Protein AF-A0A255SW33-F1 (afdb_monomer)

Solvent-accessible surface area (backbone atoms only — not comparable to full-atom values): 22191 Å² total; per-residue (Å²): 117,81,43,81,46,77,41,50,36,31,69,59,67,66,81,83,82,68,93,64,57,68,65,60,52,52,58,72,42,45,72,39,73,32,34,40,30,70,33,87,86,47,94,50,84,70,38,35,32,32,26,47,71,39,38,73,42,23,26,56,40,65,68,52,32,67,78,64,45,45,46,49,46,33,65,56,32,66,93,25,31,46,70,31,32,29,72,39,78,38,94,72,64,93,29,35,30,32,38,32,80,40,62,90,61,78,58,62,78,78,75,77,71,80,81,83,61,88,54,71,58,91,68,58,83,82,74,81,53,70,64,58,54,37,43,51,40,28,50,52,47,53,47,41,27,55,73,70,72,68,61,44,60,85,68,43,50,58,27,51,60,53,44,72,72,39,54,63,70,58,42,27,30,61,52,53,53,52,49,54,50,44,43,52,51,24,63,70,38,87,53,62,78,46,18,56,50,23,58,60,62,57,56,45,49,59,61,55,67,33,65,68,57,38,48,54,44,50,55,48,52,48,52,52,52,45,51,56,53,50,54,38,47,75,69,64,75,35,84,85,53,71,67,58,54,52,52,36,56,71,51,45,60,66,77,62,57,66,43,69,78,40,80,91,54,38,56,60,52,51,45,75,63,40,35,50,55,72,59,46,47,49,50,52,52,52,53,38,53,51,52,52,54,52,49,54,45,50,64,71,45,24,49,70,74,28,42,56,72,88,64,46,67,63,50,51,54,52,52,52,64,72,40,58,95,50,55,37,38,54,36,19,22,52,47,39,28,38,31,75,73,54,45,20,79,54,78,58,65,68,25,47,35,66,60,76,40,93,66,79,57,70,68,49,24,49,44,15,42,74,51,32,79,44,73,74,46,30,58,52,31,54,53,47,39,53,52,52,54,51,51,50,50,57,65,64,68,78,113

Foldseek 3Di:
DWDKDKFKFDCQPPPPDDPDDLVVVLVVQAFDKWKWAQDCPDPDNQWTFIDALLDGRTTTDPVSCVVVVLSLQLQQDDNSMAMKGFHAQDPPPSITMIMDTDDDDDRDDDPPPPPPDLQFDPQDDFDAFPLVSSLSSLLSQLLNCLVVVVDDCVRNVSSLVSNLVRVLLDQALVSVVSLVSSLVSLCVRPHVVSVVSSVVSVVSVVVSPDLVSLLVSLVVRLVSLLVVVVVCVVVVSGDDDPVNLVVSLVSDDPVLNVLLVPSRCSSVVSSVVNHHPSVSRRSSNSSSVVVVVVVVVLVVLAQLVQFDDDPSVVVLVVLLVCLPPDQLLLNLLLQLLCCVLRRGVHDQPRNVCSHNNPRDDRVSSVCSNPVCVPPVSVVSSVVSNVVVVVVVVVVVVVD

Mean predicted aligned error: 14.34 Å

Sequence (399 aa):
MTKTMRFSTVGLKFYKEQDIDIDDYISSLIGKTVILQHDTDNIDSHAIAVTLDGKVIGYVRRNDIDENNIYGYIMGCYHHCHVAKFVAASSMHKSIITEVNFIDITPMTEKEEPIESYWRIDALKPEPIAEWRELKRVMNSMLTLLRLKACNVSNMRPLIDKFKNLAVLGYSKEFYDDRQELCRMLGDCADKDVAEMQIEVANLSTKIYDNDERIKYYHYICREIEKIIKLNLESGSVNISRKDVEIMINKMPKDFRVNMNYEKTFQSFLY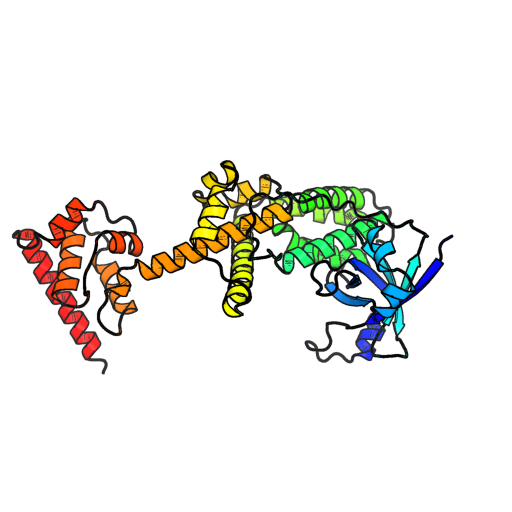YKRLPRNILLIYLYTIVMNGMINKEHSYHDSIRNYIVGPYKDDWMEFISKSIEGNNITMIGCTMRAYVNCGVLSSAPYRQMVNTFGNIGNDDSYHKGFNKYEDKNLKLYYDYMCDIIESHKKNQGSEK

Radius of gyration: 29.98 Å; Cα contacts (8 Å, |Δi|>4): 513; chains: 1; bounding box: 79×43×76 Å

pLDDT: mean 81.75, std 13.7, range [30.7, 96.25]

Nearest PDB structures (foldseek):
  2ifu-assembly4_D  TM=2.127E-01  e=3.835E+00  Danio rerio
  6iur-assembly1_B  TM=2.356E-01  e=5.082E+00  Homo sapiens
  7tbj-assembly1_A2  TM=2.026E-01  e=3.331E+00  Homo sapiens

Structure (mmCIF, N/CA/C/O backbone):
data_AF-A0A255SW33-F1
#
_entry.id   AF-A0A255SW33-F1
#
loop_
_atom_site.group_PDB
_atom_site.id
_atom_site.type_symbol
_atom_site.label_atom_id
_atom_site.label_alt_id
_atom_site.label_comp_id
_atom_site.label_asym_id
_atom_site.label_entity_id
_atom_site.label_seq_id
_atom_site.pdbx_PDB_ins_code
_atom_site.Cartn_x
_atom_site.Cartn_y
_atom_site.Cartn_z
_atom_site.occupancy
_atom_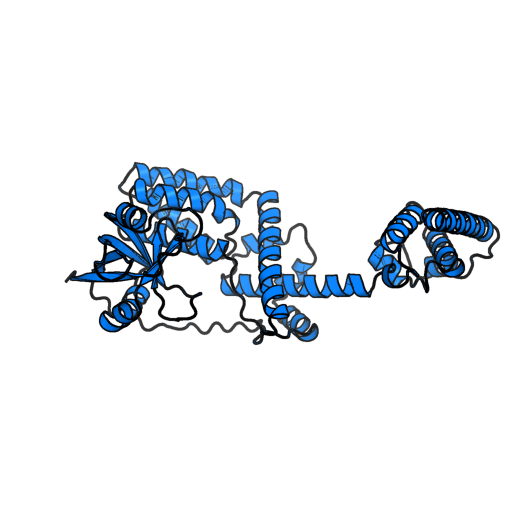site.B_iso_or_equiv
_atom_site.auth_seq_id
_atom_site.auth_comp_id
_atom_site.auth_asym_id
_atom_site.auth_atom_id
_atom_site.pdbx_PDB_model_num
ATOM 1 N N . MET A 1 1 ? -32.647 -4.217 23.223 1.00 49.38 1 MET A N 1
ATOM 2 C CA . MET A 1 1 ? -32.097 -4.489 24.571 1.00 49.38 1 MET A CA 1
ATOM 3 C C . MET A 1 1 ? -30.623 -4.813 24.376 1.00 49.38 1 MET A C 1
ATOM 5 O O . MET A 1 1 ? -30.336 -5.582 23.471 1.00 49.38 1 MET A O 1
ATOM 9 N N . THR A 1 2 ? -29.695 -4.184 25.100 1.00 63.69 2 THR A N 1
ATOM 10 C CA . THR A 1 2 ? -28.258 -4.463 24.916 1.00 63.69 2 THR A CA 1
ATOM 11 C C . THR A 1 2 ? -27.928 -5.804 25.569 1.00 63.69 2 THR A C 1
ATOM 13 O O . THR A 1 2 ? -28.189 -5.978 26.758 1.00 63.69 2 THR A O 1
ATOM 16 N N . LYS A 1 3 ? -27.396 -6.758 24.803 1.00 74.88 3 LYS A N 1
ATOM 17 C CA . LYS A 1 3 ? -26.972 -8.078 25.285 1.00 74.88 3 LYS A CA 1
ATOM 18 C C . LYS A 1 3 ? -25.448 -8.134 25.267 1.00 74.88 3 LYS A C 1
ATOM 20 O O . LYS A 1 3 ? -24.829 -7.719 24.295 1.00 74.88 3 LYS A O 1
ATOM 25 N N . THR A 1 4 ? -24.827 -8.647 26.321 1.00 82.94 4 THR A N 1
ATOM 26 C CA . THR A 1 4 ? -23.380 -8.897 26.309 1.00 82.94 4 THR A CA 1
ATOM 27 C C . THR A 1 4 ? -23.123 -10.281 25.727 1.00 82.94 4 THR A C 1
ATOM 29 O O . THR A 1 4 ? -23.704 -11.267 26.180 1.00 82.94 4 THR A O 1
ATOM 32 N N . MET A 1 5 ? -22.270 -10.347 24.710 1.00 86.12 5 MET A N 1
ATOM 33 C CA . MET A 1 5 ? -21.855 -11.587 24.060 1.00 86.12 5 MET A CA 1
ATOM 34 C C . MET A 1 5 ? -20.392 -11.870 24.398 1.00 86.12 5 MET A C 1
ATOM 36 O O . MET A 1 5 ? -19.576 -10.947 24.440 1.00 86.12 5 MET A O 1
ATOM 40 N N . ARG A 1 6 ? -20.079 -13.144 24.653 1.00 88.06 6 ARG A N 1
ATOM 41 C CA . ARG A 1 6 ? -18.734 -13.629 24.975 1.00 88.06 6 ARG A CA 1
ATOM 42 C C . ARG A 1 6 ? -18.290 -14.631 23.922 1.00 88.06 6 ARG A C 1
ATOM 44 O O . ARG A 1 6 ? -19.054 -15.537 23.612 1.00 88.06 6 ARG A O 1
ATOM 51 N N . PHE A 1 7 ? -17.069 -14.491 23.429 1.00 88.50 7 PHE A N 1
ATOM 52 C CA . PHE A 1 7 ? -16.460 -15.433 22.488 1.00 88.50 7 PHE A CA 1
ATOM 53 C C . PHE A 1 7 ? -14.946 -15.516 22.699 1.00 88.50 7 PHE A C 1
ATOM 55 O O . PHE A 1 7 ? -14.353 -14.701 23.417 1.00 88.50 7 PHE A O 1
ATOM 62 N N . SER A 1 8 ? -14.307 -16.502 22.073 1.00 86.88 8 SER A N 1
ATOM 63 C CA . SER A 1 8 ? -12.864 -16.706 22.154 1.00 86.88 8 SER A CA 1
ATOM 64 C C . SER A 1 8 ? -12.131 -16.011 21.005 1.00 86.88 8 SER A C 1
ATOM 66 O O . SER A 1 8 ? -12.382 -16.271 19.827 1.00 86.88 8 SER A O 1
ATOM 68 N N . THR A 1 9 ? -11.148 -15.181 21.354 1.00 87.56 9 THR A N 1
ATOM 69 C CA . THR A 1 9 ? -10.137 -14.687 20.411 1.00 87.56 9 THR A CA 1
ATOM 70 C C . THR A 1 9 ? -8.974 -15.668 20.362 1.00 87.56 9 THR A C 1
ATOM 72 O O . THR A 1 9 ? -8.299 -15.902 21.368 1.00 87.56 9 THR A O 1
ATOM 75 N N . VAL A 1 10 ? -8.741 -16.240 19.184 1.00 85.25 10 VAL A N 1
ATOM 76 C CA . VAL A 1 10 ? -7.750 -17.286 18.910 1.00 85.25 10 VAL A CA 1
ATOM 77 C C . VAL A 1 10 ? -6.672 -16.802 17.938 1.00 85.25 10 VAL A C 1
ATOM 79 O O . VAL A 1 10 ? -6.780 -15.732 17.340 1.00 85.25 10 VAL A O 1
ATOM 82 N N . GLY A 1 11 ? -5.619 -17.606 17.765 1.00 76.00 11 GLY A N 1
ATOM 83 C CA . GLY A 1 11 ? -4.562 -17.324 16.791 1.00 76.00 11 GLY A CA 1
ATOM 84 C C . GLY A 1 11 ? -3.776 -16.061 17.126 1.00 76.00 11 GLY A C 1
ATOM 85 O O . GLY A 1 11 ? -3.503 -15.271 16.222 1.00 76.00 11 GLY A O 1
ATOM 86 N N . LEU A 1 12 ? -3.463 -15.855 18.416 1.00 75.00 12 LEU A N 1
ATOM 87 C CA . LEU A 1 12 ? -2.786 -14.646 18.866 1.00 75.00 12 LEU A CA 1
ATOM 88 C C . LEU A 1 12 ? -1.411 -14.537 18.172 1.00 75.00 12 LEU A C 1
ATOM 90 O O . LEU A 1 12 ? -0.511 -15.341 18.406 1.00 75.00 12 LEU A O 1
ATOM 94 N N . LYS A 1 13 ? -1.294 -13.614 17.211 1.00 57.12 13 LYS A N 1
ATOM 95 C CA . LYS A 1 13 ? -0.381 -13.710 16.051 1.00 57.12 13 LYS A CA 1
ATOM 96 C C . LYS A 1 13 ? 1.107 -13.469 16.362 1.00 57.12 13 LYS A C 1
ATOM 98 O O . LYS A 1 13 ? 1.929 -13.598 15.464 1.00 57.12 13 LYS A O 1
ATOM 103 N N . PHE A 1 14 ? 1.470 -13.144 17.604 1.00 52.50 14 PHE A N 1
ATOM 104 C CA . PHE A 1 14 ? 2.804 -12.630 17.956 1.00 52.50 14 PHE A CA 1
ATOM 105 C C . PHE A 1 14 ? 3.733 -13.606 18.699 1.00 52.50 14 PHE A C 1
ATOM 107 O O . PHE A 1 14 ? 4.833 -13.220 19.080 1.00 52.50 14 PHE A O 1
ATOM 114 N N . TYR A 1 15 ? 3.377 -14.884 18.850 1.00 49.06 15 TYR A N 1
ATOM 115 C CA . TYR A 1 15 ? 4.171 -15.824 19.664 1.00 49.06 15 TYR A CA 1
ATOM 116 C C . TYR A 1 15 ? 5.531 -16.267 19.109 1.00 49.06 15 TYR A C 1
ATOM 118 O O . TYR A 1 15 ? 6.169 -17.113 19.727 1.00 49.06 15 TYR A O 1
ATOM 126 N N . LYS A 1 16 ? 5.997 -15.754 17.964 1.00 45.72 16 LYS A N 1
ATOM 127 C CA . LYS A 1 16 ? 7.253 -16.231 17.356 1.00 45.72 16 LYS A CA 1
ATOM 128 C C . LYS A 1 16 ? 8.400 -15.228 17.277 1.00 45.72 16 LYS A C 1
ATOM 130 O O . LYS A 1 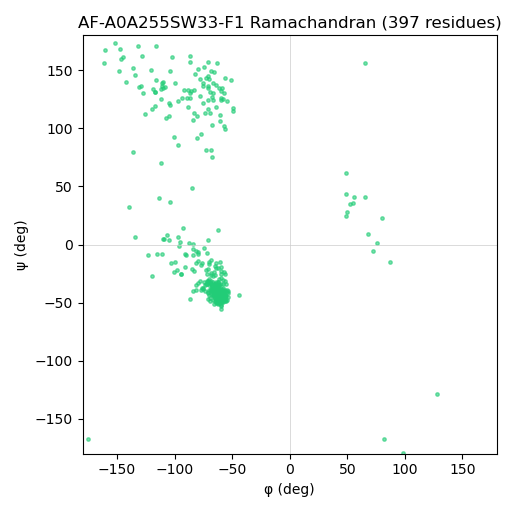16 ? 9.494 -15.657 16.938 1.00 45.72 16 LYS A O 1
ATOM 135 N N . GLU A 1 17 ? 8.200 -13.948 17.592 1.00 49.19 17 GLU A N 1
ATOM 136 C CA . GLU A 1 17 ? 9.245 -12.932 17.352 1.00 49.19 17 GLU A CA 1
ATOM 137 C C . GLU A 1 17 ? 9.892 -12.336 18.614 1.00 49.19 17 GLU A C 1
ATOM 139 O O . GLU A 1 17 ? 10.857 -11.593 18.470 1.00 49.19 17 GLU A O 1
ATOM 144 N N . GLN A 1 18 ? 9.407 -12.617 19.836 1.00 53.56 18 GLN A N 1
ATOM 145 C CA . GLN A 1 18 ? 9.840 -11.852 21.026 1.00 53.56 18 GLN A CA 1
ATOM 146 C C . GLN A 1 18 ? 10.202 -12.651 22.294 1.00 53.56 18 GLN A C 1
ATOM 148 O O . GLN A 1 18 ? 10.447 -12.016 23.313 1.00 53.56 18 GLN A O 1
ATOM 153 N N . ASP A 1 19 ? 10.251 -13.992 22.280 1.00 59.75 19 ASP A N 1
ATOM 154 C CA . ASP A 1 19 ? 10.521 -14.812 23.491 1.00 59.75 19 ASP A CA 1
ATOM 155 C C . ASP A 1 19 ? 9.643 -14.441 24.714 1.00 59.75 19 ASP A C 1
ATOM 157 O O . ASP A 1 19 ? 10.027 -14.617 25.868 1.00 59.75 19 ASP A O 1
ATOM 161 N N . ILE A 1 20 ? 8.438 -13.912 24.473 1.00 66.31 20 ILE A N 1
ATOM 162 C CA . ILE A 1 20 ? 7.491 -13.542 25.531 1.00 66.31 20 ILE A CA 1
ATOM 163 C C . ILE A 1 20 ? 6.654 -14.767 25.891 1.00 66.31 20 ILE A C 1
ATOM 165 O O . ILE A 1 20 ? 6.077 -15.411 25.006 1.00 66.31 20 ILE A O 1
ATOM 169 N N . ASP A 1 21 ? 6.553 -15.054 27.191 1.00 77.69 21 ASP A N 1
ATOM 170 C CA . ASP A 1 21 ? 5.655 -16.085 27.693 1.00 77.69 21 ASP A CA 1
ATOM 171 C C . ASP A 1 21 ? 4.203 -15.777 27.303 1.00 77.69 21 ASP A C 1
ATOM 173 O O . ASP A 1 21 ? 3.695 -14.654 27.378 1.00 77.69 21 ASP A O 1
ATOM 177 N N . ILE A 1 22 ? 3.534 -16.813 26.824 1.00 75.81 22 ILE A N 1
ATOM 178 C CA . ILE A 1 22 ? 2.206 -16.724 26.245 1.00 75.81 22 ILE A CA 1
ATOM 179 C C . ILE A 1 22 ? 1.136 -16.264 27.236 1.00 75.81 22 ILE A C 1
ATOM 181 O O . ILE A 1 22 ? 0.227 -15.519 26.856 1.00 75.81 22 ILE A O 1
ATOM 185 N N . ASP A 1 23 ? 1.256 -16.709 28.481 1.00 79.25 23 ASP A N 1
ATOM 186 C CA . ASP A 1 23 ? 0.294 -16.476 29.542 1.00 79.25 23 ASP A CA 1
ATOM 187 C C . ASP A 1 23 ? 0.524 -15.086 30.141 1.00 79.25 23 ASP A C 1
ATOM 189 O O . ASP A 1 23 ? -0.445 -14.368 30.410 1.00 79.25 23 ASP A O 1
ATOM 193 N N . ASP A 1 24 ? 1.782 -14.640 30.219 1.00 80.38 24 ASP A N 1
ATOM 194 C CA . ASP A 1 24 ? 2.134 -13.253 30.545 1.00 80.38 24 ASP A CA 1
ATOM 195 C C . ASP A 1 24 ? 1.600 -12.279 29.488 1.00 80.38 24 ASP A C 1
ATOM 197 O O . ASP A 1 24 ? 0.985 -11.256 29.815 1.00 80.38 24 ASP A O 1
ATOM 201 N N . TYR A 1 25 ? 1.754 -12.614 28.203 1.00 83.38 25 TYR A N 1
ATOM 202 C CA . TYR A 1 25 ? 1.203 -11.807 27.117 1.00 83.38 25 TYR A CA 1
ATOM 203 C C . TYR A 1 25 ? -0.324 -11.732 27.195 1.00 83.38 25 TYR A C 1
ATOM 205 O O . TYR A 1 25 ? -0.881 -10.634 27.153 1.00 83.38 25 TYR A O 1
ATOM 213 N N . ILE A 1 26 ? -1.007 -12.869 27.368 1.00 84.62 26 ILE A N 1
ATOM 214 C CA . ILE A 1 26 ? -2.465 -12.919 27.541 1.00 84.62 26 ILE A CA 1
ATOM 215 C C . ILE A 1 26 ? -2.900 -12.064 28.733 1.00 84.62 26 ILE A C 1
ATOM 217 O O . ILE A 1 26 ? -3.814 -11.247 28.603 1.00 84.62 26 ILE A O 1
ATOM 221 N N . SER A 1 27 ? -2.218 -12.197 29.868 1.00 85.31 27 SER A N 1
ATOM 222 C CA . SER A 1 27 ? -2.517 -11.438 31.083 1.00 85.31 27 SER A CA 1
ATOM 223 C C . SER A 1 27 ? -2.360 -9.934 30.860 1.00 85.31 27 SER A C 1
ATOM 225 O O . SER A 1 27 ? -3.220 -9.158 31.276 1.00 85.31 27 SER A O 1
ATOM 227 N N . SER A 1 28 ? -1.336 -9.514 30.109 1.00 86.44 28 SER A N 1
ATOM 228 C CA . SER A 1 28 ? -1.105 -8.105 29.753 1.00 86.44 28 SER A CA 1
ATOM 229 C C . SER A 1 28 ? -2.197 -7.490 28.863 1.00 86.44 28 SER A C 1
ATOM 231 O O . SER A 1 28 ? -2.298 -6.264 28.745 1.00 86.44 28 SER A O 1
ATOM 233 N N . LEU A 1 29 ? -2.998 -8.327 28.198 1.00 88.88 29 LEU A N 1
ATOM 234 C CA . LEU A 1 29 ? -4.075 -7.908 27.304 1.00 88.88 29 LEU A CA 1
ATOM 235 C C . LEU A 1 29 ? -5.421 -7.770 28.028 1.00 88.88 29 LEU A C 1
ATOM 237 O O . LEU A 1 29 ? -6.306 -7.075 27.524 1.00 88.88 29 LEU A O 1
ATOM 241 N N . ILE A 1 30 ? -5.589 -8.384 29.203 1.00 90.56 30 ILE A N 1
ATOM 242 C CA . ILE A 1 30 ? -6.837 -8.319 29.969 1.00 90.56 30 ILE A CA 1
ATOM 243 C C . ILE A 1 30 ? -7.147 -6.865 30.348 1.00 90.56 30 ILE A C 1
ATOM 245 O O . ILE A 1 30 ? -6.291 -6.099 30.781 1.00 90.56 30 ILE A O 1
ATOM 249 N N . GLY A 1 31 ? -8.403 -6.470 30.159 1.00 88.25 31 GLY A N 1
ATOM 250 C CA . GLY A 1 31 ? -8.888 -5.116 30.398 1.00 88.25 31 GLY A CA 1
ATOM 251 C C . GLY A 1 31 ? -8.717 -4.171 29.209 1.00 88.25 31 GLY A C 1
ATOM 252 O O . GLY A 1 31 ? -9.384 -3.132 29.189 1.00 88.25 31 GLY A O 1
ATOM 253 N N . LYS A 1 32 ? -7.900 -4.521 28.203 1.00 90.81 32 LYS A N 1
ATOM 254 C CA . LYS A 1 32 ? -7.707 -3.678 27.018 1.00 90.81 32 LYS A CA 1
ATOM 255 C C . LYS A 1 32 ? -8.946 -3.659 26.128 1.00 90.81 32 LYS A C 1
ATOM 257 O O . LYS A 1 32 ? -9.669 -4.646 25.981 1.00 90.81 32 LYS A O 1
ATOM 262 N N . THR A 1 33 ? -9.164 -2.492 25.531 1.00 91.75 33 THR A N 1
ATOM 263 C CA . THR A 1 33 ? -10.171 -2.284 24.488 1.00 91.75 33 THR A CA 1
ATOM 264 C C . THR A 1 33 ? -9.583 -2.709 23.149 1.00 91.75 33 THR A C 1
ATOM 266 O O . THR A 1 33 ? -8.460 -2.329 22.825 1.00 91.75 33 THR A O 1
ATOM 269 N N . VAL A 1 34 ? -10.338 -3.487 22.383 1.00 93.06 34 VAL A N 1
ATOM 270 C CA . VAL A 1 34 ? -9.951 -4.000 21.065 1.00 93.06 34 VAL A CA 1
ATOM 271 C C . VAL A 1 34 ? -11.034 -3.706 20.040 1.00 93.06 34 VAL A C 1
ATOM 273 O O . VAL A 1 34 ? -12.180 -3.428 20.396 1.00 93.06 34 VAL A O 1
ATOM 276 N N . ILE A 1 35 ? -10.675 -3.777 18.761 1.00 93.56 35 ILE A N 1
ATOM 277 C CA . ILE A 1 35 ? -11.605 -3.574 17.650 1.00 93.56 35 ILE A CA 1
ATOM 278 C C . ILE A 1 35 ? -11.811 -4.891 16.912 1.00 93.56 35 ILE A C 1
ATOM 280 O O . ILE A 1 35 ? -10.852 -5.523 16.459 1.00 93.56 35 ILE A O 1
ATOM 284 N N . LEU A 1 36 ? -13.074 -5.283 16.791 1.00 92.75 36 LEU A N 1
ATOM 285 C CA . LEU A 1 36 ? -13.530 -6.350 15.911 1.00 92.75 36 LEU A CA 1
ATOM 286 C C . LEU A 1 36 ? -13.769 -5.756 14.531 1.00 92.75 36 LEU A C 1
ATOM 288 O O . LEU A 1 36 ? -14.428 -4.724 14.424 1.00 92.75 36 LEU A O 1
ATOM 292 N N . GLN A 1 37 ? -13.264 -6.401 13.488 1.00 91.75 37 GLN A N 1
ATOM 293 C CA . GLN A 1 37 ? -13.437 -5.927 12.118 1.00 91.75 37 GLN A CA 1
ATOM 294 C C . GLN A 1 37 ? -13.506 -7.087 11.128 1.00 91.75 37 GLN A C 1
ATOM 296 O O . GLN A 1 37 ? -12.848 -8.112 11.317 1.00 91.75 37 GLN A O 1
ATOM 301 N N . HIS A 1 38 ? -14.247 -6.903 10.040 1.00 88.94 38 HIS A N 1
ATOM 302 C CA . HIS A 1 38 ? -14.230 -7.840 8.918 1.00 88.94 38 HIS A CA 1
ATOM 303 C C . HIS A 1 38 ? -12.860 -7.838 8.216 1.00 88.94 38 HIS A C 1
ATOM 305 O O . HIS A 1 38 ? -12.370 -6.786 7.795 1.00 88.94 38 HIS A O 1
ATOM 311 N N . ASP A 1 39 ? -12.223 -9.010 8.109 1.00 83.62 39 ASP A N 1
ATOM 312 C CA . ASP A 1 39 ? -10.924 -9.178 7.444 1.00 83.62 39 ASP A CA 1
ATOM 313 C C . ASP A 1 39 ? -11.114 -9.670 6.005 1.00 83.62 39 ASP A C 1
ATOM 315 O O . ASP A 1 39 ? -11.038 -10.861 5.719 1.00 83.62 39 ASP A O 1
ATOM 319 N N . THR A 1 40 ? -11.334 -8.731 5.082 1.00 74.62 40 THR A N 1
ATOM 320 C CA . THR A 1 40 ? -11.564 -9.005 3.649 1.00 74.62 40 THR A CA 1
ATOM 321 C C . THR A 1 40 ? -10.408 -9.720 2.941 1.00 74.62 40 THR A C 1
ATOM 323 O O . THR A 1 40 ? -10.575 -10.184 1.817 1.00 74.62 40 THR A O 1
ATOM 326 N N . ASP A 1 41 ? -9.227 -9.754 3.561 1.00 68.56 41 ASP A N 1
ATOM 327 C CA . ASP A 1 41 ? -8.012 -10.376 3.024 1.00 68.56 41 ASP A CA 1
ATOM 328 C C . ASP A 1 41 ? -7.794 -11.811 3.538 1.00 68.56 41 ASP A C 1
ATOM 330 O O . ASP A 1 41 ? -6.801 -12.451 3.192 1.00 68.56 41 ASP A O 1
ATOM 334 N N . ASN A 1 42 ? -8.677 -12.321 4.400 1.00 77.56 42 ASN A N 1
ATOM 335 C CA . ASN A 1 42 ? -8.588 -13.691 4.885 1.00 77.56 42 ASN A CA 1
ATOM 336 C C . ASN A 1 42 ? -9.143 -14.680 3.845 1.00 77.56 42 ASN A C 1
ATOM 338 O O . ASN A 1 42 ? -10.045 -14.353 3.077 1.00 77.56 42 ASN A O 1
ATOM 342 N N . ILE A 1 43 ? -8.622 -15.912 3.848 1.00 72.88 43 ILE A N 1
ATOM 343 C CA . ILE A 1 43 ? -9.151 -17.013 3.028 1.00 72.88 43 ILE A CA 1
ATOM 344 C C . ILE A 1 43 ? -10.608 -17.313 3.416 1.00 72.88 43 ILE A C 1
ATOM 346 O O . ILE A 1 43 ? -11.418 -17.657 2.558 1.00 72.88 43 ILE A O 1
ATOM 350 N N . ASP A 1 44 ? -10.944 -17.176 4.700 1.00 77.00 44 ASP A N 1
ATOM 351 C CA . ASP A 1 44 ? -12.320 -17.263 5.177 1.00 77.00 44 ASP A CA 1
ATOM 352 C C . ASP A 1 44 ? -13.027 -15.909 5.002 1.00 77.00 44 ASP A C 1
ATOM 354 O O . ASP A 1 44 ? -12.694 -14.928 5.671 1.00 77.00 44 ASP A O 1
ATOM 358 N N . SER A 1 45 ? -14.028 -15.861 4.120 1.00 77.69 45 SER A N 1
ATOM 359 C CA . SER A 1 45 ? -14.797 -14.650 3.809 1.00 77.69 45 SER A CA 1
ATOM 360 C C . SER A 1 45 ? -15.570 -14.086 5.004 1.00 77.69 45 SER A C 1
ATOM 362 O O . SER A 1 45 ? -15.909 -12.902 4.996 1.00 77.69 45 SER A O 1
ATOM 364 N N . HIS A 1 46 ? -15.830 -14.898 6.034 1.00 83.06 46 HIS A N 1
ATOM 365 C CA . HIS A 1 46 ? -16.509 -14.475 7.261 1.00 83.06 46 HIS A CA 1
ATOM 366 C C . HIS A 1 46 ? -15.541 -14.141 8.402 1.00 83.06 46 HIS A C 1
ATOM 368 O O . HIS A 1 46 ? -15.981 -13.881 9.523 1.00 83.06 46 HIS A O 1
ATOM 374 N N . ALA A 1 47 ? -14.227 -14.136 8.153 1.00 86.69 47 ALA A N 1
ATOM 375 C CA . ALA A 1 47 ? -13.239 -13.893 9.193 1.00 86.69 47 ALA A CA 1
ATOM 376 C C . ALA A 1 47 ? -13.423 -12.521 9.859 1.00 86.69 47 ALA A C 1
ATOM 378 O O . ALA A 1 47 ? -13.383 -11.470 9.211 1.00 86.69 47 ALA A O 1
ATOM 379 N N . ILE A 1 48 ? -13.535 -12.540 11.188 1.00 90.88 48 ILE A N 1
ATOM 380 C CA . ILE A 1 48 ? -13.517 -11.340 12.022 1.00 90.88 48 ILE A CA 1
ATOM 381 C C . ILE A 1 48 ? -12.161 -11.260 12.719 1.00 90.88 48 ILE A C 1
ATOM 383 O O . ILE A 1 48 ? -11.834 -12.075 13.588 1.00 90.88 48 ILE A O 1
ATOM 387 N N . ALA A 1 49 ? -11.353 -10.283 12.316 1.00 91.88 49 ALA A N 1
ATOM 388 C CA . ALA A 1 49 ? -10.083 -9.988 12.956 1.00 91.88 49 ALA A CA 1
ATOM 389 C C . ALA A 1 49 ? -10.305 -9.205 14.250 1.00 91.88 49 ALA A C 1
ATOM 391 O O . ALA A 1 49 ? -11.140 -8.303 14.326 1.00 91.88 49 ALA A O 1
ATOM 392 N N . VAL A 1 50 ? -9.481 -9.517 15.244 1.00 92.44 50 VAL A N 1
ATOM 393 C CA . VAL A 1 50 ? -9.375 -8.766 16.491 1.00 92.44 50 VAL A CA 1
ATOM 394 C C . VAL A 1 50 ? -8.104 -7.947 16.426 1.00 92.44 50 VAL A C 1
ATOM 396 O O . VAL A 1 50 ? -7.003 -8.481 16.257 1.00 92.44 50 VAL A O 1
ATOM 399 N N . THR A 1 51 ? -8.262 -6.633 16.524 1.00 90.56 51 THR A N 1
ATOM 400 C CA . THR A 1 51 ? -7.158 -5.687 16.426 1.00 90.56 51 THR A CA 1
ATOM 401 C C . THR A 1 51 ? -6.949 -4.911 17.710 1.00 90.56 51 THR A C 1
ATOM 403 O O . THR A 1 51 ? -7.898 -4.508 18.382 1.00 90.56 51 THR A O 1
ATOM 406 N N . LEU A 1 52 ? -5.679 -4.686 18.024 1.00 89.19 52 LEU A N 1
ATOM 407 C CA . LEU A 1 52 ? -5.230 -3.794 19.081 1.00 89.19 52 LEU A CA 1
ATOM 408 C C . LEU A 1 52 ? -4.215 -2.835 18.470 1.00 89.19 52 LEU A C 1
ATOM 410 O O . LEU A 1 52 ? -3.312 -3.249 17.737 1.00 89.19 52 LEU A O 1
ATOM 414 N N . ASP A 1 53 ? -4.410 -1.543 18.715 1.00 84.94 53 ASP A N 1
ATOM 415 C CA . ASP A 1 53 ? -3.596 -0.472 18.144 1.00 84.94 53 ASP A CA 1
ATOM 416 C C . ASP A 1 53 ? -3.484 -0.576 16.609 1.00 84.94 53 ASP A C 1
ATOM 418 O O . ASP A 1 53 ? -2.426 -0.336 16.040 1.00 84.94 53 ASP A O 1
ATOM 422 N N . GLY A 1 54 ? -4.534 -1.018 15.908 1.00 78.75 54 GLY A N 1
ATOM 423 C CA . GLY A 1 54 ? -4.538 -1.162 14.444 1.00 78.75 54 GLY A CA 1
ATOM 424 C C . GLY A 1 54 ? -3.767 -2.371 13.893 1.00 78.75 54 GLY A C 1
ATOM 425 O O . GLY A 1 54 ? -3.749 -2.581 12.680 1.00 78.75 54 GLY A O 1
ATOM 426 N N . LYS A 1 55 ? -3.176 -3.209 14.756 1.00 85.06 55 LYS A N 1
ATOM 427 C CA . LYS A 1 55 ? -2.559 -4.485 14.365 1.00 85.06 55 LYS A CA 1
ATOM 428 C C . LYS A 1 55 ? -3.496 -5.643 14.660 1.00 85.06 55 LYS A C 1
ATOM 430 O O . LYS A 1 55 ? -4.125 -5.677 15.712 1.00 85.06 55 LYS A O 1
ATOM 435 N N . VAL A 1 56 ? -3.560 -6.610 13.744 1.00 87.56 56 VAL A N 1
ATOM 436 C CA . VAL A 1 56 ? -4.280 -7.868 13.982 1.00 87.56 56 VAL A CA 1
ATOM 437 C C . VAL A 1 56 ? -3.511 -8.654 15.020 1.00 87.56 56 VAL A C 1
ATOM 439 O O . VAL A 1 56 ? -2.392 -9.096 14.768 1.00 87.56 56 VAL A O 1
ATOM 442 N N . ILE A 1 57 ? -4.128 -8.810 16.181 1.00 87.06 57 ILE A N 1
ATOM 443 C CA . ILE A 1 57 ? -3.571 -9.603 17.264 1.00 87.06 57 ILE A CA 1
ATOM 444 C C . ILE A 1 57 ? -4.162 -10.996 17.285 1.00 87.06 57 ILE A C 1
ATOM 446 O O . ILE A 1 57 ? -3.484 -11.862 17.793 1.00 87.06 57 ILE A O 1
ATOM 450 N N . GLY A 1 58 ? -5.340 -11.239 16.705 1.00 89.00 58 GLY A N 1
ATOM 451 C CA . GLY A 1 58 ? -5.965 -12.559 16.626 1.00 89.00 58 GLY A CA 1
ATOM 452 C C . GLY A 1 58 ? -7.245 -12.538 15.795 1.00 89.00 58 GLY A C 1
ATOM 453 O O . GLY A 1 58 ? -7.525 -11.562 15.098 1.00 89.00 58 GLY A O 1
ATOM 454 N N . TYR A 1 59 ? -8.024 -13.612 15.880 1.00 91.31 59 TYR A N 1
ATOM 455 C CA . TYR A 1 59 ? -9.276 -13.798 15.148 1.00 91.31 59 TYR A CA 1
ATOM 456 C C . TYR A 1 59 ? -10.362 -14.367 16.053 1.00 91.31 59 TYR A C 1
ATOM 458 O O . TYR A 1 59 ? -10.070 -15.100 16.998 1.00 91.31 59 TYR A O 1
ATOM 466 N N . VAL A 1 60 ? -11.618 -14.062 15.746 1.00 89.75 60 VAL A N 1
ATOM 467 C CA . VAL A 1 60 ? -12.762 -14.722 16.382 1.00 89.75 60 VAL A CA 1
ATOM 468 C C . VAL A 1 60 ? -12.840 -16.164 15.884 1.00 89.75 60 VAL A C 1
ATOM 470 O O . VAL A 1 60 ? -12.658 -16.430 14.693 1.00 89.75 60 VAL A O 1
ATOM 473 N N . ARG A 1 61 ? -13.082 -17.117 16.788 1.00 85.25 61 ARG A N 1
ATOM 474 C CA . ARG A 1 61 ? -13.221 -18.527 16.414 1.00 85.25 61 ARG A CA 1
ATOM 475 C C . ARG A 1 61 ? -14.448 -18.721 15.521 1.00 85.25 61 ARG A C 1
ATOM 477 O O . ARG A 1 61 ? -15.521 -18.221 15.831 1.00 85.25 61 ARG A O 1
ATOM 484 N N . ARG A 1 62 ? -14.317 -19.524 14.462 1.00 82.44 62 ARG A N 1
ATOM 485 C CA . ARG A 1 62 ? -15.405 -19.788 13.506 1.00 82.44 62 ARG A CA 1
ATOM 486 C C . ARG A 1 62 ? -16.702 -20.280 14.156 1.00 82.44 62 ARG A C 1
ATOM 488 O O . ARG A 1 62 ? -17.751 -19.729 13.865 1.00 82.44 62 ARG A O 1
ATOM 495 N N . ASN A 1 63 ? -16.621 -21.232 15.086 1.00 83.62 63 ASN A N 1
ATOM 496 C CA . ASN A 1 63 ? -17.810 -21.705 15.805 1.00 83.62 63 ASN A CA 1
ATOM 497 C C . ASN A 1 63 ? -18.531 -20.560 16.531 1.00 83.62 63 ASN A C 1
ATOM 499 O O . ASN A 1 63 ? -19.751 -20.482 16.472 1.00 83.62 63 ASN A O 1
ATOM 503 N N . ASP A 1 64 ? -17.785 -19.636 17.145 1.00 83.31 64 ASP A N 1
ATOM 504 C CA . ASP A 1 64 ? -18.381 -18.487 17.829 1.00 83.31 64 ASP A CA 1
ATOM 505 C C . ASP A 1 64 ? -19.026 -17.512 16.830 1.00 83.31 64 ASP A C 1
ATOM 507 O O . ASP A 1 64 ? -20.048 -16.903 17.152 1.00 83.31 64 ASP A O 1
ATOM 511 N N . ILE A 1 65 ? -18.448 -17.370 15.626 1.00 81.69 65 ILE A N 1
ATOM 512 C CA . ILE A 1 65 ? -19.017 -16.572 14.529 1.00 81.69 65 ILE A CA 1
ATOM 513 C C . ILE A 1 65 ? -20.363 -17.153 14.094 1.00 81.69 65 ILE A C 1
ATOM 515 O O . ILE A 1 65 ? -21.331 -16.396 14.001 1.00 81.69 65 ILE A O 1
ATOM 519 N N . ASP A 1 66 ? -20.419 -18.465 13.863 1.00 79.31 66 ASP A N 1
ATOM 520 C CA . ASP A 1 66 ? -21.599 -19.163 13.352 1.00 79.31 66 ASP A CA 1
ATOM 521 C C . ASP A 1 66 ? -22.718 -19.233 14.409 1.00 79.31 66 ASP A C 1
ATOM 523 O O . ASP A 1 66 ? -23.864 -18.890 14.124 1.00 79.31 66 ASP A O 1
ATOM 527 N N . GLU A 1 67 ? -22.392 -19.607 15.653 1.00 82.00 67 GLU A N 1
ATOM 528 C CA . GLU A 1 67 ? -23.367 -19.749 16.747 1.00 82.00 67 GLU A CA 1
ATOM 529 C C . GLU A 1 67 ? -24.002 -18.415 17.154 1.00 82.00 67 GLU A C 1
ATOM 531 O O . GLU A 1 67 ? -25.177 -18.367 17.524 1.00 82.00 67 GLU A O 1
ATOM 536 N N . ASN A 1 68 ? -23.233 -17.326 17.084 1.00 78.69 68 ASN A N 1
ATOM 537 C CA . ASN A 1 68 ? -23.672 -16.020 17.567 1.00 78.69 68 ASN A CA 1
ATOM 538 C C . ASN A 1 68 ? -23.937 -14.998 16.449 1.00 78.69 68 ASN A C 1
ATOM 540 O O . ASN A 1 68 ? -24.217 -13.836 16.749 1.00 78.69 68 ASN A O 1
ATOM 544 N N . ASN A 1 69 ? -23.849 -15.403 15.176 1.00 80.88 69 ASN A N 1
ATOM 545 C CA . ASN A 1 69 ? -23.977 -14.533 14.001 1.00 80.88 69 ASN A CA 1
ATOM 546 C C . ASN A 1 69 ? -23.115 -13.252 14.095 1.00 80.88 69 ASN A C 1
ATOM 548 O O . ASN A 1 69 ? -23.556 -12.142 13.780 1.00 80.88 69 ASN A O 1
ATOM 552 N N . ILE A 1 70 ? -21.866 -13.397 14.555 1.00 84.00 70 ILE A N 1
ATOM 553 C CA . ILE A 1 70 ? -20.951 -12.258 14.760 1.00 84.00 70 ILE A CA 1
ATOM 554 C C . ILE A 1 70 ? -20.668 -11.566 13.427 1.00 84.00 70 ILE A C 1
ATOM 556 O O . ILE A 1 70 ? -20.599 -10.340 13.374 1.00 84.00 70 ILE A O 1
ATOM 560 N N . TYR A 1 71 ? -20.551 -12.335 12.342 1.00 84.38 71 TYR A N 1
ATOM 561 C CA . TYR A 1 71 ? -20.318 -11.792 11.009 1.00 84.38 71 TYR A CA 1
ATOM 562 C C . TYR A 1 71 ? -21.439 -10.837 10.578 1.00 84.38 71 TYR A C 1
ATOM 564 O O . TYR A 1 71 ? -21.165 -9.666 10.319 1.00 84.38 71 TYR A O 1
ATOM 572 N N . GLY A 1 72 ? -22.701 -11.285 10.589 1.00 80.56 72 GLY A N 1
ATOM 573 C CA . GLY A 1 72 ? -23.835 -10.446 10.189 1.00 80.56 72 GLY A CA 1
ATOM 574 C C . GLY A 1 72 ? -23.971 -9.181 11.039 1.00 80.56 72 GLY A C 1
ATOM 575 O O . GLY A 1 72 ? -24.310 -8.116 10.523 1.00 80.56 72 GLY A O 1
ATOM 576 N N . TYR A 1 73 ? -23.631 -9.272 12.326 1.00 83.12 73 TYR A N 1
ATOM 577 C CA . TYR A 1 73 ? -23.578 -8.112 13.208 1.00 83.12 73 TYR A CA 1
ATOM 578 C C . TYR A 1 73 ? -22.493 -7.112 12.818 1.00 83.12 73 TYR A C 1
ATOM 580 O O . TYR A 1 73 ? -22.785 -5.930 12.653 1.00 83.12 73 TYR A O 1
ATOM 588 N N . ILE A 1 74 ? -21.254 -7.580 12.636 1.00 86.50 74 ILE A N 1
ATOM 589 C CA . ILE A 1 74 ? -20.143 -6.719 12.231 1.00 86.50 74 ILE A CA 1
ATOM 590 C C . ILE A 1 74 ? -20.447 -6.057 10.888 1.00 86.50 74 ILE A C 1
ATOM 592 O O . ILE A 1 74 ? -20.207 -4.863 10.751 1.00 86.50 74 ILE A O 1
ATOM 596 N N . MET A 1 75 ? -21.057 -6.767 9.937 1.00 83.00 75 MET A N 1
ATOM 597 C CA . MET A 1 75 ? -21.450 -6.185 8.650 1.00 83.00 75 MET A CA 1
ATOM 598 C C . MET A 1 75 ? -22.471 -5.044 8.783 1.00 83.00 75 MET A C 1
ATOM 600 O O . MET A 1 75 ? -22.426 -4.103 7.994 1.00 83.00 75 MET A O 1
ATOM 604 N N . GLY A 1 76 ? -23.331 -5.067 9.806 1.00 76.50 76 GLY A N 1
ATOM 605 C CA . GLY A 1 76 ? -24.263 -3.977 10.122 1.00 76.50 76 GLY A CA 1
ATOM 606 C C . GLY A 1 76 ? -23.645 -2.787 10.873 1.00 76.50 76 GLY A C 1
ATOM 607 O O . GLY A 1 76 ? -24.314 -1.767 11.053 1.00 76.50 76 GLY A O 1
ATOM 608 N N . CYS A 1 77 ? -22.394 -2.892 11.326 1.00 82.12 77 CYS A N 1
ATOM 609 C CA . CYS A 1 77 ? -21.717 -1.851 12.096 1.00 82.12 77 CYS A CA 1
ATOM 610 C C . CYS A 1 77 ? -21.020 -0.804 11.213 1.00 82.12 77 CYS A C 1
ATOM 612 O O . CYS A 1 77 ? -20.718 -1.018 10.038 1.00 82.12 77 CYS A O 1
ATOM 614 N N . TYR A 1 78 ? -20.711 0.347 11.817 1.00 81.12 78 TYR A N 1
ATOM 615 C CA . TYR A 1 78 ? -19.988 1.438 11.162 1.00 81.12 78 TYR A CA 1
ATOM 616 C C . TYR A 1 78 ? -18.621 0.966 10.633 1.00 81.12 78 TYR A C 1
ATOM 618 O O . TYR A 1 78 ? -17.843 0.392 11.390 1.00 81.12 78 TYR A O 1
ATOM 626 N N . HIS A 1 79 ? -18.345 1.166 9.337 1.00 81.50 79 HIS A N 1
ATOM 627 C CA . HIS A 1 79 ? -17.172 0.620 8.622 1.00 81.50 79 HIS A CA 1
ATOM 628 C C . HIS A 1 79 ? -16.916 -0.886 8.822 1.00 81.50 79 HIS A C 1
ATOM 630 O O . HIS A 1 79 ? -15.783 -1.352 8.675 1.00 81.50 79 HIS A O 1
ATOM 636 N N . HIS A 1 80 ? -17.955 -1.649 9.158 1.00 88.69 80 HIS A N 1
ATOM 637 C CA . HIS A 1 80 ? -17.853 -3.055 9.536 1.00 88.69 80 HIS A CA 1
ATOM 638 C C . HIS A 1 80 ? -16.882 -3.288 10.703 1.00 88.69 80 HIS A C 1
ATOM 640 O O . HIS A 1 80 ? -16.053 -4.204 10.682 1.00 88.69 80 HIS A O 1
ATOM 646 N N . CYS A 1 81 ? -16.927 -2.398 11.698 1.00 88.38 81 CYS A N 1
ATOM 647 C CA . CYS A 1 81 ? -16.070 -2.417 12.877 1.00 88.38 81 CYS A CA 1
ATOM 648 C C . CYS A 1 81 ? -16.874 -2.179 14.156 1.00 88.38 81 CYS A C 1
ATOM 650 O O . CYS A 1 81 ? -17.835 -1.409 14.171 1.00 88.38 81 CYS A O 1
ATOM 652 N N . HIS A 1 82 ? -16.459 -2.813 15.254 1.00 91.25 82 HIS A N 1
ATOM 653 C CA . HIS A 1 82 ? -17.052 -2.571 16.569 1.00 91.25 82 HIS A CA 1
ATOM 654 C C . HIS A 1 82 ? -16.044 -2.704 17.708 1.00 91.25 82 HIS A C 1
ATOM 656 O O . HIS A 1 82 ? -15.000 -3.338 17.564 1.00 91.25 82 HIS A O 1
ATOM 662 N N . VAL A 1 83 ? -16.368 -2.108 18.854 1.00 91.00 83 VAL A N 1
ATOM 663 C CA . VAL A 1 83 ? -15.528 -2.147 20.057 1.00 91.00 83 VAL A CA 1
ATOM 664 C C . VAL A 1 83 ? -15.854 -3.373 20.901 1.00 91.00 83 VAL A C 1
ATOM 666 O O . VAL A 1 83 ? -17.013 -3.637 21.214 1.00 91.00 83 VAL A O 1
ATOM 669 N N . ALA A 1 84 ? -14.812 -4.072 21.337 1.00 92.25 84 ALA A N 1
ATOM 670 C CA . ALA A 1 84 ? -14.885 -5.157 22.300 1.00 92.25 84 ALA A CA 1
ATOM 671 C C . ALA A 1 84 ? -13.828 -4.988 23.403 1.00 92.25 84 ALA A C 1
ATOM 673 O O . ALA A 1 84 ? -12.957 -4.116 23.338 1.00 92.25 84 ALA A O 1
ATOM 674 N N . LYS A 1 85 ? -13.911 -5.817 24.442 1.00 93.38 85 LYS A N 1
ATOM 675 C CA . LYS A 1 85 ? -12.995 -5.795 25.584 1.00 93.38 85 LYS A CA 1
ATOM 676 C C . LYS A 1 85 ? -12.480 -7.193 25.879 1.00 93.38 85 LYS A C 1
ATOM 678 O O . LYS A 1 85 ? -13.253 -8.145 25.926 1.00 93.38 85 LYS A O 1
ATOM 683 N N . PHE A 1 86 ? -11.186 -7.316 26.131 1.00 92.25 86 PHE A N 1
ATOM 684 C CA . PHE A 1 86 ? -10.638 -8.542 26.697 1.00 92.25 86 PHE A CA 1
ATOM 685 C C . PHE A 1 86 ? -10.909 -8.599 28.192 1.00 92.25 86 PHE A C 1
ATOM 687 O O . PHE A 1 86 ? -10.599 -7.650 28.912 1.00 92.25 86 PHE A O 1
ATOM 694 N N . VAL A 1 87 ? -11.493 -9.697 28.667 1.00 92.75 87 VAL A N 1
ATOM 695 C CA . VAL A 1 87 ? -11.977 -9.776 30.056 1.00 92.75 87 VAL A CA 1
ATOM 696 C C . VAL A 1 87 ? -11.333 -10.872 30.881 1.00 92.75 87 VAL A C 1
ATOM 698 O O . VAL A 1 87 ? -11.243 -10.726 32.096 1.00 92.75 87 VAL A O 1
ATOM 701 N N . ALA A 1 88 ? -10.871 -11.946 30.249 1.00 88.81 88 ALA A N 1
ATOM 702 C CA . ALA A 1 88 ? -10.241 -13.054 30.948 1.00 88.81 88 ALA A CA 1
ATOM 703 C C . ALA A 1 88 ? -9.415 -13.910 29.989 1.00 88.81 88 ALA A C 1
ATOM 705 O O . ALA A 1 88 ? -9.697 -13.971 28.791 1.00 88.81 88 ALA A O 1
ATOM 706 N N . ALA A 1 89 ? -8.435 -14.623 30.534 1.00 84.50 89 ALA A N 1
ATOM 707 C CA . ALA A 1 89 ? -7.836 -15.756 29.848 1.00 84.50 89 ALA A CA 1
ATOM 708 C C . ALA A 1 89 ? -8.873 -16.884 29.724 1.00 84.50 89 ALA A C 1
ATOM 710 O O . ALA A 1 89 ? -9.638 -17.144 30.657 1.00 84.50 89 ALA A O 1
ATOM 711 N N . SER A 1 90 ? -8.916 -17.549 28.572 1.00 80.50 90 SER A N 1
ATOM 712 C CA . SER A 1 90 ? -9.716 -18.761 28.420 1.00 80.50 90 SER A CA 1
ATOM 713 C C . SER A 1 90 ? -9.021 -19.924 29.119 1.00 80.50 90 SER A C 1
ATOM 715 O O . SER A 1 90 ? -7.823 -20.131 28.943 1.00 80.50 90 SER A O 1
ATOM 717 N N . SER A 1 91 ? -9.780 -20.736 29.855 1.00 68.00 91 SER A N 1
ATOM 718 C CA . SER A 1 91 ? -9.290 -22.028 30.357 1.00 68.00 91 SER A CA 1
ATOM 719 C C . SER A 1 91 ? -9.111 -23.060 29.235 1.00 68.00 91 SER A C 1
ATOM 721 O O . SER A 1 91 ? -8.430 -24.069 29.409 1.00 68.00 91 SER A O 1
ATOM 723 N N . MET A 1 92 ? -9.725 -22.812 28.075 1.00 54.12 92 MET A N 1
ATOM 724 C CA . MET A 1 92 ? -9.704 -23.670 26.897 1.00 54.12 92 MET A CA 1
ATOM 725 C C . MET A 1 92 ? -8.826 -23.025 25.822 1.00 54.12 92 MET A C 1
ATOM 727 O O . MET A 1 92 ? -9.232 -22.043 25.201 1.00 54.12 92 MET A O 1
ATOM 731 N N . HIS A 1 93 ? -7.653 -23.621 25.577 1.00 58.75 93 HIS A N 1
ATOM 732 C CA . HIS A 1 93 ? -6.648 -23.180 24.592 1.00 58.75 93 HIS A CA 1
ATOM 733 C C . HIS A 1 93 ? -6.028 -21.813 24.932 1.00 58.75 93 HIS A C 1
ATOM 735 O O . HIS A 1 93 ? -6.639 -20.997 25.613 1.00 58.75 93 HIS A O 1
ATOM 741 N N . LYS A 1 94 ? -4.818 -21.543 24.420 1.00 70.81 94 LYS A N 1
ATOM 742 C CA . LYS A 1 94 ? -4.101 -20.266 24.594 1.00 70.81 94 LYS A CA 1
ATOM 743 C C . LYS A 1 94 ? -4.832 -19.127 23.855 1.00 70.81 94 LYS A C 1
ATOM 745 O O . LYS A 1 94 ? -4.480 -18.763 22.734 1.00 70.81 94 LYS A O 1
ATOM 750 N N . SER A 1 95 ? -5.937 -18.670 24.437 1.00 80.94 95 SER A N 1
ATOM 751 C CA . SER A 1 95 ? -6.933 -17.772 23.848 1.00 80.94 95 SER A CA 1
ATOM 752 C C . SER A 1 95 ? -7.508 -16.831 24.906 1.00 80.94 95 SER A C 1
ATOM 754 O O . SER A 1 95 ? -7.403 -17.082 26.108 1.00 80.94 95 SER A O 1
ATOM 756 N N . ILE A 1 96 ? -8.112 -15.731 24.460 1.00 88.19 96 ILE A N 1
ATOM 757 C CA . ILE A 1 96 ? -8.626 -14.675 25.341 1.00 88.19 96 ILE A CA 1
ATOM 758 C C . ILE A 1 96 ? -10.138 -14.558 25.185 1.00 88.19 96 ILE A C 1
ATOM 760 O O . ILE A 1 96 ? -10.650 -14.449 24.068 1.00 88.19 96 ILE A O 1
ATOM 764 N N . ILE A 1 97 ? -10.854 -14.542 26.309 1.00 89.50 97 ILE A N 1
ATOM 765 C CA . ILE A 1 97 ? -12.291 -14.277 26.350 1.00 89.50 97 ILE A CA 1
ATOM 766 C C . ILE A 1 97 ? -12.518 -12.800 26.047 1.00 89.50 97 ILE A C 1
ATOM 768 O O . ILE A 1 97 ? -11.980 -11.906 26.709 1.00 89.50 97 ILE A O 1
ATOM 772 N N . THR A 1 98 ? -13.331 -12.564 25.028 1.00 90.44 98 THR A N 1
ATOM 773 C CA . THR A 1 98 ? -13.636 -11.244 24.490 1.00 90.44 98 THR A CA 1
ATOM 774 C C . THR A 1 98 ? -15.115 -10.956 24.676 1.00 90.44 98 THR A C 1
ATOM 776 O O . THR A 1 98 ? -15.959 -11.796 24.370 1.00 90.44 98 THR A O 1
ATOM 779 N N . GLU A 1 99 ? -15.416 -9.773 25.199 1.00 91.44 99 GLU A N 1
ATOM 780 C CA . GLU A 1 99 ? -16.769 -9.290 25.436 1.00 91.44 99 GLU A CA 1
ATOM 781 C C . GLU A 1 99 ? -17.126 -8.165 24.484 1.00 91.44 99 GLU A C 1
ATOM 783 O O . GLU A 1 99 ? -16.370 -7.207 24.318 1.00 91.44 99 GLU A O 1
ATOM 788 N N . VAL A 1 100 ? -18.322 -8.253 23.916 1.00 88.00 100 VAL A N 1
ATOM 789 C CA . VAL A 1 100 ? -18.896 -7.203 23.085 1.00 88.00 100 VAL A CA 1
ATOM 790 C C . VAL A 1 100 ? -20.302 -6.872 23.566 1.00 88.00 100 VAL A C 1
ATOM 792 O O . VAL A 1 100 ? -21.101 -7.759 23.880 1.00 88.00 100 VAL A O 1
ATOM 795 N N . ASN A 1 101 ? -20.607 -5.577 23.628 1.00 80.56 101 ASN A N 1
ATOM 796 C CA . ASN A 1 101 ? -21.963 -5.110 23.874 1.00 80.56 101 ASN A CA 1
ATOM 797 C C . ASN A 1 101 ? -22.710 -5.093 22.545 1.00 80.56 101 ASN A C 1
ATOM 799 O O . ASN A 1 101 ? -22.455 -4.254 21.678 1.00 80.56 101 ASN A O 1
ATOM 803 N N . PHE A 1 102 ? -23.610 -6.055 22.409 1.00 68.44 102 PHE A N 1
ATOM 804 C CA . PHE A 1 102 ? -24.426 -6.288 21.237 1.00 68.44 102 PHE A CA 1
ATOM 805 C C . PHE A 1 102 ? -25.747 -5.537 21.372 1.00 68.44 102 PHE A C 1
ATOM 807 O O . PHE A 1 102 ? -26.425 -5.600 22.401 1.00 68.44 102 PHE A O 1
ATOM 814 N N . ILE A 1 103 ? -26.131 -4.841 20.315 1.00 63.28 103 ILE A N 1
ATOM 815 C CA . ILE A 1 103 ? -27.489 -4.337 20.125 1.00 63.28 103 ILE A CA 1
ATOM 816 C C . ILE A 1 103 ? -28.028 -5.147 18.951 1.00 63.28 103 ILE A C 1
ATOM 818 O O . ILE A 1 103 ? -27.295 -5.315 17.982 1.00 63.28 103 ILE A O 1
ATOM 822 N N . ASP A 1 104 ? -29.252 -5.674 19.041 1.00 53.44 104 ASP A N 1
ATOM 823 C CA . ASP A 1 104 ? -29.888 -6.357 17.908 1.00 53.44 104 ASP A CA 1
ATOM 824 C C . ASP A 1 104 ? -29.947 -5.400 16.714 1.00 53.44 104 ASP A C 1
ATOM 826 O O . ASP A 1 104 ? -30.766 -4.480 16.675 1.00 53.44 104 ASP A O 1
ATOM 830 N N . ILE A 1 105 ? -29.033 -5.590 15.764 1.00 53.81 105 ILE A N 1
ATOM 831 C CA . ILE A 1 105 ? -29.024 -4.897 14.483 1.00 53.81 105 ILE A CA 1
ATOM 832 C C . ILE A 1 105 ? -29.517 -5.912 13.461 1.00 53.81 105 ILE A C 1
ATOM 834 O O . ILE A 1 105 ? -28.938 -6.988 13.306 1.00 53.81 105 ILE A O 1
ATOM 838 N N . THR A 1 106 ? -30.602 -5.575 12.769 1.00 47.34 106 THR A N 1
ATOM 839 C CA . THR A 1 106 ? -31.058 -6.331 11.605 1.00 47.34 106 THR A CA 1
ATOM 840 C C . THR A 1 106 ? -29.934 -6.317 10.567 1.00 47.34 106 THR A C 1
ATOM 842 O O . THR A 1 106 ? -29.499 -5.220 10.204 1.00 47.34 106 THR A O 1
ATOM 845 N N . PRO A 1 107 ? -29.449 -7.477 10.085 1.00 45.06 107 PRO A N 1
ATOM 846 C CA . PRO A 1 107 ? -28.396 -7.515 9.080 1.00 45.06 107 PRO A CA 1
ATOM 847 C C . PRO A 1 107 ? -28.828 -6.672 7.882 1.00 45.06 107 PRO A C 1
ATOM 849 O O . PRO A 1 107 ? -29.900 -6.903 7.315 1.00 45.06 107 PRO A O 1
ATOM 852 N N . MET A 1 108 ? -28.029 -5.675 7.504 1.00 42.56 108 MET A N 1
ATOM 853 C CA . MET A 1 108 ? -28.236 -5.042 6.211 1.00 42.56 108 MET A CA 1
ATOM 854 C C . MET A 1 108 ? -27.793 -6.052 5.162 1.00 42.56 108 MET A C 1
ATOM 856 O O . MET A 1 108 ? -26.630 -6.443 5.135 1.00 42.56 108 MET A O 1
ATOM 860 N N . THR A 1 109 ? -28.728 -6.494 4.322 1.00 40.59 109 THR A N 1
ATOM 861 C CA . THR A 1 109 ? -28.402 -7.181 3.071 1.00 40.59 109 THR A CA 1
ATOM 862 C C . THR A 1 109 ? -27.356 -6.351 2.348 1.00 40.59 109 THR A C 1
ATOM 864 O O . THR A 1 109 ? -27.626 -5.192 2.013 1.00 40.59 109 THR A O 1
ATOM 867 N N . GLU A 1 110 ? -26.174 -6.934 2.146 1.00 40.19 110 GLU A N 1
ATOM 868 C CA . GLU A 1 110 ? -25.153 -6.369 1.278 1.00 40.19 110 GLU A CA 1
ATOM 869 C C . GLU A 1 110 ? -25.820 -6.020 -0.051 1.00 40.19 110 GLU A C 1
ATOM 871 O O . GLU A 1 110 ? -26.311 -6.882 -0.780 1.00 40.19 110 GLU A O 1
ATOM 876 N N . LYS A 1 111 ? -25.860 -4.727 -0.371 1.00 30.88 111 LYS A N 1
ATOM 877 C CA . LYS A 1 111 ? -25.850 -4.355 -1.774 1.00 30.88 111 LYS A CA 1
ATOM 878 C C . LYS A 1 111 ? -24.406 -4.524 -2.199 1.00 30.88 111 LYS A C 1
ATOM 880 O O . LYS A 1 111 ? -23.598 -3.625 -1.978 1.00 30.88 111 LYS A O 1
ATOM 885 N N . GLU A 1 112 ? -24.087 -5.680 -2.771 1.00 32.16 112 GLU A N 1
ATOM 886 C CA . GLU A 1 112 ? -22.962 -5.751 -3.691 1.00 32.16 112 GLU A CA 1
ATOM 887 C C . GLU A 1 112 ? -23.248 -4.709 -4.772 1.00 32.16 112 GLU A C 1
ATOM 889 O O . GLU A 1 112 ? -24.083 -4.909 -5.655 1.00 32.16 112 GLU A O 1
ATOM 894 N N . GLU A 1 113 ? -22.630 -3.535 -4.659 1.00 30.70 113 GLU A N 1
ATOM 895 C CA . GLU A 1 113 ? -22.538 -2.665 -5.815 1.00 30.70 113 GLU A CA 1
ATOM 896 C C . GLU A 1 113 ? -21.689 -3.426 -6.831 1.00 30.70 113 GLU A C 1
ATOM 898 O O . GLU A 1 113 ? -20.534 -3.758 -6.528 1.00 30.70 113 GLU A O 1
ATOM 903 N N . PRO A 1 114 ? -22.230 -3.750 -8.018 1.00 33.06 114 PRO A N 1
ATOM 904 C CA . PRO A 1 114 ? -21.426 -4.364 -9.047 1.00 33.06 114 PRO A CA 1
ATOM 905 C C . PRO A 1 114 ? -20.316 -3.374 -9.379 1.00 33.06 114 PRO A C 1
ATOM 907 O O . PRO A 1 114 ? -20.547 -2.295 -9.925 1.00 33.06 114 PRO A O 1
ATOM 910 N N . ILE A 1 115 ? -19.085 -3.731 -9.017 1.00 39.66 115 ILE A N 1
ATOM 911 C CA . ILE A 1 115 ? -17.911 -3.014 -9.489 1.00 39.66 115 ILE A CA 1
ATOM 912 C C . ILE A 1 115 ? -17.759 -3.409 -10.958 1.00 39.66 115 ILE A C 1
ATOM 914 O O . ILE A 1 115 ? -16.977 -4.294 -11.304 1.00 39.66 115 ILE A O 1
ATOM 918 N N . GLU A 1 116 ? -18.526 -2.763 -11.834 1.00 40.28 116 GLU A N 1
ATOM 919 C CA . GLU A 1 116 ? -18.305 -2.806 -13.274 1.00 40.28 116 GLU A CA 1
ATOM 920 C C . GLU A 1 116 ? -17.012 -2.053 -13.582 1.00 40.28 116 GLU A C 1
ATOM 922 O O . GLU A 1 116 ? -16.975 -0.873 -13.929 1.00 40.28 116 GLU A O 1
ATOM 927 N N . SER A 1 117 ? -15.890 -2.732 -13.392 1.00 51.06 117 SER A N 1
ATOM 928 C CA . SER A 1 117 ? -14.587 -2.206 -13.753 1.00 51.06 117 SER A CA 1
ATOM 929 C C . SER A 1 117 ? -14.176 -2.824 -15.086 1.00 51.06 117 SER A C 1
ATOM 931 O O . SER A 1 117 ? -13.539 -3.873 -15.114 1.00 51.06 117 SER A O 1
ATOM 933 N N . TYR A 1 118 ? -14.491 -2.142 -16.188 1.00 52.81 118 TYR A N 1
ATOM 934 C CA . TYR A 1 118 ? -14.181 -2.518 -17.581 1.00 52.81 118 TYR A CA 1
ATOM 935 C C . TYR A 1 118 ? -12.666 -2.611 -17.924 1.00 52.81 118 TYR A C 1
ATOM 937 O O . TYR A 1 118 ? -12.284 -2.691 -19.089 1.00 52.81 118 TYR A O 1
ATOM 945 N N . TRP A 1 119 ? -11.790 -2.597 -16.916 1.00 61.28 119 TRP A N 1
ATOM 946 C CA . TRP A 1 119 ? -10.333 -2.400 -16.987 1.00 61.28 119 TRP A CA 1
ATOM 947 C C . TRP A 1 119 ? -9.528 -3.314 -16.038 1.00 61.28 119 TRP A C 1
ATOM 949 O O . TRP A 1 119 ? -8.486 -2.911 -15.531 1.00 61.28 119 TRP A O 1
ATOM 959 N N . ARG A 1 120 ? -10.005 -4.537 -15.763 1.00 61.12 120 ARG A N 1
ATOM 960 C CA . ARG A 1 120 ? -9.284 -5.554 -14.965 1.00 61.12 120 ARG A CA 1
ATOM 961 C C . ARG A 1 120 ? -8.648 -6.645 -15.836 1.00 61.12 120 ARG A C 1
ATOM 963 O O . ARG A 1 120 ? -9.044 -6.826 -16.984 1.00 61.12 120 ARG A O 1
ATOM 970 N N . ILE A 1 121 ? -7.678 -7.362 -15.260 1.00 58.34 121 ILE A N 1
ATOM 971 C CA . ILE A 1 121 ? -7.244 -8.692 -15.714 1.00 58.34 121 ILE A CA 1
ATOM 972 C C . ILE A 1 121 ? -7.976 -9.713 -14.845 1.00 58.34 121 ILE A C 1
ATOM 974 O O . ILE A 1 121 ? -7.824 -9.683 -13.627 1.00 58.34 121 ILE A O 1
ATOM 978 N N . ASP A 1 122 ? -8.715 -10.636 -15.453 1.00 62.50 122 ASP A N 1
ATOM 979 C CA . ASP A 1 122 ? -9.391 -11.713 -14.713 1.00 62.50 122 ASP A CA 1
ATOM 980 C C . ASP A 1 122 ? -8.392 -12.720 -14.113 1.00 62.50 122 ASP A C 1
ATOM 982 O O . ASP A 1 122 ? -8.663 -13.337 -13.088 1.00 62.50 122 ASP A O 1
ATOM 986 N N . ALA A 1 123 ? -7.207 -12.844 -14.718 1.00 65.19 123 ALA A N 1
ATOM 987 C CA . ALA A 1 123 ? -6.126 -13.717 -14.262 1.00 65.19 123 ALA A CA 1
ATOM 988 C C . ALA A 1 123 ? -5.416 -13.243 -12.975 1.00 65.19 123 ALA A C 1
ATOM 990 O O . ALA A 1 123 ? -4.870 -14.073 -12.259 1.00 65.19 123 ALA A O 1
ATOM 991 N N . LEU A 1 124 ? -5.414 -11.942 -12.652 1.00 68.94 124 LEU A N 1
ATOM 992 C CA . LEU A 1 124 ? -4.717 -11.390 -11.488 1.00 68.94 124 LEU A CA 1
ATOM 993 C C . LEU A 1 124 ? -5.695 -10.587 -10.639 1.00 68.94 124 LEU A C 1
ATOM 995 O O . LEU A 1 124 ? -6.131 -9.508 -11.039 1.00 68.94 124 LEU A O 1
ATOM 999 N N . LYS A 1 125 ? -5.984 -11.080 -9.434 1.00 76.19 125 LYS A N 1
ATOM 1000 C CA . LYS A 1 125 ? -6.757 -10.343 -8.433 1.00 76.19 125 LYS A CA 1
ATOM 1001 C C . LYS A 1 125 ? -5.821 -9.352 -7.723 1.00 76.19 125 LYS A C 1
ATOM 1003 O O . LYS A 1 125 ? -4.934 -9.801 -7.003 1.00 76.19 125 LYS A O 1
ATOM 1008 N N . PRO A 1 126 ? -5.962 -8.025 -7.917 1.00 78.75 126 PRO A N 1
ATOM 1009 C CA . PRO A 1 126 ? -5.057 -7.069 -7.291 1.00 78.75 126 PRO A CA 1
ATOM 1010 C C . PRO A 1 126 ? -5.230 -7.079 -5.774 1.00 78.75 126 PRO A C 1
ATOM 1012 O O . PRO A 1 126 ? -6.348 -6.936 -5.274 1.00 78.75 126 PRO A O 1
ATOM 1015 N N . GLU A 1 127 ? -4.120 -7.185 -5.052 1.00 82.94 127 GLU A N 1
ATOM 1016 C CA . GLU A 1 127 ? -4.093 -7.146 -3.594 1.00 82.94 127 GLU A CA 1
ATOM 1017 C C . GLU A 1 127 ? -3.428 -5.865 -3.075 1.00 82.94 127 GLU A C 1
ATOM 1019 O O . GLU A 1 127 ? -2.391 -5.448 -3.604 1.00 82.94 127 GLU A O 1
ATOM 1024 N N . PRO A 1 128 ? -3.996 -5.210 -2.047 1.00 86.62 128 PRO A N 1
ATOM 1025 C CA . PRO A 1 128 ? -3.377 -4.035 -1.454 1.00 86.62 128 PRO A CA 1
ATOM 1026 C C . PRO A 1 128 ? -2.091 -4.406 -0.704 1.00 86.62 128 PRO A C 1
ATOM 1028 O O . PRO A 1 128 ? -1.978 -5.483 -0.119 1.00 86.62 128 PRO A O 1
ATOM 1031 N N . ILE A 1 129 ? -1.139 -3.472 -0.664 1.00 91.00 129 ILE A N 1
ATOM 1032 C CA . ILE A 1 129 ? 0.078 -3.612 0.148 1.00 91.00 129 ILE A CA 1
ATOM 1033 C C . ILE A 1 129 ? -0.269 -3.670 1.646 1.00 91.00 129 ILE A C 1
ATOM 1035 O O . ILE A 1 129 ? -1.319 -3.175 2.076 1.00 91.00 129 ILE A O 1
ATOM 1039 N N . ALA A 1 130 ? 0.610 -4.262 2.455 1.00 89.00 130 ALA A N 1
ATOM 1040 C CA . ALA A 1 130 ? 0.366 -4.485 3.881 1.00 89.00 130 ALA A CA 1
ATOM 1041 C C . ALA A 1 130 ? 0.073 -3.180 4.645 1.00 89.00 130 ALA A C 1
ATOM 1043 O O . ALA A 1 130 ? -0.849 -3.122 5.459 1.00 89.00 130 ALA A O 1
ATOM 1044 N N . GLU A 1 131 ? 0.787 -2.110 4.318 1.00 92.12 131 GLU A N 1
ATOM 1045 C CA . GLU A 1 131 ? 0.688 -0.803 4.961 1.00 92.12 131 GLU A CA 1
ATOM 1046 C C . GLU A 1 131 ? -0.647 -0.112 4.659 1.00 92.12 131 GLU A C 1
ATOM 1048 O O . GLU A 1 131 ? -1.178 0.609 5.500 1.00 92.12 131 GLU A O 1
ATOM 1053 N N . TRP A 1 132 ? -1.240 -0.353 3.485 1.00 91.12 132 TRP A N 1
ATOM 1054 C CA . TRP A 1 132 ? -2.590 0.127 3.166 1.00 91.12 132 TRP A CA 1
ATOM 1055 C C . TRP A 1 132 ? -3.655 -0.604 3.974 1.00 91.12 132 TRP A C 1
ATOM 1057 O O . TRP A 1 132 ? -4.615 0.021 4.433 1.00 91.12 132 TRP A O 1
ATOM 1067 N N . ARG A 1 133 ? -3.479 -1.916 4.175 1.00 88.12 133 ARG A N 1
ATOM 1068 C CA . ARG A 1 133 ? -4.345 -2.698 5.064 1.00 88.12 133 ARG A CA 1
ATOM 1069 C C . ARG A 1 133 ? -4.233 -2.165 6.492 1.00 88.12 133 ARG A C 1
ATOM 1071 O O . ARG A 1 133 ? -5.255 -1.896 7.110 1.00 88.12 133 ARG A O 1
ATOM 1078 N N . GLU A 1 134 ? -3.020 -1.940 6.998 1.00 91.81 134 GLU A N 1
ATOM 1079 C CA . GLU A 1 134 ? -2.805 -1.374 8.338 1.00 91.81 134 GLU A CA 1
ATOM 1080 C C . GLU A 1 134 ? -3.393 0.038 8.472 1.00 91.81 134 GLU A C 1
ATOM 1082 O O . GLU A 1 134 ? -4.125 0.298 9.425 1.00 91.81 134 GLU A O 1
ATOM 1087 N N . LEU A 1 135 ? -3.181 0.918 7.488 1.00 93.06 135 LEU A N 1
ATOM 1088 C CA . LEU A 1 135 ? -3.751 2.268 7.475 1.00 93.06 135 LEU A CA 1
ATOM 1089 C C . LEU A 1 135 ? -5.281 2.243 7.565 1.00 93.06 135 LEU A C 1
ATOM 1091 O O . LEU A 1 135 ? -5.856 2.974 8.371 1.00 93.06 135 LEU A O 1
ATOM 1095 N N . LYS A 1 136 ? -5.941 1.378 6.781 1.00 91.38 136 LYS A N 1
ATOM 1096 C CA . LYS A 1 136 ? -7.400 1.190 6.833 1.00 91.38 136 LYS A CA 1
ATOM 1097 C C . LYS A 1 136 ? -7.848 0.759 8.233 1.00 91.38 136 LYS A C 1
ATOM 1099 O O . LYS A 1 136 ? -8.791 1.327 8.771 1.00 91.38 136 LYS A O 1
ATOM 1104 N N . ARG A 1 137 ? -7.162 -0.214 8.840 1.00 91.31 137 ARG A N 1
ATOM 1105 C CA . ARG A 1 137 ? -7.490 -0.725 10.185 1.00 91.31 137 ARG A CA 1
ATOM 1106 C C . ARG A 1 137 ? -7.321 0.348 11.258 1.00 91.31 137 ARG A C 1
ATOM 1108 O O . ARG A 1 137 ? -8.193 0.499 12.110 1.00 91.31 137 ARG A O 1
ATOM 1115 N N . VAL A 1 138 ? -6.230 1.112 11.198 1.00 94.38 138 VAL A N 1
ATOM 1116 C CA . VAL A 1 138 ? -5.957 2.239 12.102 1.00 94.38 138 VAL A CA 1
ATOM 1117 C C . VAL A 1 138 ? -7.052 3.304 11.981 1.00 94.38 138 VAL A C 1
ATOM 1119 O O . VAL A 1 138 ? -7.624 3.700 12.995 1.00 94.38 138 VAL A O 1
ATOM 1122 N N . MET A 1 139 ? -7.399 3.708 10.754 1.00 94.19 139 MET A N 1
ATOM 1123 C CA . MET A 1 139 ? -8.469 4.678 10.490 1.00 94.19 139 MET A CA 1
ATOM 1124 C C . MET A 1 139 ? -9.825 4.204 11.011 1.00 94.19 139 MET A C 1
ATOM 1126 O O . MET A 1 139 ? -10.453 4.903 11.808 1.00 94.19 139 MET A O 1
ATOM 1130 N N . ASN A 1 140 ? -10.240 2.994 10.634 1.00 92.50 140 ASN A N 1
ATOM 1131 C CA . ASN A 1 140 ? -11.504 2.414 11.077 1.00 92.50 140 ASN A CA 1
ATOM 1132 C C . ASN A 1 140 ? -11.573 2.308 12.605 1.00 92.50 140 ASN A C 1
ATOM 1134 O O . ASN A 1 140 ? -12.610 2.611 13.191 1.00 92.50 140 ASN A O 1
ATOM 1138 N N . SER A 1 141 ? -10.473 1.924 13.260 1.00 93.56 141 SER A N 1
ATOM 1139 C CA . SER A 1 141 ? -10.398 1.826 14.722 1.00 93.56 141 SER A CA 1
ATOM 1140 C C . SER A 1 141 ? -10.645 3.177 15.390 1.00 93.56 141 SER A C 1
ATOM 1142 O O . SER A 1 141 ? -11.501 3.275 16.269 1.00 93.56 141 SER A O 1
ATOM 1144 N N . MET A 1 142 ? -9.949 4.232 14.950 1.00 96.06 142 MET A N 1
ATOM 1145 C CA . MET A 1 142 ? -10.117 5.581 15.505 1.00 96.06 142 MET A CA 1
ATOM 1146 C C . MET A 1 142 ? -11.538 6.110 15.291 1.00 96.06 142 MET A C 1
ATOM 1148 O O . MET A 1 142 ? -12.171 6.575 16.239 1.00 96.06 142 MET A O 1
ATOM 1152 N N . LEU A 1 143 ? -12.064 5.995 14.068 1.00 95.19 143 LEU A N 1
ATOM 1153 C CA . LEU A 1 143 ? -13.423 6.431 13.742 1.00 95.19 143 LEU A CA 1
ATOM 1154 C C . LEU A 1 143 ? -14.473 5.676 14.565 1.00 95.19 143 LEU A C 1
ATOM 1156 O O . LEU A 1 143 ? -15.399 6.288 15.093 1.00 95.19 143 LEU A O 1
ATOM 1160 N N . THR A 1 144 ? -14.303 4.364 14.743 1.00 91.88 144 THR A N 1
ATOM 1161 C CA . THR A 1 144 ? -15.207 3.529 15.548 1.00 91.88 144 THR A CA 1
ATOM 1162 C C . THR A 1 144 ? -15.175 3.930 17.024 1.00 91.88 144 THR A C 1
ATOM 1164 O O . THR A 1 144 ? -16.233 4.109 17.631 1.00 91.88 144 THR A O 1
ATOM 1167 N N . LEU A 1 145 ? -13.984 4.133 17.602 1.00 93.00 145 LEU A N 1
ATOM 1168 C CA . LEU A 1 145 ? -13.828 4.582 18.992 1.00 93.00 145 LEU A CA 1
ATOM 1169 C C . LEU A 1 145 ? -14.516 5.929 19.233 1.00 93.00 145 LEU A C 1
ATOM 1171 O O . LEU A 1 145 ? -15.246 6.077 20.216 1.00 93.00 145 LEU A O 1
ATOM 1175 N N . LEU A 1 146 ? -14.330 6.887 18.323 1.00 93.81 146 LEU A N 1
ATOM 1176 C CA . LEU A 1 146 ? -14.970 8.200 18.397 1.00 93.81 146 LEU A CA 1
ATOM 1177 C C . LEU A 1 146 ? -16.490 8.092 18.217 1.00 93.81 146 LEU A C 1
ATOM 1179 O O . LEU A 1 146 ? -17.252 8.676 18.989 1.00 93.81 146 LEU A O 1
ATOM 1183 N N . ARG A 1 147 ? -16.955 7.301 17.241 1.00 91.19 147 ARG A N 1
ATOM 1184 C CA . ARG A 1 147 ? -18.385 7.126 16.931 1.00 91.19 147 ARG A CA 1
ATOM 1185 C C . ARG A 1 147 ? -19.156 6.549 18.110 1.00 91.19 147 ARG A C 1
ATOM 1187 O O . ARG A 1 147 ? -20.266 6.994 18.395 1.00 91.19 147 ARG A O 1
ATOM 1194 N N . LEU A 1 148 ? -18.557 5.577 18.790 1.00 88.50 148 LEU A N 1
ATOM 1195 C CA . LEU A 1 148 ? -19.140 4.892 19.940 1.00 88.50 148 LEU A CA 1
ATOM 1196 C C . LEU A 1 148 ? -18.853 5.596 21.271 1.00 88.50 148 LEU A C 1
ATOM 1198 O O . LEU A 1 148 ? -19.279 5.100 22.311 1.00 88.50 148 LEU A O 1
ATOM 1202 N N . LYS A 1 149 ? -18.151 6.739 21.252 1.00 90.38 149 LYS A N 1
ATOM 1203 C CA . LYS A 1 149 ? -17.738 7.486 22.452 1.00 90.38 149 LYS A CA 1
ATOM 1204 C C . LYS A 1 149 ? -16.945 6.622 23.447 1.00 90.38 149 LYS A C 1
ATOM 1206 O O . LYS A 1 149 ? -17.079 6.776 24.657 1.00 90.38 149 LYS A O 1
ATOM 1211 N N . ALA A 1 150 ? -16.135 5.701 22.925 1.00 89.44 150 ALA A N 1
ATOM 1212 C CA . ALA A 1 150 ? -15.272 4.792 23.685 1.00 89.44 150 ALA A CA 1
ATOM 1213 C C . ALA A 1 150 ? -13.783 5.199 23.630 1.00 89.44 150 ALA A C 1
ATOM 1215 O O . ALA A 1 150 ? -12.909 4.483 24.127 1.00 89.44 150 ALA A O 1
ATOM 1216 N N . CYS A 1 151 ? -13.478 6.331 22.998 1.00 91.25 151 CYS A N 1
ATOM 1217 C CA . CYS A 1 151 ? -12.136 6.891 22.906 1.00 91.25 151 CYS A CA 1
ATOM 1218 C C . CYS A 1 151 ? -11.640 7.430 24.258 1.00 91.25 151 CYS A C 1
ATOM 1220 O O . CYS A 1 151 ? -12.396 8.031 25.018 1.00 91.25 151 CYS A O 1
ATOM 1222 N N . ASN A 1 152 ? -10.352 7.239 24.527 1.00 93.19 152 ASN A N 1
ATOM 1223 C CA . ASN A 1 152 ? -9.592 7.897 25.587 1.00 93.19 152 ASN A CA 1
ATOM 1224 C C . ASN A 1 152 ? -8.117 7.980 25.162 1.00 93.19 152 ASN A C 1
ATOM 1226 O O . ASN A 1 152 ? -7.711 7.391 24.157 1.00 93.19 152 ASN A O 1
ATOM 1230 N N . VAL A 1 153 ? -7.283 8.674 25.935 1.00 93.00 153 VAL A N 1
ATOM 1231 C CA . VAL A 1 153 ? -5.863 8.855 25.587 1.00 93.00 153 VAL A CA 1
ATOM 1232 C C . VAL A 1 153 ? -5.126 7.525 25.393 1.00 93.00 153 VAL A C 1
ATOM 1234 O O . VAL A 1 153 ? -4.337 7.399 24.458 1.00 93.00 153 VAL A O 1
ATOM 1237 N N . SER A 1 154 ? -5.405 6.515 26.225 1.00 90.75 154 SER A N 1
ATOM 1238 C CA . SER A 1 154 ? -4.664 5.247 26.197 1.00 90.75 154 SER A CA 1
ATOM 1239 C C . SER A 1 154 ? -4.931 4.408 24.946 1.00 90.75 154 SER A C 1
ATOM 1241 O O . SER A 1 154 ? -4.016 3.735 24.481 1.00 90.75 154 SER A O 1
ATOM 1243 N N . ASN A 1 155 ? -6.143 4.468 24.377 1.00 91.94 155 ASN A N 1
ATOM 1244 C CA . ASN A 1 155 ? -6.475 3.745 23.145 1.00 91.94 155 ASN A CA 1
ATOM 1245 C C . ASN A 1 155 ? -6.309 4.591 21.868 1.00 91.94 155 ASN A C 1
ATOM 1247 O O . ASN A 1 155 ? -6.045 4.027 20.809 1.00 91.94 155 ASN A O 1
ATOM 1251 N N . MET A 1 156 ? -6.395 5.925 21.946 1.00 95.19 156 MET A N 1
ATOM 1252 C CA . MET A 1 156 ? -6.235 6.802 20.778 1.00 95.19 156 MET A CA 1
ATOM 1253 C C . MET A 1 156 ? -4.774 7.127 20.462 1.00 95.19 156 MET A C 1
ATOM 1255 O O . MET A 1 156 ? -4.399 7.143 19.290 1.00 95.19 156 MET A O 1
ATOM 1259 N N . ARG A 1 157 ? -3.926 7.360 21.474 1.00 94.38 157 ARG A N 1
ATOM 1260 C CA . ARG A 1 157 ? -2.531 7.784 21.257 1.00 94.38 157 ARG A CA 1
ATOM 1261 C C . ARG A 1 157 ? -1.729 6.790 20.397 1.00 94.38 157 ARG A C 1
ATOM 1263 O O . ARG A 1 157 ? -1.158 7.236 19.399 1.00 94.38 157 ARG A O 1
ATOM 1270 N N . PRO A 1 158 ? -1.746 5.466 20.667 1.00 93.88 158 PRO A N 1
ATOM 1271 C CA . PRO A 1 158 ? -1.018 4.501 19.838 1.00 93.88 158 PRO A CA 1
ATOM 1272 C C . PRO A 1 158 ? -1.505 4.467 18.382 1.00 93.88 158 PRO A C 1
ATOM 1274 O O . PRO A 1 158 ? -0.711 4.269 17.460 1.00 93.88 158 PRO A O 1
ATOM 1277 N N . LEU A 1 159 ? -2.810 4.676 18.161 1.00 95.25 159 LEU A N 1
ATOM 1278 C CA . LEU A 1 159 ? -3.405 4.726 16.825 1.00 95.25 159 LEU A CA 1
ATOM 1279 C C . LEU A 1 159 ? -2.974 5.982 16.063 1.00 95.25 159 LEU A C 1
ATOM 1281 O O . LEU A 1 159 ? -2.594 5.880 14.898 1.00 95.25 159 LEU A O 1
ATOM 1285 N N . ILE A 1 160 ? -2.974 7.145 16.720 1.00 94.75 160 ILE A N 1
ATOM 1286 C CA . ILE A 1 160 ? -2.531 8.415 16.132 1.00 94.75 160 ILE A CA 1
ATOM 1287 C C . ILE A 1 160 ? -1.054 8.352 15.737 1.00 94.75 160 ILE A C 1
ATOM 1289 O O . ILE A 1 160 ? -0.690 8.774 14.638 1.00 94.75 160 ILE A O 1
ATOM 1293 N N . ASP A 1 161 ? -0.199 7.777 16.581 1.00 93.06 161 ASP A N 1
ATOM 1294 C CA . ASP A 1 161 ? 1.229 7.667 16.277 1.00 93.06 161 ASP A CA 1
ATOM 1295 C C . ASP A 1 161 ? 1.496 6.745 15.081 1.00 93.06 161 ASP A C 1
ATOM 1297 O O . ASP A 1 161 ? 2.304 7.075 14.209 1.00 93.06 161 ASP A O 1
ATOM 1301 N N . LYS A 1 162 ? 0.751 5.638 14.954 1.00 93.19 162 LYS A N 1
ATOM 1302 C CA . LYS A 1 162 ? 0.790 4.804 13.742 1.00 93.19 162 LYS A CA 1
ATOM 1303 C C . LYS A 1 162 ? 0.234 5.528 12.523 1.00 93.19 162 LYS A C 1
ATOM 1305 O O . LYS A 1 162 ? 0.836 5.475 11.451 1.00 93.19 162 LYS A O 1
ATOM 1310 N N . PHE A 1 163 ? -0.880 6.237 12.681 1.00 94.31 163 PHE A N 1
ATOM 1311 C CA . PHE A 1 163 ? -1.504 7.000 11.608 1.00 94.31 163 PHE A CA 1
ATOM 1312 C C . PHE A 1 163 ? -0.538 8.024 11.001 1.00 94.31 163 PHE A C 1
ATOM 1314 O O . PHE A 1 163 ? -0.411 8.074 9.781 1.00 94.31 163 PHE A O 1
ATOM 1321 N N . LYS A 1 164 ? 0.220 8.769 11.817 1.00 91.25 164 LYS A N 1
ATOM 1322 C CA . LYS A 1 164 ? 1.226 9.739 11.333 1.00 91.25 164 LYS A CA 1
ATOM 1323 C C . LYS A 1 164 ? 2.264 9.129 10.389 1.00 91.25 164 LYS A C 1
ATOM 1325 O O . LYS A 1 164 ? 2.726 9.801 9.464 1.00 91.25 164 LYS A O 1
ATOM 1330 N N . ASN A 1 165 ? 2.632 7.871 10.621 1.00 88.69 165 ASN A N 1
ATOM 1331 C CA . ASN A 1 165 ? 3.617 7.161 9.808 1.00 88.69 165 ASN A CA 1
ATOM 1332 C C . ASN A 1 165 ? 3.013 6.628 8.505 1.00 88.69 165 ASN A C 1
ATOM 1334 O O . ASN A 1 165 ? 3.689 6.606 7.481 1.00 88.69 165 ASN A O 1
ATOM 1338 N N . LEU A 1 166 ? 1.741 6.234 8.534 1.00 91.75 166 LEU A N 1
ATOM 1339 C CA . LEU A 1 166 ? 1.073 5.574 7.413 1.00 91.75 166 LEU A CA 1
ATOM 1340 C C . LEU A 1 166 ? 0.297 6.542 6.504 1.00 91.75 166 LEU A C 1
ATOM 1342 O O . LEU A 1 166 ? 0.120 6.254 5.325 1.00 91.75 166 LEU A O 1
ATOM 1346 N N . ALA A 1 167 ? -0.151 7.697 7.005 1.00 91.12 167 ALA A N 1
ATOM 1347 C CA . ALA A 1 167 ? -1.069 8.606 6.306 1.00 91.12 167 ALA A CA 1
ATOM 1348 C C . ALA A 1 167 ? -0.562 9.098 4.937 1.00 91.12 167 ALA A C 1
ATOM 1350 O O . ALA A 1 167 ? -1.351 9.331 4.023 1.00 91.12 167 ALA A O 1
ATOM 1351 N N . VAL A 1 168 ? 0.755 9.212 4.774 1.00 88.50 168 VAL A N 1
ATOM 1352 C CA . VAL A 1 168 ? 1.439 9.570 3.516 1.00 88.50 168 VAL A CA 1
ATOM 1353 C C . VAL A 1 168 ? 1.242 8.546 2.390 1.00 88.50 168 VAL A C 1
ATOM 1355 O O . VAL A 1 168 ? 1.383 8.885 1.218 1.00 88.50 168 VAL A O 1
ATOM 1358 N N . LEU A 1 169 ? 0.866 7.310 2.725 1.00 89.62 169 LEU A N 1
ATOM 1359 C CA . LEU A 1 169 ? 0.522 6.258 1.766 1.00 89.62 169 LEU A CA 1
ATOM 1360 C C . LEU A 1 169 ? -0.938 6.349 1.292 1.00 89.62 169 LEU A C 1
ATOM 1362 O O . LEU A 1 169 ? -1.328 5.629 0.373 1.00 89.62 169 LEU A O 1
ATOM 1366 N N . GLY A 1 170 ? -1.764 7.202 1.902 1.00 89.38 170 GLY A N 1
ATOM 1367 C CA . GLY A 1 170 ? -3.197 7.288 1.637 1.00 89.38 170 GLY A CA 1
ATOM 1368 C C . GLY A 1 170 ? -3.545 8.099 0.384 1.00 89.38 170 GLY A C 1
ATOM 1369 O O . GLY A 1 170 ? -3.754 9.306 0.456 1.00 89.38 170 GLY A O 1
ATOM 1370 N N . TYR A 1 171 ? -3.646 7.420 -0.762 1.00 87.88 171 TYR A N 1
ATOM 1371 C CA . TYR A 1 171 ? -3.971 8.027 -2.070 1.00 87.88 171 TYR A CA 1
ATOM 1372 C C . TYR A 1 171 ? -5.442 7.861 -2.488 1.00 87.88 171 TYR A C 1
ATOM 1374 O O . TYR A 1 171 ? -5.908 8.508 -3.426 1.00 87.88 171 TYR A O 1
ATOM 1382 N N . SER A 1 172 ? -6.176 6.962 -1.831 1.00 90.00 172 SER A N 1
ATOM 1383 C CA . SER A 1 172 ? -7.561 6.646 -2.192 1.00 90.00 172 SER A CA 1
ATOM 1384 C C . SER A 1 172 ? -8.535 7.747 -1.772 1.00 90.00 172 SER A C 1
ATOM 1386 O O . SER A 1 172 ? -8.316 8.408 -0.754 1.00 90.00 172 SER A O 1
ATOM 1388 N N . LYS A 1 173 ? -9.655 7.871 -2.486 1.00 88.62 173 LYS A N 1
ATOM 1389 C CA . LYS A 1 173 ? -10.768 8.759 -2.123 1.00 88.62 173 LYS A CA 1
ATOM 1390 C C . LYS A 1 173 ? -11.272 8.496 -0.706 1.00 88.62 173 LYS A C 1
ATOM 1392 O O . LYS A 1 173 ? -11.388 9.425 0.079 1.00 88.62 173 LYS A O 1
ATOM 1397 N N . GLU A 1 174 ? -11.498 7.227 -0.387 1.00 89.50 174 GLU A N 1
ATOM 1398 C CA . GLU A 1 174 ? -12.029 6.764 0.893 1.00 89.50 174 GLU A CA 1
ATOM 1399 C C . GLU A 1 174 ? -11.141 7.248 2.041 1.00 89.50 174 GLU A C 1
ATOM 1401 O O . GLU A 1 174 ? -11.621 7.852 2.984 1.00 89.50 174 GLU A O 1
ATOM 1406 N N . PHE A 1 175 ? -9.820 7.108 1.900 1.00 91.75 175 PHE A N 1
ATOM 1407 C CA . PHE A 1 175 ? -8.873 7.641 2.882 1.00 91.75 175 PHE A CA 1
ATOM 1408 C C . PHE A 1 175 ? -8.994 9.160 3.075 1.00 91.75 175 PHE A C 1
ATOM 1410 O O . PHE A 1 175 ? -8.899 9.653 4.199 1.00 91.75 175 PHE A O 1
ATOM 1417 N N . TYR A 1 176 ? -9.156 9.917 1.986 1.00 90.38 176 TYR A N 1
ATOM 1418 C CA . TYR A 1 176 ? -9.319 11.364 2.081 1.00 90.38 176 TYR A CA 1
ATOM 1419 C C . TYR A 1 176 ? -10.592 11.724 2.854 1.00 90.38 176 TYR A C 1
ATOM 1421 O O . TYR A 1 176 ? -10.519 12.564 3.754 1.00 90.38 176 TYR A O 1
ATOM 1429 N N . ASP A 1 177 ? -11.711 11.078 2.522 1.00 90.62 177 ASP A N 1
ATOM 1430 C CA . ASP A 1 177 ? -13.017 11.297 3.145 1.00 90.62 177 ASP A CA 1
ATOM 1431 C C . ASP A 1 177 ? -12.977 10.908 4.639 1.00 90.62 177 ASP A C 1
ATOM 1433 O O . ASP A 1 177 ? -13.269 11.744 5.499 1.00 90.62 177 ASP A O 1
ATOM 1437 N N . ASP A 1 178 ? -12.470 9.711 4.957 1.00 93.56 178 ASP A N 1
ATOM 1438 C CA . ASP A 1 178 ? -12.294 9.202 6.326 1.00 93.56 178 ASP A CA 1
ATOM 1439 C C . ASP A 1 178 ? -11.402 10.133 7.167 1.00 93.56 178 ASP A C 1
ATOM 1441 O O . ASP A 1 178 ? -11.638 10.348 8.356 1.00 93.56 178 ASP A O 1
ATOM 1445 N N . ARG A 1 179 ? -10.361 10.730 6.567 1.00 92.56 179 ARG A N 1
ATOM 1446 C CA . ARG A 1 179 ? -9.480 11.685 7.259 1.00 92.56 179 ARG A CA 1
ATOM 1447 C C . ARG A 1 179 ? -10.193 12.995 7.590 1.00 92.56 179 ARG A C 1
ATOM 1449 O O . ARG A 1 179 ? -9.942 13.556 8.658 1.00 92.56 179 ARG A O 1
ATOM 1456 N N . GLN A 1 180 ? -11.039 13.507 6.690 1.00 91.62 180 GLN A N 1
ATOM 1457 C CA . GLN A 1 180 ? -11.843 14.700 6.984 1.00 91.62 180 GLN A CA 1
ATOM 1458 C C . GLN A 1 180 ? -12.809 14.420 8.133 1.00 91.62 180 GLN A C 1
ATOM 1460 O O . GLN A 1 180 ? -12.919 15.224 9.060 1.00 91.62 180 GLN A O 1
ATOM 1465 N N . GLU A 1 181 ? -13.461 13.258 8.102 1.00 94.56 181 GLU A N 1
ATOM 1466 C CA . GLU A 1 181 ? -14.353 12.845 9.174 1.00 94.56 181 GLU A CA 1
ATOM 1467 C C . GLU A 1 181 ? -13.613 12.681 10.505 1.00 94.56 181 GLU A C 1
ATOM 1469 O O . GLU A 1 181 ? -14.061 13.232 11.510 1.00 94.56 181 GLU A O 1
ATOM 1474 N N . LEU A 1 182 ? -12.462 12.001 10.510 1.00 95.50 182 LEU A N 1
ATOM 1475 C CA . LEU A 1 182 ? -11.631 11.826 11.700 1.00 95.50 182 LEU A CA 1
ATOM 1476 C C . LEU A 1 182 ? -11.274 13.176 12.322 1.00 95.50 182 LEU A C 1
ATOM 1478 O O . LEU A 1 182 ? -11.444 13.368 13.524 1.00 95.50 182 LEU A O 1
ATOM 1482 N N . CYS A 1 183 ? -10.815 14.122 11.500 1.00 94.12 183 CYS A N 1
ATOM 1483 C CA . CYS A 1 183 ? -10.468 15.462 11.958 1.00 94.12 183 CYS A CA 1
ATOM 1484 C C . CYS A 1 183 ? -11.674 16.156 12.609 1.00 94.12 183 CYS A C 1
ATOM 1486 O O . CYS A 1 183 ? -11.546 16.719 13.694 1.00 94.12 183 CYS A O 1
ATOM 1488 N N . ARG A 1 184 ? -12.861 16.073 11.995 1.00 95.12 184 ARG A N 1
ATOM 1489 C CA . ARG A 1 184 ? -14.093 16.637 12.563 1.00 95.12 184 ARG A CA 1
ATOM 1490 C C . ARG A 1 184 ? -14.459 15.976 13.897 1.00 95.12 184 ARG A C 1
ATOM 1492 O O . ARG A 1 184 ? -14.686 16.670 14.879 1.00 95.12 184 ARG A O 1
ATOM 1499 N N . MET A 1 185 ? -14.483 14.644 13.948 1.00 96.06 185 MET A N 1
ATOM 1500 C CA . MET A 1 185 ? -14.890 13.891 15.139 1.00 96.06 185 MET A CA 1
ATOM 1501 C C . MET A 1 185 ? -13.930 14.056 16.320 1.00 96.06 185 MET A C 1
ATOM 1503 O O . MET A 1 185 ? -14.386 14.037 17.460 1.00 96.06 185 MET A O 1
ATOM 1507 N N . LEU A 1 186 ? -12.630 14.230 16.065 1.00 95.75 186 LEU A N 1
ATOM 1508 C CA . LEU A 1 186 ? -11.662 14.577 17.106 1.00 95.75 186 LEU A CA 1
ATOM 1509 C C . LEU A 1 186 ? -11.977 15.950 17.708 1.00 95.75 186 LEU A C 1
ATOM 1511 O O . LEU A 1 186 ? -12.055 16.063 18.924 1.00 95.75 186 LEU A O 1
ATOM 1515 N N . GLY A 1 187 ? -12.233 16.968 16.880 1.00 92.88 187 GLY A N 1
ATOM 1516 C CA . GLY A 1 187 ? -12.585 18.308 17.370 1.00 92.88 187 GLY A CA 1
ATOM 1517 C C . GLY A 1 187 ? -13.884 18.347 18.182 1.00 92.88 187 GLY A C 1
ATOM 1518 O O . GLY A 1 187 ? -13.994 19.118 19.131 1.00 92.88 187 GLY A O 1
ATOM 1519 N N . ASP A 1 188 ? -14.840 17.476 17.848 1.00 93.38 188 ASP A N 1
ATOM 1520 C CA . ASP A 1 188 ? -16.122 17.339 18.552 1.00 93.38 188 ASP A CA 1
ATOM 1521 C C . ASP A 1 188 ? -16.037 16.427 19.803 1.00 93.38 188 ASP A C 1
ATOM 1523 O O . ASP A 1 188 ? -17.050 16.174 20.465 1.00 93.38 188 ASP A O 1
ATOM 1527 N N . CYS A 1 189 ? -14.860 15.874 20.120 1.00 94.19 189 CYS A N 1
ATOM 1528 C CA . CYS A 1 189 ? -14.691 14.923 21.215 1.00 94.19 189 CYS A CA 1
ATOM 1529 C C . CYS A 1 189 ? -14.832 15.602 22.588 1.00 94.19 189 CYS A C 1
ATOM 1531 O O . CYS A 1 189 ? -14.253 16.652 22.853 1.00 94.19 189 CYS A O 1
ATOM 1533 N N . ALA A 1 190 ? -15.589 14.973 23.494 1.00 90.62 190 ALA A N 1
ATOM 1534 C CA . ALA A 1 190 ? -15.804 15.495 24.846 1.00 90.62 190 ALA A CA 1
ATOM 1535 C C . ALA A 1 190 ? -14.554 15.393 25.740 1.00 90.62 190 ALA A C 1
ATOM 1537 O O . ALA A 1 190 ? -14.358 16.228 26.623 1.00 90.62 190 ALA A O 1
ATOM 1538 N N . ASP A 1 191 ? -13.725 14.367 25.524 1.00 91.94 191 ASP A N 1
ATOM 1539 C CA . ASP A 1 191 ? -12.416 14.236 26.165 1.00 91.94 191 ASP A CA 1
ATOM 1540 C C . ASP A 1 191 ? -11.451 15.240 25.518 1.00 91.94 191 ASP A C 1
ATOM 1542 O O . ASP A 1 191 ? -11.135 15.124 24.330 1.00 91.94 191 ASP A O 1
ATOM 1546 N N . LYS A 1 192 ? -11.016 16.237 26.300 1.00 92.44 192 LYS A N 1
ATOM 1547 C CA . LYS A 1 192 ? -10.176 17.344 25.824 1.00 92.44 192 LYS A CA 1
ATOM 1548 C C . LYS A 1 192 ? -8.797 16.878 25.368 1.00 92.44 192 LYS A C 1
ATOM 1550 O O . LYS A 1 192 ? -8.314 17.368 24.353 1.00 92.44 192 LYS A O 1
ATOM 1555 N N . ASP A 1 193 ? -8.209 15.899 26.052 1.00 93.75 193 ASP A N 1
ATOM 1556 C CA . ASP A 1 193 ? -6.876 15.392 25.718 1.00 93.75 193 ASP A CA 1
ATOM 1557 C C . ASP A 1 193 ? -6.908 14.605 24.397 1.00 93.75 193 ASP A C 1
ATOM 1559 O O . ASP A 1 193 ? -5.948 14.603 23.623 1.00 93.75 193 ASP A O 1
ATOM 1563 N N . VAL A 1 194 ? -8.035 13.942 24.108 1.00 93.88 194 VAL A N 1
ATOM 1564 C CA . VAL A 1 194 ? -8.286 13.318 22.799 1.00 93.88 194 VAL A CA 1
ATOM 1565 C C . VAL A 1 194 ? -8.589 14.375 21.735 1.00 93.88 194 VAL A C 1
ATOM 1567 O O . VAL A 1 194 ? -8.103 14.252 20.611 1.00 93.88 194 VAL A O 1
ATOM 1570 N N . ALA A 1 195 ? -9.347 15.422 22.068 1.00 93.75 195 ALA A N 1
ATOM 1571 C CA . ALA A 1 195 ? -9.688 16.482 21.122 1.00 93.75 195 ALA A CA 1
ATOM 1572 C C . ALA A 1 195 ? -8.452 17.239 20.612 1.00 93.75 195 ALA A C 1
ATOM 1574 O O . ALA A 1 195 ? -8.360 17.546 19.423 1.00 93.75 195 ALA A O 1
ATOM 1575 N N . GLU A 1 196 ? -7.450 17.456 21.467 1.00 93.94 196 GLU A N 1
ATOM 1576 C CA . GLU A 1 196 ? -6.176 18.081 21.084 1.00 93.94 196 GLU A CA 1
ATOM 1577 C C . GLU A 1 196 ? -5.415 17.299 19.997 1.00 93.94 196 GLU A C 1
ATOM 1579 O O . GLU A 1 196 ? -4.705 17.898 19.184 1.00 93.94 196 GLU A O 1
ATOM 1584 N N . MET A 1 197 ? -5.633 15.980 19.884 1.00 95.12 197 MET A N 1
ATOM 1585 C CA . MET A 1 197 ? -5.033 15.158 18.822 1.00 95.12 197 MET A CA 1
ATOM 1586 C C . MET A 1 197 ? -5.518 15.560 17.416 1.00 95.12 197 MET A C 1
ATOM 1588 O O . MET A 1 197 ? -4.875 15.214 16.420 1.00 95.12 197 MET A O 1
ATOM 1592 N N . GLN A 1 198 ? -6.611 16.328 17.303 1.00 94.56 198 GLN A N 1
ATOM 1593 C CA . GLN A 1 198 ? -7.057 16.929 16.043 1.00 94.56 198 GLN A CA 1
ATOM 1594 C C . GLN A 1 198 ? -5.947 17.765 15.392 1.00 94.56 198 GLN A C 1
ATOM 1596 O O . GLN A 1 198 ? -5.760 17.692 14.176 1.00 94.56 198 GLN A O 1
ATOM 1601 N N . ILE A 1 199 ? -5.190 18.529 16.187 1.00 90.62 199 ILE A N 1
ATOM 1602 C CA . ILE A 1 199 ? -4.114 19.401 15.695 1.00 90.62 199 ILE A CA 1
ATOM 1603 C C . ILE A 1 199 ? -3.028 18.561 15.018 1.00 90.62 199 ILE A C 1
ATOM 1605 O O . ILE A 1 199 ? -2.529 18.914 13.951 1.00 90.62 199 ILE A O 1
ATOM 1609 N N . GLU A 1 200 ? -2.700 17.406 15.593 1.00 91.62 200 GLU A N 1
ATOM 1610 C CA . GLU A 1 200 ? -1.705 16.485 15.045 1.00 91.62 200 GLU A CA 1
ATOM 1611 C C . GLU A 1 200 ? -2.163 15.896 13.705 1.00 91.62 200 GLU A C 1
ATOM 1613 O O . GLU A 1 200 ? -1.389 15.857 12.746 1.00 91.62 200 GLU A O 1
ATOM 1618 N N . VAL A 1 201 ? -3.437 15.500 13.606 1.00 90.44 201 VAL A N 1
ATOM 1619 C CA . VAL A 1 201 ? -4.039 15.007 12.356 1.00 90.44 201 VAL A CA 1
ATOM 1620 C C . VAL A 1 201 ? -4.103 16.105 11.292 1.00 90.44 201 VAL A C 1
ATOM 1622 O O . VAL A 1 201 ? -3.796 15.852 10.124 1.00 90.44 201 VAL A O 1
ATOM 1625 N N . ALA A 1 202 ? -4.458 17.332 11.678 1.00 87.19 202 ALA A N 1
ATOM 1626 C CA . ALA A 1 202 ? -4.516 18.476 10.775 1.00 87.19 202 ALA A CA 1
ATOM 1627 C C . ALA A 1 202 ? -3.124 18.829 10.224 1.00 87.19 202 ALA A C 1
ATOM 1629 O O . ALA A 1 202 ? -2.968 19.003 9.009 1.00 87.19 202 ALA A O 1
ATOM 1630 N N . ASN A 1 203 ? -2.108 18.837 11.092 1.00 86.31 203 ASN A N 1
ATOM 1631 C CA . ASN A 1 203 ? -0.724 19.165 10.749 1.00 86.31 203 ASN A CA 1
ATOM 1632 C C . ASN A 1 203 ? -0.083 18.160 9.786 1.00 86.31 203 ASN A C 1
ATOM 1634 O O . ASN A 1 203 ? 0.776 18.550 9.001 1.00 86.31 203 ASN A O 1
ATOM 1638 N N . LEU A 1 204 ? -0.534 16.900 9.749 1.00 84.75 204 LEU A N 1
ATOM 1639 C CA . LEU A 1 204 ? -0.060 15.927 8.753 1.00 84.75 204 LEU A CA 1
ATOM 1640 C C . LEU A 1 204 ? -0.327 16.358 7.309 1.00 84.75 204 LEU A C 1
ATOM 1642 O O . LEU A 1 204 ? 0.326 15.864 6.392 1.00 84.75 204 LEU A O 1
ATOM 1646 N N . SER A 1 205 ? -1.251 17.295 7.090 1.00 72.50 205 SER A N 1
ATOM 1647 C CA . SER A 1 205 ? -1.512 17.848 5.765 1.00 72.50 205 SER A CA 1
ATOM 1648 C C . SER A 1 205 ? -0.254 18.435 5.129 1.00 72.50 205 SER A C 1
ATOM 1650 O O . SER A 1 205 ? -0.047 18.214 3.945 1.00 72.50 205 SER A O 1
ATOM 1652 N N . THR A 1 206 ? 0.624 19.107 5.882 1.00 73.94 206 THR A N 1
ATOM 1653 C CA . THR A 1 206 ? 1.861 19.676 5.315 1.00 73.94 206 THR A CA 1
ATOM 1654 C C . THR A 1 206 ? 2.784 18.585 4.780 1.00 73.94 206 THR A C 1
ATOM 1656 O O . THR A 1 206 ? 3.255 18.687 3.653 1.00 73.94 206 THR A O 1
ATOM 1659 N N . LYS A 1 207 ? 2.954 17.493 5.536 1.00 76.56 207 LYS A N 1
ATOM 1660 C CA . LYS A 1 207 ? 3.762 16.334 5.134 1.00 76.56 207 LYS A CA 1
ATOM 1661 C C . LYS A 1 207 ? 3.165 15.592 3.936 1.00 76.56 207 LYS A C 1
ATOM 1663 O O . LYS A 1 207 ? 3.891 15.186 3.042 1.00 76.56 207 LYS A O 1
ATOM 1668 N N . ILE A 1 208 ? 1.845 15.418 3.895 1.00 80.12 208 ILE A N 1
ATOM 1669 C CA . ILE A 1 208 ? 1.170 14.754 2.768 1.00 80.12 208 ILE A CA 1
ATOM 1670 C C . ILE A 1 208 ? 1.182 15.650 1.510 1.00 80.12 208 ILE A C 1
ATOM 1672 O O . ILE A 1 208 ? 1.233 15.157 0.378 1.00 80.12 208 ILE A O 1
ATOM 1676 N N . TYR A 1 209 ? 1.153 16.974 1.694 1.00 75.38 209 TYR A N 1
ATOM 1677 C CA . TYR A 1 209 ? 1.244 17.946 0.607 1.00 75.38 209 TYR A CA 1
ATOM 1678 C C . TYR A 1 209 ? 2.679 18.226 0.134 1.00 75.38 209 TYR A C 1
ATOM 1680 O O . TYR A 1 209 ? 2.837 18.836 -0.929 1.00 75.38 209 TYR A O 1
ATOM 1688 N N . ASP A 1 210 ? 3.697 17.682 0.797 1.00 84.06 210 ASP A N 1
ATOM 1689 C CA . ASP A 1 210 ? 5.072 17.710 0.308 1.00 84.06 210 ASP A CA 1
ATOM 1690 C C . ASP A 1 210 ? 5.255 16.820 -0.938 1.00 84.06 210 ASP A C 1
ATOM 1692 O O . ASP A 1 210 ? 4.790 15.678 -0.996 1.00 84.06 210 ASP A O 1
ATOM 1696 N N . ASN A 1 211 ? 5.885 17.367 -1.981 1.00 80.88 211 ASN A N 1
ATOM 1697 C CA . ASN A 1 211 ? 6.016 16.674 -3.263 1.00 80.88 211 ASN A CA 1
ATOM 1698 C C . ASN A 1 211 ? 7.074 15.566 -3.226 1.00 80.88 211 ASN A C 1
ATOM 1700 O O . ASN A 1 211 ? 6.864 14.509 -3.824 1.00 80.88 211 ASN A O 1
ATOM 1704 N N . ASP A 1 212 ? 8.176 15.787 -2.514 1.00 83.50 212 ASP A N 1
ATOM 1705 C CA . ASP A 1 212 ? 9.293 14.845 -2.463 1.00 83.50 212 ASP A CA 1
ATOM 1706 C C . ASP A 1 212 ? 8.907 13.600 -1.656 1.00 83.50 212 ASP A C 1
ATOM 1708 O O . ASP A 1 212 ? 9.136 12.466 -2.097 1.00 83.50 212 ASP A O 1
ATOM 1712 N N . GLU A 1 213 ? 8.207 13.786 -0.533 1.00 83.88 213 GLU A N 1
ATOM 1713 C CA . GLU A 1 213 ? 7.631 12.684 0.236 1.00 83.88 213 GLU A CA 1
ATOM 1714 C C . GLU A 1 213 ? 6.604 11.904 -0.603 1.00 83.88 213 GLU A C 1
ATOM 1716 O O . GLU A 1 213 ? 6.662 10.671 -0.643 1.00 83.88 213 GLU A O 1
ATOM 1721 N N . ARG A 1 214 ? 5.715 12.573 -1.357 1.00 83.06 214 ARG A N 1
ATOM 1722 C CA . ARG A 1 214 ? 4.768 11.872 -2.250 1.00 83.06 214 ARG A CA 1
ATOM 1723 C C . ARG A 1 214 ? 5.476 10.992 -3.273 1.00 83.06 214 ARG A C 1
ATOM 1725 O O . ARG A 1 214 ? 5.084 9.836 -3.439 1.00 83.06 214 ARG A O 1
ATOM 1732 N N . ILE A 1 215 ? 6.509 11.509 -3.938 1.00 84.12 215 ILE A N 1
ATOM 1733 C CA . ILE A 1 215 ? 7.284 10.758 -4.935 1.00 84.12 215 ILE A CA 1
ATOM 1734 C C . ILE A 1 215 ? 7.921 9.523 -4.292 1.00 84.12 215 ILE A C 1
ATOM 1736 O O . ILE A 1 215 ? 7.799 8.410 -4.811 1.00 84.12 215 ILE A O 1
ATOM 1740 N N . LYS A 1 216 ? 8.555 9.695 -3.130 1.00 87.00 216 LYS A N 1
ATOM 1741 C CA . LYS A 1 216 ? 9.184 8.606 -2.376 1.00 87.00 216 LYS A CA 1
ATOM 1742 C C . LYS A 1 216 ? 8.187 7.500 -2.019 1.00 87.00 216 LYS A C 1
ATOM 1744 O O . LYS A 1 216 ? 8.471 6.325 -2.262 1.00 87.00 216 LYS A O 1
ATOM 1749 N N . TYR A 1 217 ? 7.017 7.854 -1.487 1.00 88.31 217 TYR A N 1
ATOM 1750 C CA . TYR A 1 217 ? 6.003 6.867 -1.106 1.00 88.31 217 TYR A CA 1
ATOM 1751 C C . TYR A 1 217 ? 5.307 6.229 -2.302 1.00 88.31 217 TYR A C 1
ATOM 1753 O O . TYR A 1 217 ? 5.024 5.036 -2.263 1.00 88.31 217 TYR A O 1
ATOM 1761 N N . TYR A 1 218 ? 5.095 6.965 -3.392 1.00 88.50 218 TYR A N 1
ATOM 1762 C CA . TYR A 1 218 ? 4.606 6.379 -4.636 1.00 88.50 218 TYR A CA 1
ATOM 1763 C C . TYR A 1 218 ? 5.547 5.281 -5.151 1.00 88.50 218 TYR A C 1
ATOM 1765 O O . TYR A 1 218 ? 5.099 4.175 -5.457 1.00 88.50 218 TYR A O 1
ATOM 1773 N N . HIS A 1 219 ? 6.858 5.546 -5.193 1.00 87.62 219 HIS A N 1
ATOM 1774 C CA . HIS A 1 219 ? 7.842 4.542 -5.606 1.00 87.62 219 HIS A CA 1
ATOM 1775 C C . HIS A 1 219 ? 7.906 3.358 -4.644 1.00 87.62 219 HIS A C 1
ATOM 1777 O O . HIS A 1 219 ? 8.090 2.220 -5.071 1.00 87.62 219 HIS A O 1
ATOM 1783 N N . TYR A 1 220 ? 7.742 3.604 -3.345 1.00 91.94 220 TYR A N 1
ATOM 1784 C CA . TYR A 1 220 ? 7.610 2.536 -2.363 1.00 91.94 220 TYR A CA 1
ATOM 1785 C C . TYR A 1 220 ? 6.385 1.648 -2.641 1.00 91.94 220 TYR A C 1
ATOM 1787 O O . TYR A 1 220 ? 6.550 0.439 -2.766 1.00 91.94 220 TYR A O 1
ATOM 1795 N N . ILE A 1 221 ? 5.201 2.233 -2.851 1.00 92.06 221 ILE A N 1
ATOM 1796 C CA . ILE A 1 221 ? 3.973 1.491 -3.186 1.00 92.06 221 ILE A CA 1
ATOM 1797 C C . ILE A 1 221 ? 4.175 0.651 -4.453 1.00 92.06 221 ILE A C 1
ATOM 1799 O O . ILE A 1 221 ? 3.873 -0.540 -4.456 1.00 92.06 221 ILE A O 1
ATOM 1803 N N . CYS A 1 222 ? 4.729 1.244 -5.515 1.00 90.56 222 CYS A N 1
ATOM 1804 C CA . CYS A 1 222 ? 4.989 0.534 -6.769 1.00 90.56 222 CYS A CA 1
ATOM 1805 C C . CYS A 1 222 ? 5.933 -0.662 -6.572 1.00 90.56 222 CYS A C 1
ATOM 1807 O O . CYS A 1 222 ? 5.703 -1.724 -7.141 1.00 90.56 222 CYS A O 1
ATOM 1809 N N . ARG A 1 223 ? 6.965 -0.509 -5.736 1.00 93.06 223 ARG A N 1
ATOM 1810 C CA . ARG A 1 223 ? 7.930 -1.570 -5.415 1.00 93.06 223 ARG A CA 1
ATOM 1811 C C . ARG A 1 223 ? 7.296 -2.723 -4.641 1.00 93.06 223 ARG A C 1
ATOM 1813 O O . ARG A 1 223 ? 7.588 -3.877 -4.934 1.00 93.06 223 ARG A O 1
ATOM 1820 N N . GLU A 1 224 ? 6.452 -2.432 -3.655 1.00 94.69 224 GLU A N 1
ATOM 1821 C CA . GLU A 1 224 ? 5.763 -3.483 -2.896 1.00 94.69 224 GLU A CA 1
ATOM 1822 C C . GLU A 1 224 ? 4.737 -4.217 -3.770 1.00 94.69 224 GLU A C 1
ATOM 1824 O O . GLU A 1 224 ? 4.656 -5.442 -3.719 1.00 94.69 224 GLU A O 1
ATOM 1829 N N . ILE A 1 225 ? 4.035 -3.505 -4.658 1.00 92.38 225 ILE A N 1
ATOM 1830 C CA . ILE A 1 225 ? 3.177 -4.129 -5.678 1.00 92.38 225 ILE A CA 1
ATOM 1831 C C . ILE A 1 225 ? 3.999 -5.021 -6.620 1.00 92.38 225 ILE A C 1
ATOM 1833 O O . ILE A 1 225 ? 3.585 -6.142 -6.908 1.00 92.38 225 ILE A O 1
ATOM 1837 N N . GLU A 1 226 ? 5.178 -4.572 -7.064 1.00 91.12 226 GLU A N 1
ATOM 1838 C CA . GLU A 1 226 ? 6.077 -5.367 -7.914 1.00 91.12 226 GLU A CA 1
ATOM 1839 C C . GLU A 1 226 ? 6.447 -6.700 -7.247 1.00 91.12 226 GLU A C 1
ATOM 1841 O O . GLU A 1 226 ? 6.427 -7.742 -7.901 1.00 91.12 226 GLU A O 1
ATOM 1846 N N . LYS A 1 227 ? 6.728 -6.695 -5.936 1.00 91.25 227 LYS A N 1
ATOM 1847 C CA . LYS A 1 227 ? 6.999 -7.924 -5.171 1.00 91.25 227 LYS A CA 1
ATOM 1848 C C . LYS A 1 227 ? 5.797 -8.867 -5.145 1.00 91.25 227 LYS A C 1
ATOM 1850 O O . LYS A 1 227 ? 5.977 -10.060 -5.368 1.00 91.25 227 LYS A O 1
ATOM 1855 N N . ILE A 1 228 ? 4.591 -8.347 -4.898 1.00 89.25 228 ILE A N 1
ATOM 1856 C CA . ILE A 1 228 ? 3.362 -9.160 -4.883 1.00 89.25 228 ILE A CA 1
ATOM 1857 C C . ILE A 1 228 ? 3.152 -9.825 -6.249 1.00 89.25 228 ILE A C 1
ATOM 1859 O O . ILE A 1 228 ? 2.903 -11.026 -6.325 1.00 89.25 2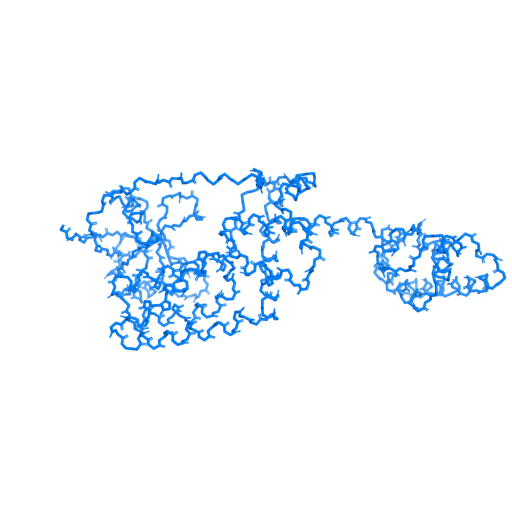28 ILE A O 1
ATOM 1863 N N . ILE A 1 229 ? 3.314 -9.064 -7.336 1.00 87.00 229 ILE A N 1
ATOM 1864 C CA . ILE A 1 229 ? 3.189 -9.592 -8.699 1.00 87.00 229 ILE A CA 1
ATOM 1865 C C . ILE A 1 229 ? 4.225 -10.695 -8.952 1.00 87.00 229 ILE A C 1
ATOM 1867 O O . ILE A 1 229 ? 3.852 -11.763 -9.430 1.00 87.00 229 ILE A O 1
ATOM 1871 N N . LYS A 1 230 ? 5.502 -10.476 -8.604 1.00 86.19 230 LYS A N 1
ATOM 1872 C CA . LYS A 1 230 ? 6.565 -11.481 -8.787 1.00 86.19 230 LYS A CA 1
ATOM 1873 C C . LYS A 1 230 ? 6.263 -12.788 -8.061 1.00 86.19 230 LYS A C 1
ATOM 1875 O O . LYS A 1 230 ? 6.354 -13.841 -8.679 1.00 86.19 230 LYS A O 1
ATOM 1880 N N . LEU A 1 231 ? 5.822 -12.722 -6.806 1.00 84.25 231 LEU A N 1
ATOM 1881 C CA . LEU A 1 231 ? 5.442 -13.912 -6.035 1.00 84.25 231 LEU A CA 1
ATOM 1882 C C . LEU A 1 231 ? 4.298 -14.696 -6.703 1.00 84.25 231 LEU A C 1
ATOM 1884 O O . LEU A 1 231 ? 4.327 -15.928 -6.756 1.00 84.25 231 LEU A O 1
ATOM 1888 N N . ASN A 1 232 ? 3.305 -13.997 -7.259 1.00 79.50 232 ASN A N 1
ATOM 1889 C CA . ASN A 1 232 ? 2.198 -14.638 -7.974 1.00 79.50 232 ASN A CA 1
ATOM 1890 C C . ASN A 1 232 ? 2.654 -15.299 -9.289 1.00 79.50 232 ASN A C 1
ATOM 1892 O O . ASN A 1 232 ? 2.193 -16.392 -9.618 1.00 79.50 232 ASN A O 1
ATOM 1896 N N . LEU A 1 233 ? 3.587 -14.678 -10.015 1.00 77.69 233 LEU A N 1
ATOM 1897 C CA . LEU A 1 233 ? 4.161 -15.249 -11.238 1.00 77.69 233 LEU A CA 1
ATOM 1898 C C . LEU A 1 233 ? 5.057 -16.465 -10.940 1.00 77.69 233 LEU A C 1
ATOM 1900 O O . LEU A 1 233 ? 4.911 -17.505 -11.576 1.00 77.69 233 LEU A O 1
ATOM 1904 N N . GLU A 1 234 ? 5.947 -16.367 -9.948 1.00 77.81 234 GLU A N 1
ATOM 1905 C CA . GLU A 1 234 ? 6.883 -17.436 -9.557 1.00 77.81 234 GLU A CA 1
ATOM 1906 C C . GLU A 1 234 ? 6.171 -18.677 -9.005 1.00 77.81 234 GLU A C 1
ATOM 1908 O O . GLU A 1 234 ? 6.596 -19.804 -9.251 1.00 77.81 234 GLU A O 1
ATOM 1913 N N . SER A 1 235 ? 5.059 -18.486 -8.294 1.00 71.69 235 SER A N 1
ATOM 1914 C CA . SER A 1 235 ? 4.229 -19.588 -7.791 1.00 71.69 235 SER A CA 1
ATOM 1915 C C . SER A 1 235 ? 3.434 -20.313 -8.886 1.00 71.69 235 SER A C 1
ATOM 1917 O O . SER A 1 235 ? 2.790 -21.321 -8.599 1.00 71.69 235 SER A O 1
ATOM 1919 N N . GLY A 1 236 ? 3.435 -19.806 -10.126 1.00 63.34 236 GLY A N 1
ATOM 1920 C CA . GLY A 1 236 ? 2.618 -20.327 -11.224 1.00 63.34 236 GLY A CA 1
ATOM 1921 C C . GLY A 1 236 ? 1.115 -20.095 -11.040 1.00 63.34 236 GLY A C 1
ATOM 1922 O O . GLY A 1 236 ? 0.317 -20.637 -11.802 1.00 63.34 236 GLY A O 1
ATOM 1923 N N . SER A 1 237 ? 0.718 -19.299 -10.038 1.00 60.88 237 SER A N 1
ATOM 1924 C CA . SER A 1 237 ? -0.688 -19.000 -9.740 1.00 60.88 237 SER A CA 1
ATOM 1925 C C . SER A 1 237 ? -1.348 -18.141 -10.819 1.00 60.88 237 SER A C 1
ATOM 1927 O O . SER A 1 237 ? -2.566 -18.196 -10.989 1.00 60.88 237 SER A O 1
ATOM 1929 N N . VAL A 1 238 ? -0.549 -17.377 -11.572 1.00 64.69 238 VAL A N 1
ATOM 1930 C CA . VAL A 1 238 ? -1.013 -16.500 -12.647 1.00 64.69 238 VAL A CA 1
ATOM 1931 C C . VAL A 1 238 ? -0.033 -16.524 -13.821 1.00 64.69 238 VAL A C 1
ATOM 1933 O O . VAL A 1 238 ? 1.177 -16.474 -13.626 1.00 64.69 238 VAL A O 1
ATOM 1936 N N . ASN A 1 239 ? -0.556 -16.536 -15.050 1.00 66.88 239 ASN A N 1
ATOM 1937 C CA . ASN A 1 239 ? 0.219 -16.307 -16.270 1.00 66.88 239 ASN A CA 1
ATOM 1938 C C . ASN A 1 239 ? -0.295 -15.030 -16.955 1.00 66.88 239 ASN A C 1
ATOM 1940 O O . ASN A 1 239 ? -1.475 -14.958 -17.298 1.00 66.88 239 ASN A O 1
ATOM 1944 N N . ILE A 1 240 ? 0.562 -14.017 -17.110 1.00 68.81 240 ILE A N 1
ATOM 1945 C CA . ILE A 1 240 ? 0.201 -12.715 -17.693 1.00 68.81 240 ILE A CA 1
ATOM 1946 C C . ILE A 1 240 ? 1.058 -12.486 -18.929 1.00 68.81 240 ILE A C 1
ATOM 1948 O O . ILE A 1 240 ? 2.278 -12.365 -18.828 1.00 68.81 240 ILE A O 1
ATOM 1952 N N . SER A 1 241 ? 0.426 -12.390 -20.099 1.00 70.81 241 SER A N 1
ATOM 1953 C CA . SER A 1 241 ? 1.137 -12.045 -21.325 1.00 70.81 241 SER A CA 1
ATOM 1954 C C . SER A 1 241 ? 1.234 -10.530 -21.503 1.00 70.81 241 SER A C 1
ATOM 1956 O O . SER A 1 241 ? 0.403 -9.752 -21.029 1.00 70.81 241 SER A O 1
ATOM 1958 N N . ARG A 1 242 ? 2.220 -10.089 -22.287 1.00 71.12 242 ARG A N 1
ATOM 1959 C CA . ARG A 1 242 ? 2.342 -8.685 -22.706 1.00 71.12 242 ARG A CA 1
ATOM 1960 C C . ARG A 1 242 ? 1.066 -8.156 -23.366 1.00 71.12 242 ARG A C 1
ATOM 1962 O O . ARG A 1 242 ? 0.669 -7.021 -23.116 1.00 71.12 242 ARG A O 1
ATOM 1969 N N . LYS A 1 243 ? 0.423 -8.982 -24.194 1.00 76.00 243 LYS A N 1
ATOM 1970 C CA . LYS A 1 243 ? -0.812 -8.619 -24.893 1.00 76.00 243 LYS A CA 1
ATOM 1971 C C . LYS A 1 243 ? -1.934 -8.310 -23.901 1.00 76.00 243 LYS A C 1
ATOM 1973 O O . LYS A 1 243 ? -2.704 -7.383 -24.137 1.00 76.00 243 LYS A O 1
ATOM 1978 N N . ASP A 1 244 ? -1.987 -9.024 -22.779 1.00 75.81 244 ASP A N 1
ATOM 1979 C CA . ASP A 1 244 ? -2.977 -8.779 -21.729 1.00 75.81 244 ASP A CA 1
ATOM 1980 C C . ASP A 1 244 ? -2.765 -7.403 -21.089 1.00 75.81 244 ASP A C 1
ATOM 1982 O O . ASP A 1 244 ? -3.716 -6.633 -20.949 1.00 75.81 244 ASP A O 1
ATOM 1986 N N . VAL A 1 245 ? -1.511 -7.037 -20.802 1.00 77.94 245 VAL A N 1
ATOM 1987 C CA . VAL A 1 245 ? -1.164 -5.720 -20.240 1.00 77.94 245 VAL A CA 1
ATOM 1988 C C . VAL A 1 245 ? -1.415 -4.585 -21.240 1.00 77.94 245 VAL A C 1
ATOM 1990 O O . VAL A 1 245 ? -1.972 -3.552 -20.872 1.00 77.94 245 VAL A O 1
ATOM 1993 N N . GLU A 1 246 ? -1.095 -4.767 -22.524 1.00 76.81 246 GLU A N 1
ATOM 1994 C CA . GLU A 1 246 ? -1.408 -3.781 -23.571 1.00 76.81 246 GLU A CA 1
ATOM 1995 C C . GLU A 1 246 ? -2.922 -3.564 -23.722 1.00 76.81 246 GLU A C 1
ATOM 1997 O O . GLU A 1 246 ? -3.386 -2.426 -23.856 1.00 76.81 246 GLU A O 1
ATOM 2002 N N . ILE A 1 247 ? -3.718 -4.638 -23.655 1.00 77.50 247 ILE A N 1
ATOM 2003 C CA . ILE A 1 247 ? -5.183 -4.554 -23.652 1.00 77.50 247 ILE A CA 1
ATOM 2004 C C . ILE A 1 247 ? -5.668 -3.756 -22.435 1.00 77.50 247 ILE A C 1
ATOM 2006 O O . ILE A 1 247 ? -6.547 -2.906 -22.597 1.00 77.50 247 ILE A O 1
ATOM 2010 N N . MET A 1 248 ? -5.096 -3.969 -21.242 1.00 76.88 248 MET A N 1
ATOM 2011 C CA . MET A 1 248 ? -5.456 -3.180 -20.056 1.00 76.88 248 MET A CA 1
ATOM 2012 C C . MET A 1 248 ? -5.196 -1.693 -20.261 1.00 76.88 248 MET A C 1
ATOM 2014 O O . MET A 1 248 ? -6.096 -0.882 -20.049 1.00 76.88 248 MET A O 1
ATOM 2018 N N . ILE A 1 249 ? -3.980 -1.334 -20.688 1.00 77.56 249 ILE A N 1
ATOM 2019 C CA . ILE A 1 249 ? -3.582 0.062 -20.896 1.00 77.56 249 ILE A CA 1
ATOM 2020 C C . ILE A 1 249 ? -4.540 0.717 -21.891 1.00 77.56 249 ILE A C 1
ATOM 2022 O O . ILE A 1 249 ? -5.056 1.801 -21.633 1.00 77.56 249 ILE A O 1
ATOM 2026 N N . ASN A 1 250 ? -4.857 0.037 -22.995 1.00 76.75 250 ASN A N 1
ATOM 2027 C CA . ASN A 1 250 ? -5.761 0.558 -24.019 1.00 76.75 250 ASN A CA 1
ATOM 2028 C C . ASN A 1 250 ? -7.212 0.722 -23.547 1.00 76.75 250 ASN A C 1
ATOM 2030 O O . ASN A 1 250 ? -7.917 1.600 -24.053 1.00 76.75 250 ASN A O 1
ATOM 2034 N N . LYS A 1 251 ? -7.648 -0.076 -22.568 1.00 76.62 251 LYS A N 1
ATOM 2035 C CA . LYS A 1 251 ? -8.961 0.052 -21.921 1.00 76.62 251 LYS A CA 1
ATOM 2036 C C . LYS A 1 251 ? -9.011 1.162 -20.866 1.00 76.62 251 LYS A C 1
ATOM 2038 O O . LYS A 1 251 ? -10.104 1.571 -20.482 1.00 76.62 251 LYS A O 1
ATOM 2043 N N . MET A 1 252 ? -7.872 1.695 -20.414 1.00 74.62 252 MET A N 1
ATOM 2044 C CA . MET A 1 252 ? -7.867 2.793 -19.444 1.00 74.62 252 MET A CA 1
ATOM 2045 C C . MET A 1 252 ? -8.461 4.084 -20.026 1.00 74.62 252 MET A C 1
ATOM 2047 O O . MET A 1 252 ? -8.260 4.393 -21.210 1.00 74.62 252 MET A O 1
ATOM 2051 N N . PRO A 1 253 ? -9.114 4.923 -19.201 1.00 71.00 253 PRO A N 1
ATOM 2052 C CA . PRO A 1 253 ? -9.499 6.260 -19.632 1.00 71.00 253 PRO A CA 1
ATOM 2053 C C . PRO A 1 253 ? -8.276 7.061 -20.109 1.00 71.00 253 PRO A C 1
ATOM 2055 O O . PRO A 1 253 ? -7.173 6.925 -19.574 1.00 71.00 253 PRO A O 1
ATOM 2058 N N . LYS A 1 254 ? -8.463 7.887 -21.145 1.00 70.25 254 LYS A N 1
ATOM 2059 C CA . LYS A 1 254 ? -7.377 8.599 -21.845 1.00 70.25 254 LYS A CA 1
ATOM 2060 C C . LYS A 1 254 ? -6.495 9.423 -20.897 1.00 70.25 254 LYS A C 1
ATOM 2062 O O . LYS A 1 254 ? -5.276 9.391 -21.032 1.00 70.25 254 LYS A O 1
ATOM 2067 N N . ASP A 1 255 ? -7.098 10.073 -19.905 1.00 66.12 255 ASP A N 1
ATOM 2068 C CA . ASP A 1 255 ? -6.395 10.879 -18.897 1.00 66.12 255 ASP A CA 1
ATOM 2069 C C . ASP A 1 255 ? -5.367 10.080 -18.084 1.00 66.12 255 ASP A C 1
ATOM 2071 O O . ASP A 1 255 ? -4.373 10.636 -17.626 1.00 66.12 255 ASP A O 1
ATOM 2075 N N . PHE A 1 256 ? -5.583 8.776 -17.905 1.00 69.44 256 PHE A N 1
ATOM 2076 C CA . PHE A 1 256 ? -4.637 7.903 -17.214 1.00 69.44 256 PHE A CA 1
ATOM 2077 C C . PHE A 1 256 ? -3.506 7.452 -18.141 1.00 69.44 256 PHE A C 1
ATOM 2079 O O . PHE A 1 256 ? -2.350 7.455 -17.734 1.00 69.44 256 PHE A O 1
ATOM 2086 N N . ARG A 1 257 ? -3.814 7.161 -19.412 1.00 67.19 257 ARG A N 1
ATOM 2087 C CA . ARG A 1 257 ? -2.813 6.769 -20.420 1.00 67.19 257 ARG A CA 1
ATOM 2088 C C . ARG A 1 257 ? -1.812 7.876 -20.741 1.00 67.19 257 ARG A C 1
ATOM 2090 O O . ARG A 1 257 ? -0.625 7.611 -20.862 1.00 67.19 257 ARG A O 1
ATOM 2097 N N . VAL A 1 258 ? -2.287 9.111 -20.907 1.00 59.38 258 VAL A N 1
ATOM 2098 C CA . VAL A 1 258 ? -1.447 10.245 -21.340 1.00 59.38 258 VAL A CA 1
ATOM 2099 C C . VAL A 1 258 ? -0.463 10.670 -20.246 1.00 59.38 258 VAL A C 1
ATOM 2101 O O . VAL A 1 258 ? 0.672 11.035 -20.541 1.00 59.38 258 VAL A O 1
ATOM 2104 N N . ASN A 1 259 ? -0.874 10.583 -18.979 1.00 56.81 259 ASN A N 1
ATOM 2105 C CA . ASN A 1 259 ? -0.066 11.033 -17.848 1.00 56.81 259 ASN A CA 1
ATOM 2106 C C . ASN A 1 259 ? 1.006 10.018 -17.404 1.00 56.81 259 ASN A C 1
ATOM 2108 O O . ASN A 1 259 ? 1.955 10.420 -16.737 1.00 56.81 259 ASN A O 1
ATOM 2112 N N . MET A 1 260 ? 0.925 8.745 -17.822 1.00 58.28 260 MET A N 1
ATOM 2113 C CA . MET A 1 260 ? 1.965 7.729 -17.560 1.00 58.28 260 MET A CA 1
ATOM 2114 C C . MET A 1 260 ? 3.360 8.137 -18.069 1.00 58.28 260 MET A C 1
ATOM 2116 O O . MET A 1 260 ? 4.360 7.692 -17.518 1.00 58.28 260 MET A O 1
ATOM 2120 N N . ASN A 1 261 ? 3.436 9.007 -19.081 1.00 50.44 261 ASN A N 1
ATOM 2121 C CA . ASN A 1 261 ? 4.697 9.457 -19.679 1.00 50.44 261 ASN A CA 1
ATOM 2122 C C . ASN A 1 261 ? 5.368 10.627 -18.928 1.00 50.44 261 ASN A C 1
ATOM 2124 O O . ASN A 1 261 ? 6.463 11.041 -19.302 1.00 50.44 261 ASN A O 1
ATOM 2128 N N . TYR A 1 262 ? 4.735 11.178 -17.885 1.00 54.72 262 TYR A N 1
ATOM 2129 C CA . TYR A 1 262 ? 5.226 12.345 -17.140 1.00 54.72 262 TYR A CA 1
ATOM 2130 C C . TYR A 1 262 ? 5.641 11.971 -15.714 1.00 54.72 262 TYR A C 1
ATOM 2132 O O . TYR A 1 262 ? 5.016 12.356 -14.727 1.00 54.72 262 TYR A O 1
ATOM 2140 N N . GLU A 1 263 ? 6.746 11.234 -15.609 1.00 55.44 263 GLU A N 1
ATOM 2141 C CA . GLU A 1 263 ? 7.228 10.596 -14.375 1.00 55.44 263 GLU A CA 1
ATOM 2142 C C . GLU A 1 263 ? 7.456 11.561 -13.192 1.00 55.44 263 GLU A C 1
ATOM 2144 O O . GLU A 1 263 ? 7.394 11.138 -12.043 1.00 55.44 263 GLU A O 1
ATOM 2149 N N . LYS A 1 264 ? 7.678 12.862 -13.443 1.00 55.03 264 LYS A N 1
ATOM 2150 C CA . LYS A 1 264 ? 7.962 13.866 -12.396 1.00 55.03 264 LYS A CA 1
ATOM 2151 C C . LYS A 1 264 ? 6.727 14.478 -11.721 1.00 55.03 264 LYS A C 1
ATOM 2153 O O . LYS A 1 264 ? 6.858 15.048 -10.641 1.00 55.03 264 LYS A O 1
ATOM 2158 N N . THR A 1 265 ? 5.552 14.431 -12.348 1.00 63.03 265 THR A N 1
ATOM 2159 C CA . THR A 1 265 ? 4.324 15.080 -11.830 1.00 63.03 265 THR A CA 1
ATOM 2160 C C . THR A 1 265 ? 3.162 14.106 -11.651 1.00 63.03 265 THR A C 1
ATOM 2162 O O . THR A 1 265 ? 2.146 14.448 -11.035 1.00 63.03 265 THR A O 1
ATOM 2165 N N . PHE A 1 266 ? 3.322 12.878 -12.142 1.00 72.25 266 PHE A N 1
ATOM 2166 C CA . PHE A 1 266 ? 2.296 11.849 -12.172 1.00 72.25 266 PHE A CA 1
ATOM 2167 C C . PHE A 1 266 ? 1.736 11.482 -10.785 1.00 72.25 266 PHE A C 1
ATOM 2169 O O . PHE A 1 266 ? 0.538 11.279 -10.607 1.00 72.25 266 PHE A O 1
ATOM 2176 N N . GLN A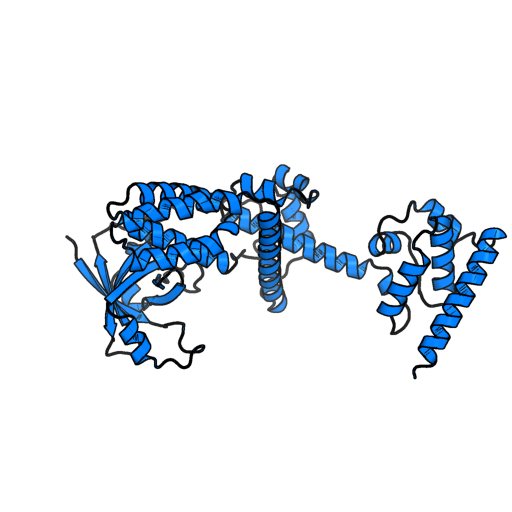 1 267 ? 2.597 11.451 -9.779 1.00 76.25 267 GLN A N 1
ATOM 2177 C CA . GLN A 1 267 ? 2.313 11.057 -8.401 1.00 76.25 267 GLN A CA 1
ATOM 2178 C C . GLN A 1 267 ? 1.396 12.079 -7.734 1.00 76.25 267 GLN A C 1
ATOM 2180 O O . GLN A 1 267 ? 0.408 11.724 -7.093 1.00 76.25 267 GLN A O 1
ATOM 2185 N N . SER A 1 268 ? 1.680 13.361 -7.965 1.00 75.94 268 SER A N 1
ATOM 2186 C CA . SER A 1 268 ? 0.823 14.458 -7.525 1.00 75.94 268 SER A CA 1
ATOM 2187 C C . SER A 1 268 ? -0.525 14.423 -8.245 1.00 75.94 268 SER A C 1
ATOM 2189 O O . SER A 1 268 ? -1.559 14.531 -7.590 1.00 75.94 268 SER A O 1
ATOM 2191 N N . PHE A 1 269 ? -0.548 14.183 -9.563 1.00 77.44 269 PHE A N 1
ATOM 2192 C CA . PHE A 1 269 ? -1.806 13.991 -10.294 1.00 77.44 269 PHE A CA 1
ATOM 2193 C C . PHE A 1 269 ? -2.644 12.852 -9.696 1.00 77.44 269 PHE A C 1
ATOM 2195 O O . PHE A 1 269 ? -3.825 13.048 -9.407 1.00 77.44 269 PHE A O 1
ATOM 2202 N N . LEU A 1 270 ? -2.034 11.688 -9.456 1.00 79.81 270 LEU A N 1
ATOM 2203 C CA . LEU A 1 270 ? -2.714 10.519 -8.902 1.00 79.81 270 LEU A CA 1
ATOM 2204 C C . LEU A 1 270 ? -3.292 10.799 -7.508 1.00 79.81 270 LEU A C 1
ATOM 2206 O O . LEU A 1 270 ? -4.443 10.452 -7.248 1.00 79.81 270 LEU A O 1
ATOM 2210 N N . TYR A 1 271 ? -2.523 11.472 -6.647 1.00 81.75 271 TYR A N 1
ATOM 2211 C CA . TYR A 1 271 ? -2.951 11.868 -5.305 1.00 81.75 271 TYR A CA 1
ATOM 2212 C C . TYR A 1 271 ? -4.195 12.773 -5.338 1.00 81.75 271 TYR A C 1
ATOM 2214 O O . TYR A 1 271 ? -5.189 12.512 -4.659 1.00 81.75 271 TYR A O 1
ATOM 2222 N N . TYR A 1 272 ? -4.187 13.818 -6.172 1.00 81.94 272 TYR A N 1
ATOM 2223 C CA . TYR A 1 272 ? -5.309 14.760 -6.254 1.00 81.94 272 TYR A CA 1
ATOM 2224 C C . TYR A 1 272 ? -6.508 14.233 -7.046 1.00 81.94 272 TYR A C 1
ATOM 2226 O O . TYR A 1 272 ? -7.614 14.747 -6.875 1.00 81.94 272 TYR A O 1
ATOM 2234 N N . LYS A 1 273 ? -6.330 13.192 -7.871 1.00 82.50 273 LYS A N 1
ATOM 2235 C CA . LYS A 1 273 ? -7.434 12.565 -8.610 1.00 82.50 273 LYS A CA 1
ATOM 2236 C C . LYS A 1 273 ? -8.439 11.876 -7.684 1.00 82.50 273 LYS A C 1
ATOM 2238 O O . LYS A 1 273 ? -9.588 11.724 -8.087 1.00 82.50 273 LYS A O 1
ATOM 2243 N N . ARG A 1 274 ? -8.021 11.493 -6.465 1.00 82.69 274 ARG A N 1
ATOM 2244 C CA . ARG A 1 274 ? -8.859 10.840 -5.440 1.00 82.69 274 ARG A CA 1
ATOM 2245 C C . ARG A 1 274 ? -9.642 9.674 -6.031 1.00 82.69 274 AR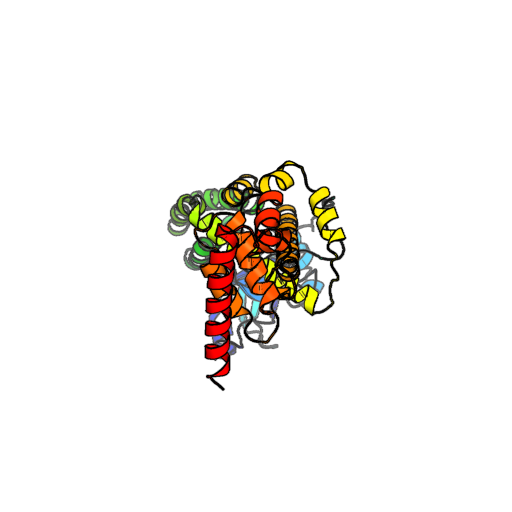G A C 1
ATOM 2247 O O . ARG A 1 274 ? -10.870 9.681 -6.101 1.00 82.69 274 ARG A O 1
ATOM 2254 N N . LEU A 1 275 ? -8.905 8.686 -6.520 1.00 82.62 275 LEU A N 1
ATOM 2255 C CA . LEU A 1 275 ? -9.517 7.496 -7.087 1.00 82.62 275 LEU A CA 1
ATOM 2256 C C . LEU A 1 275 ? -10.108 6.611 -5.991 1.00 82.62 275 LEU A C 1
ATOM 2258 O O . LEU A 1 275 ? -9.474 6.466 -4.943 1.00 82.62 275 LEU A O 1
ATOM 2262 N N . PRO A 1 276 ? -11.261 5.966 -6.240 1.00 83.75 276 PRO A N 1
ATOM 2263 C CA . PRO A 1 276 ? -11.718 4.859 -5.409 1.00 83.75 276 PRO A CA 1
ATOM 2264 C C . PRO A 1 276 ? -10.611 3.813 -5.244 1.00 83.75 276 PRO A C 1
ATOM 2266 O O . PRO A 1 276 ? -9.848 3.551 -6.181 1.00 83.75 276 PRO A O 1
ATOM 2269 N N . ARG A 1 277 ? -10.489 3.222 -4.055 1.00 84.38 277 ARG A N 1
ATOM 2270 C CA . ARG A 1 277 ? -9.356 2.358 -3.685 1.00 84.38 277 ARG A CA 1
ATOM 2271 C C . ARG A 1 277 ? -9.170 1.181 -4.642 1.00 84.38 277 ARG A C 1
ATOM 2273 O O . ARG A 1 277 ? -8.047 0.877 -5.035 1.00 84.38 277 ARG A O 1
ATOM 2280 N N . ASN A 1 278 ? -10.265 0.532 -5.027 1.00 79.25 278 ASN A N 1
ATOM 2281 C CA . ASN A 1 278 ? -10.270 -0.580 -5.981 1.00 79.25 278 ASN A CA 1
ATOM 2282 C C . ASN A 1 278 ? -9.707 -0.164 -7.352 1.00 79.25 278 ASN A C 1
ATOM 2284 O O . ASN A 1 278 ? -8.895 -0.874 -7.936 1.00 79.25 278 ASN A O 1
ATOM 2288 N N . ILE A 1 279 ? -10.112 1.004 -7.839 1.00 79.81 279 ILE A N 1
ATOM 2289 C CA . ILE A 1 279 ? -9.674 1.600 -9.097 1.00 79.81 279 ILE A CA 1
ATOM 2290 C C . ILE A 1 279 ? -8.189 1.967 -9.030 1.00 79.81 279 ILE A C 1
ATOM 2292 O O . ILE A 1 279 ? -7.423 1.614 -9.925 1.00 79.81 279 ILE A O 1
ATOM 2296 N N . LEU A 1 280 ? -7.781 2.638 -7.953 1.00 86.25 280 LEU A N 1
ATOM 2297 C CA . LEU A 1 280 ? -6.395 3.017 -7.706 1.00 86.25 280 LEU A CA 1
ATOM 2298 C C . LEU A 1 280 ? -5.470 1.794 -7.720 1.00 86.25 280 LEU A C 1
ATOM 2300 O O . LEU A 1 280 ? -4.401 1.836 -8.324 1.00 86.25 280 LEU A O 1
ATOM 2304 N N . LEU A 1 281 ? -5.893 0.702 -7.082 1.00 87.06 281 LEU A N 1
ATOM 2305 C CA . LEU A 1 281 ? -5.113 -0.526 -7.000 1.00 87.06 281 LEU A CA 1
ATOM 2306 C C . LEU A 1 281 ? -4.924 -1.179 -8.376 1.00 87.06 281 LEU A C 1
ATOM 2308 O O . LEU A 1 281 ? -3.795 -1.469 -8.758 1.00 87.06 281 LEU A O 1
ATOM 2312 N N . ILE A 1 282 ? -6.004 -1.339 -9.151 1.00 83.50 282 ILE A N 1
ATOM 2313 C CA . ILE A 1 282 ? -5.949 -1.867 -10.530 1.00 83.50 282 ILE A CA 1
ATOM 2314 C C . ILE A 1 282 ? -4.998 -1.030 -11.386 1.00 83.50 282 ILE A C 1
ATOM 2316 O O . ILE A 1 282 ? -4.171 -1.556 -12.137 1.00 83.50 282 ILE A O 1
ATOM 2320 N N . TYR A 1 283 ? -5.109 0.288 -11.254 1.00 83.81 283 TYR A N 1
ATOM 2321 C CA . TYR A 1 283 ? -4.299 1.229 -12.000 1.00 83.81 283 TYR A CA 1
ATOM 2322 C C . TYR A 1 283 ? -2.802 1.085 -11.681 1.00 83.81 283 TYR A C 1
ATOM 2324 O O . TYR A 1 283 ? -1.989 0.935 -12.595 1.00 83.81 283 TYR A O 1
ATOM 2332 N N . LEU A 1 284 ? -2.439 1.058 -10.394 1.00 88.06 284 LEU A N 1
ATOM 2333 C CA . LEU A 1 284 ? -1.053 0.880 -9.953 1.00 88.06 284 LEU A CA 1
ATOM 2334 C C . LEU A 1 284 ? -0.476 -0.466 -10.395 1.00 88.06 284 LEU A C 1
ATOM 2336 O O . LEU A 1 284 ? 0.636 -0.503 -10.915 1.00 88.06 284 LEU A O 1
ATOM 2340 N N . TYR A 1 285 ? -1.242 -1.551 -10.263 1.00 87.81 285 TYR A N 1
ATOM 2341 C CA . TYR A 1 285 ? -0.838 -2.868 -10.759 1.00 87.81 285 TYR A CA 1
ATOM 2342 C C . TYR A 1 285 ? -0.517 -2.830 -12.250 1.00 87.81 285 TYR A C 1
ATOM 2344 O O . TYR A 1 285 ? 0.509 -3.351 -12.678 1.00 87.81 285 TYR A O 1
ATOM 2352 N N . THR A 1 286 ? -1.356 -2.166 -13.044 1.00 83.12 286 THR A N 1
ATOM 2353 C CA . THR A 1 286 ? -1.134 -2.074 -14.489 1.00 83.12 286 THR A CA 1
ATOM 2354 C C . THR A 1 286 ? 0.126 -1.281 -14.835 1.00 83.12 286 THR A C 1
ATOM 2356 O O . THR A 1 286 ? 0.882 -1.706 -15.708 1.00 83.12 286 THR A O 1
ATOM 2359 N N . ILE A 1 287 ? 0.390 -0.158 -14.149 1.00 83.38 287 ILE A N 1
ATOM 2360 C CA . ILE A 1 287 ? 1.646 0.591 -14.330 1.00 83.38 287 ILE A CA 1
ATOM 2361 C C . ILE A 1 287 ? 2.843 -0.297 -14.009 1.00 83.38 287 ILE A C 1
ATOM 2363 O O . ILE A 1 287 ? 3.794 -0.341 -14.786 1.00 83.38 287 ILE A O 1
ATOM 2367 N N . VAL A 1 288 ? 2.807 -0.979 -12.863 1.00 87.75 288 VAL A N 1
ATOM 2368 C CA . VAL A 1 288 ? 3.928 -1.801 -12.404 1.00 87.75 288 VAL A CA 1
ATOM 2369 C C . VAL A 1 288 ? 4.187 -2.942 -13.384 1.00 87.75 288 VAL A C 1
ATOM 2371 O O . VAL A 1 288 ? 5.324 -3.107 -13.815 1.00 87.75 288 VAL A O 1
ATOM 2374 N N . MET A 1 289 ? 3.146 -3.656 -13.828 1.00 84.81 289 MET A N 1
ATOM 2375 C CA . MET A 1 289 ? 3.272 -4.707 -14.847 1.00 84.81 289 MET A CA 1
ATOM 2376 C C . MET A 1 289 ? 3.851 -4.171 -16.161 1.00 84.81 289 MET A C 1
ATOM 2378 O O . MET A 1 289 ? 4.755 -4.780 -16.728 1.00 84.81 289 MET A O 1
ATOM 2382 N N . ASN A 1 290 ? 3.390 -3.006 -16.628 1.00 80.81 290 ASN A N 1
ATOM 2383 C CA . ASN A 1 290 ? 3.953 -2.362 -17.815 1.00 80.81 290 ASN A CA 1
ATOM 2384 C C . ASN A 1 290 ? 5.442 -2.026 -17.625 1.00 80.81 290 ASN A C 1
ATOM 2386 O O . ASN A 1 290 ? 6.261 -2.281 -18.504 1.00 80.81 290 ASN A O 1
ATOM 2390 N N . GLY A 1 291 ? 5.809 -1.492 -16.458 1.00 77.62 291 GLY A N 1
ATOM 2391 C CA . GLY A 1 291 ? 7.197 -1.212 -16.097 1.00 77.62 291 GLY A CA 1
ATOM 2392 C C . GLY A 1 291 ? 8.069 -2.469 -16.078 1.00 77.62 291 GLY A C 1
ATOM 2393 O O . GLY A 1 291 ? 9.180 -2.441 -16.602 1.00 77.62 291 GLY A O 1
ATOM 2394 N N . MET A 1 292 ? 7.567 -3.579 -15.532 1.00 78.62 292 MET A N 1
ATOM 2395 C CA . MET A 1 292 ? 8.263 -4.871 -15.519 1.00 78.62 292 MET A CA 1
ATOM 2396 C C . MET A 1 292 ? 8.509 -5.397 -16.939 1.00 78.62 292 MET A C 1
ATOM 2398 O O . MET A 1 292 ? 9.651 -5.696 -17.281 1.00 78.62 292 MET A O 1
ATOM 2402 N N . ILE A 1 293 ? 7.478 -5.412 -17.791 1.00 72.69 293 ILE A N 1
ATOM 2403 C CA . ILE A 1 293 ? 7.586 -5.864 -19.189 1.00 72.69 293 ILE A CA 1
ATOM 2404 C C . ILE A 1 293 ? 8.584 -5.000 -19.969 1.00 72.69 293 ILE A C 1
ATOM 2406 O O . ILE A 1 293 ? 9.409 -5.528 -20.717 1.00 72.69 293 ILE A O 1
ATOM 2410 N N . ASN A 1 294 ? 8.543 -3.677 -19.787 1.00 66.56 294 ASN A N 1
ATOM 2411 C CA . ASN A 1 294 ? 9.464 -2.762 -20.463 1.00 66.56 294 ASN A CA 1
ATOM 2412 C C . ASN A 1 294 ? 10.911 -2.926 -19.972 1.00 66.56 294 ASN A C 1
ATOM 2414 O O . ASN A 1 294 ? 11.833 -2.846 -20.782 1.00 66.56 294 ASN A O 1
ATOM 2418 N N . LYS A 1 295 ? 11.131 -3.210 -18.679 1.00 65.69 295 LYS A N 1
ATOM 2419 C CA . LYS A 1 295 ? 12.464 -3.533 -18.143 1.00 65.69 295 LYS A CA 1
ATOM 2420 C C . LYS A 1 295 ? 13.003 -4.831 -18.741 1.00 65.69 295 LYS A C 1
ATOM 2422 O O . LYS A 1 295 ? 14.131 -4.833 -19.223 1.00 65.69 295 LYS A O 1
ATOM 2427 N N . GLU A 1 296 ? 12.211 -5.901 -18.785 1.00 57.19 296 GLU A N 1
ATOM 2428 C CA . GLU A 1 296 ? 12.614 -7.157 -19.438 1.00 57.19 296 GLU A CA 1
ATOM 2429 C C . GLU A 1 296 ? 12.970 -6.939 -20.914 1.00 57.19 296 GLU A C 1
ATOM 2431 O O . GLU A 1 296 ? 14.013 -7.398 -21.375 1.00 57.19 296 GLU A O 1
ATOM 2436 N N . HIS A 1 297 ? 12.180 -6.143 -21.641 1.00 52.38 297 HIS A N 1
ATOM 2437 C CA . HIS A 1 297 ? 12.506 -5.773 -23.019 1.00 52.38 297 HIS A CA 1
ATOM 2438 C C . HIS A 1 297 ? 13.788 -4.944 -23.113 1.00 52.38 297 HIS A C 1
ATOM 2440 O O . HIS A 1 297 ? 14.574 -5.183 -24.018 1.00 52.38 297 HIS A O 1
ATOM 2446 N N . SER A 1 298 ? 14.061 -4.026 -22.179 1.00 53.34 298 SER A N 1
ATOM 2447 C CA . SER A 1 298 ? 15.329 -3.279 -22.170 1.00 53.34 298 SER A CA 1
ATOM 2448 C C . SER A 1 298 ? 16.548 -4.188 -21.963 1.00 53.34 298 SER A C 1
ATOM 2450 O O . SER A 1 298 ? 17.587 -3.967 -22.580 1.00 53.34 298 SER A O 1
ATOM 2452 N N . TYR A 1 299 ? 16.407 -5.260 -21.172 1.00 50.50 299 TYR A N 1
ATOM 2453 C CA . TYR A 1 299 ? 17.448 -6.277 -21.019 1.00 50.50 299 TYR A CA 1
ATOM 2454 C C . TYR A 1 299 ? 17.596 -7.152 -22.266 1.00 50.50 299 TYR A C 1
ATOM 2456 O O . TYR A 1 299 ? 18.716 -7.543 -22.585 1.00 50.50 299 TYR A O 1
ATOM 2464 N N . HIS A 1 300 ? 16.513 -7.435 -22.995 1.00 5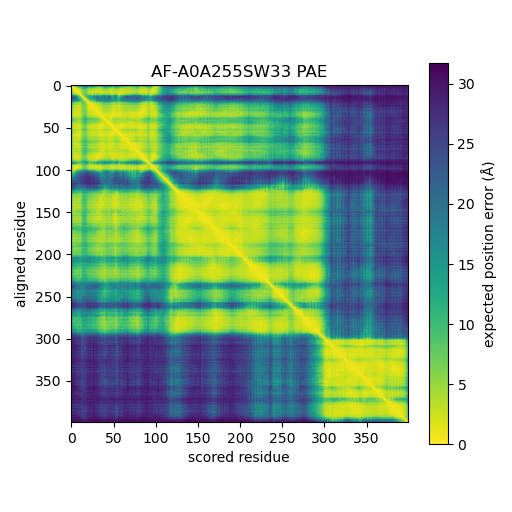5.50 300 HIS A N 1
ATOM 2465 C CA . HIS A 1 300 ? 16.555 -8.184 -24.256 1.00 55.50 300 HIS A CA 1
ATOM 2466 C C . HIS A 1 300 ? 17.035 -7.339 -25.459 1.00 55.50 300 HIS A C 1
ATOM 2468 O O . HIS A 1 300 ? 17.749 -7.862 -26.314 1.00 55.50 300 HIS A O 1
ATOM 2474 N N . ASP A 1 301 ? 16.761 -6.031 -25.473 1.00 64.12 301 ASP A N 1
ATOM 2475 C CA . ASP A 1 301 ? 17.134 -5.056 -26.511 1.00 64.12 301 ASP A CA 1
ATOM 2476 C C . ASP A 1 301 ? 18.320 -4.152 -26.091 1.00 64.12 301 ASP A C 1
ATOM 2478 O O . ASP A 1 301 ? 18.367 -2.965 -26.436 1.00 64.12 301 ASP A O 1
ATOM 2482 N N . SER A 1 302 ? 19.296 -4.702 -25.360 1.00 80.38 302 SER A N 1
ATOM 2483 C CA . SER A 1 302 ? 20.544 -4.014 -24.993 1.00 80.38 302 SER A CA 1
ATOM 2484 C C . SER A 1 302 ? 21.739 -4.495 -25.820 1.00 80.38 302 SER A C 1
ATOM 2486 O O . SER A 1 302 ? 21.850 -5.676 -26.165 1.00 80.38 302 SER A O 1
ATOM 2488 N N . ILE A 1 303 ? 22.702 -3.596 -26.062 1.00 88.19 303 ILE A N 1
ATOM 2489 C CA . ILE A 1 303 ? 23.999 -3.931 -26.667 1.00 88.19 303 ILE A CA 1
ATOM 2490 C C . ILE A 1 303 ? 24.782 -4.961 -25.828 1.00 88.19 303 ILE A C 1
ATOM 2492 O O . ILE A 1 303 ? 25.585 -5.713 -26.375 1.00 88.19 303 ILE A O 1
ATOM 2496 N N . ARG A 1 304 ? 24.492 -5.077 -24.519 1.00 88.56 304 ARG A N 1
ATOM 2497 C CA . ARG A 1 304 ? 25.101 -6.058 -23.602 1.00 88.56 304 ARG A CA 1
ATOM 2498 C C . ARG A 1 304 ? 24.927 -7.502 -24.081 1.00 88.56 304 ARG A C 1
ATOM 2500 O O . ARG A 1 304 ? 25.789 -8.352 -23.844 1.00 88.56 304 ARG A O 1
ATOM 2507 N N . ASN A 1 305 ? 23.829 -7.794 -24.780 1.00 84.88 305 ASN A N 1
ATOM 2508 C CA . ASN A 1 305 ? 23.570 -9.126 -25.332 1.00 84.88 305 ASN A CA 1
ATOM 2509 C C . ASN A 1 305 ? 24.486 -9.471 -26.505 1.00 84.88 305 ASN A C 1
ATOM 2511 O O . ASN A 1 305 ? 24.701 -10.649 -26.773 1.00 84.88 305 ASN A O 1
ATOM 2515 N N . TYR A 1 306 ? 25.065 -8.461 -27.151 1.00 90.19 306 TYR A N 1
ATOM 2516 C CA . TYR A 1 306 ? 25.979 -8.633 -28.269 1.00 90.19 306 TYR A CA 1
ATOM 2517 C C . TYR A 1 306 ? 27.439 -8.755 -27.831 1.00 90.19 306 TYR A C 1
ATOM 2519 O O . TYR A 1 306 ? 28.260 -9.125 -28.668 1.00 90.19 306 TYR A O 1
ATOM 2527 N N . ILE A 1 307 ? 27.766 -8.509 -26.554 1.00 91.81 307 ILE A N 1
ATOM 2528 C CA . ILE A 1 307 ? 29.123 -8.690 -26.020 1.00 91.81 307 ILE A CA 1
ATOM 2529 C C . ILE A 1 307 ? 29.498 -10.174 -26.006 1.00 91.81 307 ILE A C 1
ATOM 2531 O O . ILE A 1 307 ? 28.788 -11.013 -25.441 1.00 91.81 307 ILE A O 1
ATOM 2535 N N . VAL A 1 308 ? 30.640 -10.473 -26.619 1.00 89.00 308 VAL A N 1
ATOM 2536 C CA . VAL A 1 308 ? 31.242 -11.798 -26.724 1.00 89.00 308 VAL A CA 1
ATOM 2537 C C . VAL A 1 308 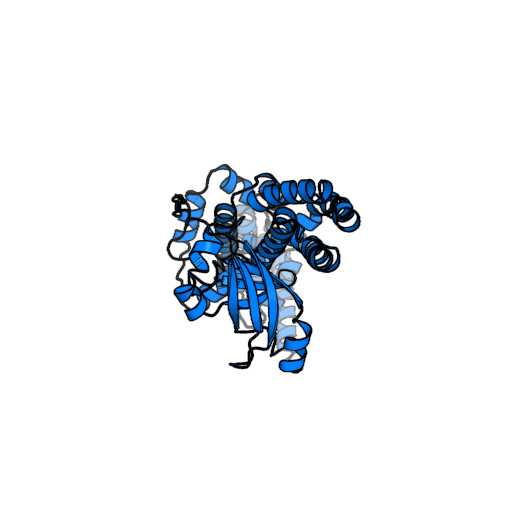? 32.157 -12.029 -25.518 1.00 89.00 308 VAL A C 1
ATOM 2539 O O . VAL A 1 308 ? 33.065 -11.246 -25.255 1.00 89.00 308 VAL A O 1
ATOM 2542 N N . GLY A 1 309 ? 31.941 -13.130 -24.792 1.00 83.81 309 GLY A N 1
ATOM 2543 C CA . GLY A 1 309 ? 32.770 -13.526 -23.646 1.00 83.81 309 GLY A CA 1
ATOM 2544 C C . GLY A 1 309 ? 32.199 -13.153 -22.264 1.00 83.81 309 GLY A C 1
ATOM 2545 O O . GLY A 1 309 ? 31.082 -12.639 -22.168 1.00 83.81 309 GLY A O 1
ATOM 2546 N N . PRO A 1 310 ? 32.930 -13.477 -21.175 1.00 77.94 310 PRO A N 1
ATOM 2547 C CA . PRO A 1 310 ? 32.403 -13.438 -19.805 1.00 77.94 310 PRO A CA 1
ATOM 2548 C C . PRO A 1 310 ? 32.425 -12.049 -19.138 1.00 77.94 310 PRO A C 1
ATOM 2550 O O . PRO A 1 310 ? 31.617 -11.804 -18.247 1.00 77.94 310 PRO A O 1
ATOM 2553 N N . TYR A 1 311 ? 33.282 -11.122 -19.577 1.00 85.94 311 TYR A N 1
ATOM 2554 C CA . TYR A 1 311 ? 33.497 -9.808 -18.939 1.00 85.94 311 TYR A CA 1
ATOM 2555 C C . TYR A 1 311 ? 32.494 -8.737 -19.400 1.00 85.94 311 TYR A C 1
ATOM 2557 O O . TYR A 1 311 ? 32.869 -7.646 -19.823 1.00 85.94 311 TYR A O 1
ATOM 2565 N N . LYS A 1 312 ? 31.197 -9.066 -19.398 1.00 88.75 312 LYS A N 1
ATOM 2566 C CA . LYS A 1 312 ? 30.169 -8.202 -20.004 1.00 88.75 312 LYS A CA 1
ATOM 2567 C C . LYS A 1 312 ? 30.064 -6.830 -19.344 1.00 88.75 312 LYS A C 1
ATOM 2569 O O . LYS A 1 312 ? 29.897 -5.847 -20.057 1.00 88.75 312 LYS A O 1
ATOM 2574 N N . ASP A 1 313 ? 30.143 -6.761 -18.021 1.00 86.00 313 ASP A N 1
ATOM 2575 C CA . ASP A 1 313 ? 29.922 -5.507 -17.294 1.00 86.00 313 ASP A CA 1
ATOM 2576 C C . ASP A 1 313 ? 31.126 -4.555 -17.426 1.00 86.00 313 ASP A C 1
ATOM 2578 O O . ASP A 1 313 ? 30.930 -3.372 -17.705 1.00 86.00 313 ASP A O 1
ATOM 2582 N N . ASP A 1 314 ? 32.354 -5.083 -17.402 1.00 89.31 314 ASP A N 1
ATOM 2583 C CA . ASP A 1 314 ? 33.577 -4.310 -17.669 1.00 89.31 314 ASP A CA 1
ATOM 2584 C C . ASP A 1 314 ? 33.572 -3.726 -19.089 1.00 89.31 314 ASP A C 1
ATOM 2586 O O . ASP A 1 314 ? 33.858 -2.545 -19.299 1.00 89.31 314 ASP A O 1
ATOM 2590 N N . TRP A 1 315 ? 33.177 -4.533 -20.082 1.00 93.69 315 TRP A N 1
ATOM 2591 C CA . TRP A 1 315 ? 33.041 -4.061 -21.461 1.00 93.69 315 TRP A CA 1
ATOM 2592 C C . TRP A 1 315 ? 31.951 -3.002 -21.607 1.00 93.69 315 TRP A C 1
ATOM 2594 O O . TRP A 1 315 ? 32.137 -2.049 -22.361 1.00 93.69 315 TRP A O 1
ATOM 2604 N N . MET A 1 316 ? 30.835 -3.125 -20.885 1.00 93.00 316 MET A N 1
ATOM 2605 C CA . MET A 1 316 ? 29.784 -2.105 -20.887 1.00 93.00 316 MET A CA 1
ATOM 2606 C C . MET A 1 316 ? 30.290 -0.762 -20.354 1.00 93.00 316 MET A C 1
ATOM 2608 O O . MET A 1 316 ? 30.023 0.275 -20.965 1.00 93.00 316 MET A O 1
ATOM 2612 N N . GLU A 1 317 ? 31.055 -0.770 -19.261 1.00 92.31 317 GLU A N 1
ATOM 2613 C CA . GLU A 1 317 ? 31.663 0.445 -18.713 1.00 92.31 317 GLU A CA 1
ATOM 2614 C C . GLU A 1 317 ? 32.673 1.054 -19.696 1.00 92.31 317 GLU A C 1
ATOM 2616 O O . GLU A 1 317 ? 32.669 2.264 -19.945 1.00 92.31 317 GLU A O 1
ATOM 2621 N N . PHE A 1 318 ? 33.509 0.212 -20.307 1.00 93.88 318 PHE A N 1
ATOM 2622 C CA . PHE A 1 318 ? 34.529 0.656 -21.247 1.00 93.88 318 PHE A CA 1
ATOM 2623 C C . PHE A 1 318 ? 33.932 1.246 -22.534 1.00 93.88 318 PHE A C 1
ATOM 2625 O O . PHE A 1 318 ? 34.368 2.306 -22.997 1.00 93.88 318 PHE A O 1
ATOM 2632 N N . ILE A 1 319 ? 32.878 0.620 -23.070 1.00 94.38 319 ILE A N 1
ATOM 2633 C CA . ILE A 1 319 ? 32.107 1.136 -24.206 1.00 94.38 319 ILE A CA 1
ATOM 2634 C C . ILE A 1 319 ? 31.495 2.493 -23.850 1.00 94.38 319 ILE A C 1
ATOM 2636 O O . ILE A 1 319 ? 31.650 3.433 -24.628 1.00 94.38 319 ILE A O 1
ATOM 2640 N N . SER A 1 320 ? 30.867 2.622 -22.674 1.00 92.56 320 SER A N 1
ATOM 2641 C CA . SER A 1 320 ? 30.254 3.879 -22.222 1.00 92.56 320 SER A CA 1
ATOM 2642 C C . SER A 1 320 ? 31.265 5.028 -22.199 1.00 92.56 320 SER A C 1
ATOM 2644 O O . SER A 1 320 ? 31.009 6.086 -22.772 1.00 92.56 320 SER A O 1
ATOM 2646 N N . LYS A 1 321 ? 32.449 4.805 -21.613 1.00 92.31 321 LYS A N 1
ATOM 2647 C CA . LYS A 1 321 ? 33.531 5.806 -21.578 1.00 92.31 321 LYS A CA 1
ATOM 2648 C C . LYS A 1 321 ? 34.070 6.135 -22.971 1.00 92.31 321 LYS A C 1
ATOM 2650 O O . LYS A 1 321 ? 34.447 7.268 -23.237 1.00 92.31 321 LYS A O 1
ATOM 2655 N N . SER A 1 322 ? 34.095 5.152 -23.872 1.00 91.31 322 SER A N 1
ATOM 2656 C CA . SER A 1 322 ? 34.618 5.318 -25.235 1.00 91.31 322 SER A CA 1
ATOM 2657 C C . SER A 1 322 ? 33.708 6.141 -26.149 1.00 91.31 322 SER A C 1
ATOM 2659 O O . SER A 1 322 ? 34.172 6.658 -27.163 1.00 91.31 322 SER A O 1
ATOM 2661 N N . ILE A 1 323 ? 32.412 6.235 -25.842 1.00 91.81 323 ILE A N 1
ATOM 2662 C CA . ILE A 1 323 ? 31.442 6.993 -26.651 1.00 91.81 323 ILE A CA 1
ATOM 2663 C C . ILE A 1 323 ? 31.071 8.340 -26.030 1.00 91.81 323 ILE A C 1
ATOM 2665 O O . ILE A 1 323 ? 30.521 9.195 -26.723 1.00 91.81 323 ILE A O 1
ATOM 2669 N N . GLU A 1 324 ? 31.372 8.541 -24.749 1.00 88.81 324 GLU A N 1
ATOM 2670 C CA . GLU A 1 324 ? 31.090 9.784 -24.041 1.00 88.81 324 GLU A CA 1
ATOM 2671 C C . GLU A 1 324 ? 31.800 10.977 -24.702 1.00 88.81 324 GLU A C 1
ATOM 2673 O O . GLU A 1 324 ? 32.975 10.917 -25.061 1.00 88.81 324 GLU A O 1
ATOM 2678 N N . GLY A 1 325 ? 31.059 12.068 -24.919 1.00 81.62 325 GLY A N 1
ATOM 2679 C CA . GLY A 1 325 ? 31.579 13.294 -25.535 1.00 81.62 325 GLY A CA 1
ATOM 2680 C C . GLY A 1 325 ? 31.874 13.210 -27.039 1.00 81.62 325 GLY A C 1
ATOM 2681 O O . GLY A 1 325 ? 32.174 14.235 -27.652 1.00 81.62 325 GLY A O 1
ATOM 2682 N N . ASN A 1 326 ? 31.751 12.034 -27.663 1.00 88.69 326 ASN A N 1
ATOM 2683 C CA . ASN A 1 326 ? 31.990 11.863 -29.092 1.00 88.69 326 ASN A CA 1
ATOM 2684 C C . ASN A 1 326 ? 30.768 12.258 -29.930 1.00 88.69 326 ASN A C 1
ATOM 2686 O O . ASN A 1 326 ? 29.617 12.062 -29.545 1.00 88.69 326 ASN A O 1
ATOM 2690 N N . ASN A 1 327 ? 31.013 12.802 -31.126 1.00 91.00 327 ASN A N 1
ATOM 2691 C CA . ASN A 1 327 ? 29.930 13.027 -32.081 1.00 91.00 327 ASN A CA 1
ATOM 2692 C C . ASN A 1 327 ? 29.428 11.689 -32.649 1.00 91.00 327 ASN A C 1
ATOM 2694 O O . ASN A 1 327 ? 30.162 10.704 -32.704 1.00 91.00 327 ASN A O 1
ATOM 2698 N N . ILE A 1 328 ? 28.192 11.662 -33.144 1.00 88.69 328 ILE A N 1
ATOM 2699 C CA . ILE A 1 328 ? 27.545 10.415 -33.566 1.00 88.69 328 ILE A CA 1
ATOM 2700 C C . ILE A 1 328 ? 28.297 9.621 -34.649 1.00 88.69 328 ILE A C 1
ATOM 2702 O O . ILE A 1 328 ? 28.274 8.392 -34.639 1.00 88.69 328 ILE A O 1
ATOM 2706 N N . THR A 1 329 ? 28.983 10.293 -35.579 1.00 91.00 329 THR A N 1
ATOM 2707 C CA . THR A 1 329 ? 29.759 9.590 -36.616 1.00 91.00 329 THR A CA 1
ATOM 2708 C C . THR A 1 329 ? 30.961 8.887 -35.985 1.00 91.00 329 THR A C 1
ATOM 2710 O O . THR A 1 329 ? 31.267 7.749 -36.330 1.00 91.00 329 THR A O 1
ATOM 2713 N N . MET A 1 330 ? 31.602 9.527 -35.006 1.00 91.31 330 MET A N 1
ATOM 2714 C CA . MET A 1 330 ? 32.678 8.916 -34.226 1.00 91.31 330 MET A CA 1
ATOM 2715 C C . MET A 1 330 ? 32.150 7.748 -33.398 1.00 91.31 330 MET A C 1
ATOM 2717 O O . MET A 1 330 ? 32.745 6.684 -33.460 1.00 91.31 330 MET A O 1
ATOM 2721 N N . ILE A 1 331 ? 30.987 7.884 -32.747 1.00 94.31 331 ILE A N 1
ATOM 2722 C CA . ILE A 1 331 ? 30.336 6.784 -32.012 1.00 94.31 331 ILE A CA 1
ATOM 2723 C C . ILE A 1 331 ? 30.098 5.570 -32.925 1.00 94.31 331 ILE A C 1
ATOM 2725 O O . ILE A 1 331 ? 30.419 4.443 -32.546 1.00 94.31 331 ILE A O 1
ATOM 2729 N N . GLY A 1 332 ? 29.580 5.781 -34.141 1.00 94.06 332 GLY A N 1
ATOM 2730 C CA . GLY A 1 332 ? 29.413 4.711 -35.132 1.00 94.06 332 GLY A CA 1
ATOM 2731 C C . GLY A 1 332 ? 30.737 4.028 -35.490 1.00 94.06 332 GLY A C 1
ATOM 2732 O O . GLY A 1 332 ? 30.819 2.800 -35.507 1.00 94.06 332 GLY A O 1
ATOM 2733 N N . CYS A 1 333 ? 31.794 4.814 -35.701 1.00 94.56 333 CYS A N 1
ATOM 2734 C CA . CYS A 1 333 ? 33.142 4.311 -35.971 1.00 94.56 333 CYS A CA 1
ATOM 2735 C C . CYS A 1 333 ? 33.712 3.508 -34.783 1.00 94.56 333 CYS A C 1
ATOM 2737 O O . CYS A 1 333 ? 34.231 2.405 -34.963 1.00 94.56 333 CYS A O 1
ATOM 2739 N N . THR A 1 334 ? 33.530 3.999 -33.554 1.00 95.06 334 THR A N 1
ATOM 2740 C CA . THR A 1 334 ? 33.916 3.310 -32.318 1.00 95.06 334 THR A CA 1
ATOM 2741 C C . THR A 1 334 ? 33.224 1.954 -32.210 1.00 95.06 334 THR A C 1
ATOM 2743 O O . THR A 1 334 ? 33.873 0.948 -31.932 1.00 95.06 334 THR A O 1
ATOM 2746 N N . MET A 1 335 ? 31.914 1.887 -32.469 1.00 95.62 335 MET A N 1
ATOM 2747 C CA . MET A 1 335 ? 31.175 0.621 -32.390 1.00 95.62 335 MET A CA 1
ATOM 2748 C C . MET A 1 335 ? 31.626 -0.376 -33.453 1.00 95.62 335 MET A C 1
ATOM 2750 O O . MET A 1 335 ? 31.694 -1.575 -33.180 1.00 95.62 335 MET A O 1
ATOM 2754 N N . ARG A 1 336 ? 32.002 0.104 -34.643 1.00 95.81 336 ARG A N 1
ATOM 2755 C CA . ARG A 1 336 ? 32.607 -0.743 -35.673 1.00 95.81 336 ARG A CA 1
ATOM 2756 C C . ARG A 1 336 ? 33.930 -1.346 -35.202 1.00 95.81 336 ARG A C 1
ATOM 2758 O O . ARG A 1 336 ? 34.152 -2.529 -35.444 1.00 95.81 336 ARG A O 1
ATOM 2765 N N . ALA A 1 337 ? 34.768 -0.576 -34.506 1.00 96.00 337 ALA A N 1
ATOM 2766 C CA . ALA A 1 337 ? 36.007 -1.085 -33.917 1.00 96.00 337 ALA A CA 1
ATOM 2767 C C . ALA A 1 337 ? 35.730 -2.200 -32.893 1.00 96.00 337 ALA A C 1
ATOM 2769 O O . ALA A 1 337 ? 36.322 -3.270 -32.990 1.00 96.00 337 ALA A O 1
ATOM 2770 N N . TYR A 1 338 ? 34.758 -2.022 -31.990 1.00 96.25 338 TYR A N 1
ATOM 2771 C CA . TYR A 1 338 ? 34.348 -3.074 -31.043 1.00 96.25 338 TYR A CA 1
ATOM 2772 C C . TYR A 1 338 ? 33.845 -4.354 -31.728 1.00 96.25 338 TYR A C 1
ATOM 2774 O O . TYR A 1 338 ? 34.143 -5.456 -31.258 1.00 96.25 338 TYR A O 1
ATOM 2782 N N . VAL A 1 339 ? 33.113 -4.226 -32.841 1.00 95.69 339 VAL A N 1
ATOM 2783 C CA . VAL A 1 339 ? 32.655 -5.378 -33.635 1.00 95.69 339 VAL A CA 1
ATOM 2784 C C . VAL A 1 339 ? 33.825 -6.074 -34.330 1.00 95.69 339 VAL A C 1
ATOM 2786 O O . VAL A 1 339 ? 33.975 -7.286 -34.216 1.00 95.69 339 VAL A O 1
ATOM 2789 N N . ASN A 1 340 ? 34.694 -5.324 -35.006 1.00 94.94 340 ASN A N 1
ATOM 2790 C CA . ASN A 1 340 ? 35.812 -5.890 -35.763 1.00 94.94 340 ASN A CA 1
ATOM 2791 C C . ASN A 1 340 ? 36.899 -6.492 -34.865 1.00 94.94 340 ASN A C 1
ATOM 2793 O O . ASN A 1 340 ? 37.504 -7.498 -35.227 1.00 94.94 340 ASN A O 1
ATOM 2797 N N . CYS A 1 341 ? 37.120 -5.920 -33.682 1.00 94.19 341 CYS A N 1
ATOM 2798 C CA . CYS A 1 341 ? 37.955 -6.540 -32.665 1.00 94.19 341 CYS A CA 1
ATOM 2799 C C . CYS A 1 341 ? 37.276 -7.787 -32.071 1.00 94.19 341 CYS A C 1
ATOM 2801 O O . CYS A 1 341 ? 37.941 -8.581 -31.431 1.00 94.19 341 CYS A O 1
ATOM 2803 N N . GLY A 1 342 ? 35.977 -8.027 -32.253 1.00 91.69 342 GLY A N 1
ATOM 2804 C CA . GLY A 1 342 ? 35.303 -9.216 -31.715 1.00 91.69 342 GLY A CA 1
ATOM 2805 C C . GLY A 1 342 ? 34.942 -9.111 -30.231 1.00 91.69 342 GLY A C 1
ATOM 2806 O O . GLY A 1 342 ? 34.779 -10.129 -29.565 1.00 91.69 342 GLY A O 1
ATOM 2807 N N . VAL A 1 343 ? 34.819 -7.888 -29.707 1.00 95.06 343 VAL A N 1
ATOM 2808 C CA . VAL A 1 343 ? 34.174 -7.634 -28.406 1.00 95.06 343 VAL A CA 1
ATOM 2809 C C . VAL A 1 343 ? 32.659 -7.706 -28.559 1.00 95.06 343 VAL A C 1
ATOM 2811 O O . VAL A 1 343 ? 31.977 -8.247 -27.696 1.00 95.06 343 VAL A O 1
ATOM 2814 N N . LEU A 1 344 ? 32.130 -7.184 -29.667 1.00 95.06 344 LEU A N 1
ATOM 2815 C CA . LEU A 1 344 ? 30.715 -7.248 -30.018 1.00 95.06 344 LEU A CA 1
ATOM 2816 C C . LEU A 1 344 ? 30.508 -8.170 -31.224 1.00 95.06 344 LEU A C 1
ATOM 2818 O O . LEU A 1 344 ? 31.246 -8.112 -32.199 1.00 95.06 344 LEU A O 1
ATOM 2822 N N . SER A 1 345 ? 29.457 -8.981 -31.189 1.00 92.12 345 SER A N 1
ATOM 2823 C CA . SER A 1 345 ? 28.994 -9.765 -32.344 1.00 92.12 345 SER A CA 1
ATOM 2824 C C . SER A 1 345 ? 28.284 -8.893 -33.384 1.00 92.12 345 SER A C 1
ATOM 2826 O O . SER A 1 345 ? 28.374 -9.150 -34.582 1.00 92.12 345 SER A O 1
ATOM 2828 N N . SER A 1 346 ? 27.594 -7.841 -32.941 1.00 92.44 346 SER A N 1
ATOM 2829 C CA . SER A 1 346 ? 27.069 -6.769 -33.788 1.00 92.44 346 SER A CA 1
ATOM 2830 C C . SER A 1 346 ? 26.778 -5.524 -32.944 1.00 92.44 346 SER A C 1
ATOM 2832 O O . SER A 1 346 ? 26.750 -5.607 -31.716 1.00 92.44 346 SER A O 1
ATOM 2834 N N . ALA A 1 347 ? 26.546 -4.379 -33.590 1.00 91.50 347 ALA A N 1
ATOM 2835 C CA . ALA A 1 347 ? 26.131 -3.159 -32.902 1.00 91.50 347 ALA A CA 1
ATOM 2836 C C . ALA A 1 347 ? 25.004 -2.437 -33.654 1.00 91.50 347 ALA A C 1
ATOM 2838 O O . ALA A 1 347 ? 25.259 -1.488 -34.392 1.00 91.50 347 ALA A O 1
ATOM 2839 N N . PRO A 1 348 ? 23.746 -2.889 -33.519 1.00 90.25 348 PRO A N 1
ATOM 2840 C CA . PRO A 1 348 ? 22.640 -2.231 -34.188 1.00 90.25 348 PRO A CA 1
ATOM 2841 C C . PRO A 1 348 ? 22.285 -0.916 -33.478 1.00 90.25 348 PRO A C 1
ATOM 2843 O O . PRO A 1 348 ? 22.239 -0.839 -32.246 1.00 90.25 348 PRO A O 1
ATOM 2846 N N . TYR A 1 349 ? 21.993 0.120 -34.267 1.00 87.06 349 TYR A N 1
ATOM 2847 C CA . TYR A 1 349 ? 21.742 1.479 -33.776 1.00 87.06 349 TYR A CA 1
ATOM 2848 C C . TYR A 1 349 ? 20.650 1.549 -32.700 1.00 87.06 349 TYR A C 1
ATOM 2850 O O . TYR A 1 349 ? 20.807 2.219 -31.680 1.00 87.06 349 TYR A O 1
ATOM 2858 N N . ARG A 1 350 ? 19.552 0.808 -32.883 1.00 83.62 350 ARG A N 1
ATOM 2859 C CA . ARG A 1 350 ? 18.434 0.794 -31.931 1.00 83.62 350 ARG A CA 1
ATOM 2860 C C . ARG A 1 350 ? 18.867 0.317 -30.541 1.00 83.62 350 ARG A C 1
ATOM 2862 O O . ARG A 1 350 ? 18.527 0.953 -29.550 1.00 83.62 350 ARG A O 1
ATOM 2869 N N . GLN A 1 351 ? 19.637 -0.765 -30.459 1.00 87.19 351 GLN A N 1
ATOM 2870 C CA . GLN A 1 351 ? 20.125 -1.315 -29.191 1.00 87.19 351 GLN A CA 1
ATOM 2871 C C . GLN A 1 351 ? 21.184 -0.412 -28.542 1.00 87.19 351 GLN A C 1
ATOM 2873 O O . GLN A 1 351 ? 21.256 -0.344 -27.313 1.00 87.19 351 GLN A O 1
ATOM 2878 N N . MET A 1 352 ? 21.954 0.331 -29.344 1.00 87.38 352 MET A N 1
ATOM 2879 C CA . MET A 1 352 ? 22.849 1.383 -28.851 1.00 87.38 352 MET A CA 1
ATOM 2880 C C . MET A 1 352 ? 22.076 2.519 -28.177 1.00 87.38 352 MET A C 1
ATOM 2882 O O . MET A 1 352 ? 22.389 2.874 -27.042 1.00 87.38 352 MET A O 1
ATOM 2886 N N . VAL A 1 353 ? 21.035 3.037 -28.837 1.00 82.31 353 VAL A N 1
ATOM 2887 C CA . VAL A 1 353 ? 20.176 4.097 -28.283 1.00 82.31 353 VAL A CA 1
ATOM 2888 C C . VAL A 1 353 ? 19.459 3.626 -27.018 1.00 82.31 353 VAL A C 1
ATOM 2890 O O . VAL A 1 353 ? 19.399 4.350 -26.029 1.00 82.31 353 VAL A O 1
ATOM 2893 N N . ASN A 1 354 ? 18.952 2.393 -27.018 1.00 75.19 354 ASN A N 1
ATOM 2894 C CA . ASN A 1 354 ? 18.296 1.818 -25.845 1.00 75.19 354 ASN A CA 1
ATOM 2895 C C . ASN A 1 354 ? 19.240 1.684 -24.642 1.00 75.19 354 ASN A C 1
ATOM 2897 O O . ASN A 1 354 ? 18.792 1.785 -23.505 1.00 75.19 354 ASN A O 1
ATOM 2901 N N . THR A 1 355 ? 20.529 1.435 -24.886 1.00 83.69 355 THR A N 1
ATOM 2902 C CA . THR A 1 355 ? 21.506 1.200 -23.817 1.00 83.69 355 THR A CA 1
ATOM 2903 C C . THR A 1 355 ? 22.103 2.499 -23.281 1.00 83.69 355 THR A C 1
ATOM 2905 O O . THR A 1 355 ? 22.199 2.671 -22.071 1.00 83.69 355 THR A O 1
ATOM 2908 N N . PHE A 1 356 ? 22.518 3.405 -24.167 1.00 84.50 356 PHE A N 1
ATOM 2909 C CA . PHE A 1 356 ? 23.288 4.599 -23.797 1.00 84.50 356 PHE A CA 1
ATOM 2910 C C . PHE A 1 356 ? 22.489 5.903 -23.914 1.00 84.50 356 PHE A C 1
ATOM 2912 O O . PHE A 1 356 ? 23.027 6.987 -23.703 1.00 84.50 356 PHE A O 1
ATOM 2919 N N . GLY A 1 357 ? 21.196 5.814 -24.231 1.00 78.12 357 GLY A N 1
ATOM 2920 C CA . GLY A 1 357 ? 20.331 6.967 -24.437 1.00 78.12 357 GLY A CA 1
ATOM 2921 C C . GLY A 1 357 ? 20.466 7.564 -25.838 1.00 78.12 357 GLY A C 1
ATOM 2922 O O . GLY A 1 357 ? 21.010 6.961 -26.762 1.00 78.12 357 GLY A O 1
ATOM 2923 N N . ASN A 1 358 ? 19.916 8.762 -26.028 1.00 79.00 358 ASN A N 1
ATOM 2924 C CA . ASN A 1 358 ? 19.908 9.404 -27.338 1.00 79.00 358 ASN A CA 1
ATOM 2925 C C . ASN A 1 358 ? 21.329 9.804 -27.780 1.00 79.00 358 ASN A C 1
ATOM 2927 O O . ASN A 1 358 ? 21.851 10.827 -27.343 1.00 79.00 358 ASN A O 1
ATOM 2931 N N . ILE A 1 359 ? 21.914 9.017 -28.684 1.00 81.19 359 ILE A N 1
ATOM 2932 C CA . ILE A 1 359 ? 23.244 9.249 -29.268 1.00 81.19 359 ILE A CA 1
ATOM 2933 C C . ILE A 1 359 ? 23.202 9.984 -30.623 1.00 81.19 359 ILE A C 1
ATOM 2935 O O . ILE A 1 359 ? 24.256 10.219 -31.209 1.00 81.19 359 ILE A O 1
ATOM 2939 N N . GLY A 1 360 ? 22.010 10.368 -31.118 1.00 81.62 360 GLY A N 1
ATOM 2940 C CA . GLY A 1 360 ? 21.785 11.191 -32.319 1.00 81.62 360 GLY A CA 1
ATOM 2941 C C . GLY A 1 360 ? 20.797 10.577 -33.333 1.00 81.62 360 GLY A C 1
ATOM 2942 O O . GLY A 1 360 ? 19.665 10.282 -32.968 1.00 81.62 360 GLY A O 1
ATOM 2943 N N . ASN A 1 361 ? 21.167 10.466 -34.619 1.00 88.12 361 ASN A N 1
ATOM 2944 C CA . ASN A 1 361 ? 20.344 9.893 -35.701 1.00 88.12 361 ASN A CA 1
ATOM 2945 C C . ASN A 1 361 ? 20.977 8.674 -36.411 1.00 88.12 361 ASN A C 1
ATOM 2947 O O . ASN A 1 361 ? 22.192 8.576 -36.573 1.00 88.12 361 ASN A O 1
ATOM 2951 N N . ASP A 1 362 ? 20.122 7.783 -36.910 1.00 88.31 362 ASP A N 1
ATOM 2952 C CA . ASP A 1 362 ? 20.507 6.490 -37.490 1.00 88.31 362 ASP A CA 1
ATOM 2953 C C . ASP A 1 362 ? 21.472 6.602 -38.686 1.00 88.31 362 ASP A C 1
ATOM 2955 O O . ASP A 1 362 ? 22.477 5.891 -38.758 1.00 88.31 362 ASP A O 1
ATOM 2959 N N . ASP A 1 363 ? 21.228 7.555 -39.589 1.00 89.12 363 ASP A N 1
ATOM 2960 C CA . ASP A 1 363 ? 22.023 7.745 -40.808 1.00 89.12 363 ASP A CA 1
ATOM 2961 C C . ASP A 1 363 ? 23.479 8.119 -40.501 1.00 89.12 363 ASP A C 1
ATOM 2963 O O . ASP A 1 363 ? 24.419 7.610 -41.117 1.00 89.12 363 ASP A O 1
ATOM 2967 N N . SER A 1 364 ? 23.687 9.016 -39.534 1.00 86.44 364 SER A N 1
ATOM 2968 C CA . SER A 1 364 ? 25.027 9.488 -39.169 1.00 86.44 364 SER A CA 1
ATOM 2969 C C . SER A 1 364 ? 25.812 8.424 -38.406 1.00 86.44 364 SER A C 1
ATOM 2971 O O . SER A 1 364 ? 27.025 8.303 -38.595 1.00 86.44 364 SER A O 1
ATOM 2973 N N . TYR A 1 365 ? 25.122 7.625 -37.586 1.00 91.00 365 TYR A N 1
ATOM 2974 C CA . TYR A 1 365 ? 25.709 6.456 -36.940 1.00 91.00 365 TYR A CA 1
ATOM 2975 C C . TYR A 1 365 ? 26.172 5.440 -37.986 1.00 91.00 365 TYR A C 1
ATOM 2977 O O . TYR A 1 365 ? 27.342 5.055 -37.998 1.00 91.00 365 TYR A O 1
ATOM 2985 N N . HIS A 1 366 ? 25.298 5.080 -38.929 1.00 91.00 366 HIS A N 1
ATOM 2986 C CA . HIS A 1 366 ? 25.624 4.147 -40.006 1.00 91.00 366 HIS A CA 1
ATOM 2987 C C . HIS A 1 366 ? 26.714 4.673 -40.938 1.00 91.00 366 HIS A C 1
ATOM 2989 O O . HIS A 1 366 ? 27.518 3.889 -41.442 1.00 91.00 366 HIS A O 1
ATOM 2995 N N . LYS A 1 367 ? 26.794 5.991 -41.151 1.00 88.12 367 LYS A N 1
ATOM 2996 C CA . LYS A 1 367 ? 27.899 6.603 -41.894 1.00 88.12 367 LYS A CA 1
ATOM 2997 C C . LYS A 1 367 ? 29.236 6.316 -41.214 1.00 88.12 367 LYS A C 1
ATOM 2999 O O . LYS A 1 367 ? 30.143 5.835 -41.879 1.00 88.12 367 LYS A O 1
ATOM 3004 N N . GLY A 1 368 ? 29.343 6.562 -39.910 1.00 87.44 368 GLY A N 1
ATOM 3005 C CA . GLY A 1 368 ? 30.551 6.250 -39.144 1.00 87.44 368 GLY A CA 1
ATOM 3006 C C . GLY A 1 368 ? 30.856 4.755 -39.088 1.00 87.44 368 GLY A C 1
ATOM 3007 O O . GLY A 1 368 ? 31.997 4.344 -39.270 1.00 87.44 368 GLY A O 1
ATOM 3008 N N . PHE A 1 369 ? 29.817 3.941 -38.899 1.00 90.25 369 PHE A N 1
ATOM 3009 C CA . PHE A 1 369 ? 29.929 2.489 -38.788 1.00 90.25 369 PHE A CA 1
ATOM 3010 C C . PHE A 1 369 ? 30.386 1.823 -40.097 1.00 90.25 369 PHE A C 1
ATOM 3012 O O . PHE A 1 369 ? 31.191 0.894 -40.069 1.00 90.25 369 PHE A O 1
ATOM 3019 N N . ASN A 1 370 ? 29.905 2.306 -41.251 1.00 89.25 370 ASN A N 1
ATOM 3020 C CA . ASN A 1 370 ? 30.162 1.696 -42.561 1.00 89.25 370 ASN A CA 1
ATOM 3021 C C . ASN A 1 370 ? 31.252 2.398 -43.385 1.00 89.25 370 ASN A C 1
ATOM 3023 O O . ASN A 1 370 ? 31.831 1.769 -44.264 1.00 89.25 370 ASN A O 1
ATOM 3027 N N . LYS A 1 371 ? 31.529 3.687 -43.146 1.00 84.00 371 LYS A N 1
ATOM 3028 C CA . LYS A 1 371 ? 32.508 4.488 -43.911 1.00 84.00 371 LYS A CA 1
ATOM 3029 C C . LYS A 1 371 ? 33.712 4.895 -43.058 1.00 84.00 371 LYS A C 1
ATOM 3031 O O . LYS A 1 371 ? 34.215 6.009 -43.154 1.00 84.00 371 LYS A O 1
ATOM 3036 N N . TYR A 1 372 ? 34.183 3.978 -42.219 1.00 74.25 372 TYR A N 1
ATOM 3037 C CA . TYR A 1 372 ? 35.330 4.201 -41.335 1.00 74.25 372 TYR A CA 1
ATOM 3038 C C . TYR A 1 372 ? 36.670 4.332 -42.088 1.00 74.25 372 TYR A C 1
ATOM 3040 O O . TYR A 1 372 ? 37.653 4.763 -41.499 1.00 74.25 372 TYR A O 1
ATOM 3048 N N . GLU A 1 373 ? 36.730 3.976 -43.376 1.00 71.62 373 GLU A N 1
ATOM 3049 C CA . GLU A 1 373 ? 37.945 4.061 -44.206 1.00 71.62 373 GLU A CA 1
ATOM 3050 C C . GLU A 1 373 ? 38.240 5.479 -44.727 1.00 71.62 373 GLU A C 1
ATOM 3052 O O . GLU A 1 373 ? 39.312 5.724 -45.283 1.00 71.62 373 GLU A O 1
ATOM 3057 N N . ASP A 1 374 ? 37.336 6.440 -44.499 1.00 82.25 374 ASP A N 1
ATOM 3058 C CA . ASP A 1 374 ? 37.622 7.857 -44.720 1.00 82.25 374 ASP A CA 1
ATOM 3059 C C . ASP A 1 374 ? 38.851 8.265 -43.888 1.00 82.25 374 ASP A C 1
ATOM 3061 O O . ASP A 1 374 ? 38.898 8.010 -42.688 1.00 82.25 374 ASP A O 1
ATOM 3065 N N . LYS A 1 375 ? 39.841 8.940 -44.492 1.00 81.19 375 LYS A N 1
ATOM 3066 C CA . LYS A 1 375 ? 41.181 9.182 -43.904 1.00 81.19 375 LYS A CA 1
ATOM 3067 C C . LYS A 1 375 ? 41.171 9.611 -42.424 1.00 81.19 375 LYS A C 1
ATOM 3069 O O . LYS A 1 375 ? 41.958 9.092 -41.640 1.00 81.19 375 LYS A O 1
ATOM 3074 N N . ASN A 1 376 ? 40.277 10.523 -42.035 1.00 80.69 376 ASN A N 1
ATOM 3075 C CA . ASN A 1 376 ? 40.167 11.005 -40.651 1.00 80.69 376 ASN A CA 1
ATOM 3076 C C . ASN A 1 376 ? 39.481 9.998 -39.711 1.00 80.69 376 ASN A C 1
ATOM 3078 O O . ASN A 1 376 ? 39.886 9.867 -38.559 1.00 80.69 376 ASN A O 1
ATOM 3082 N N . LEU A 1 377 ? 38.461 9.283 -40.192 1.00 83.00 377 LEU A N 1
ATOM 3083 C CA . LEU A 1 377 ? 37.788 8.236 -39.420 1.00 83.00 377 LEU A CA 1
ATOM 3084 C C . LEU A 1 377 ? 38.675 7.000 -39.275 1.00 83.00 377 LEU A C 1
ATOM 3086 O O . LEU A 1 377 ? 38.627 6.359 -38.233 1.00 83.00 377 LEU A O 1
ATOM 3090 N N . LYS A 1 378 ? 39.530 6.724 -40.264 1.00 88.06 378 LYS A N 1
ATOM 3091 C CA . LYS A 1 378 ? 40.462 5.597 -40.261 1.00 88.06 378 LYS A CA 1
ATOM 3092 C C . LYS A 1 378 ? 41.515 5.731 -39.166 1.00 88.06 378 LYS A C 1
ATOM 3094 O O . LYS A 1 378 ? 41.713 4.794 -38.405 1.00 88.06 378 LYS A O 1
ATOM 3099 N N . LEU A 1 379 ? 42.111 6.918 -39.030 1.00 89.31 379 LEU A N 1
ATOM 3100 C CA . LEU A 1 379 ? 43.036 7.242 -37.936 1.00 89.31 379 LEU A CA 1
ATOM 3101 C C . LEU A 1 379 ? 42.400 7.011 -36.557 1.00 89.31 379 LEU A C 1
ATOM 3103 O O . LEU A 1 379 ? 43.024 6.430 -35.675 1.00 89.31 379 LEU A O 1
ATOM 3107 N N . TYR A 1 380 ? 41.149 7.440 -36.381 1.00 90.69 380 TYR A N 1
ATOM 3108 C CA . TYR A 1 380 ? 40.424 7.226 -35.131 1.00 90.69 380 TYR A CA 1
ATOM 3109 C C . TYR A 1 380 ? 40.033 5.759 -34.912 1.00 90.69 380 TYR A C 1
ATOM 3111 O O . TYR A 1 380 ? 40.154 5.251 -33.803 1.00 90.69 380 TYR A O 1
ATOM 3119 N N . TYR A 1 381 ? 39.599 5.066 -35.965 1.00 93.81 381 TYR A N 1
ATOM 3120 C CA . TYR A 1 381 ? 39.287 3.641 -35.934 1.00 93.81 381 TYR A CA 1
ATOM 3121 C C . TYR A 1 381 ? 40.499 2.817 -35.486 1.00 93.81 381 TYR A C 1
ATOM 3123 O O . TYR A 1 381 ? 40.374 2.006 -34.572 1.00 93.81 381 TYR A O 1
ATOM 3131 N N . ASP A 1 382 ? 41.668 3.056 -36.090 1.00 93.38 382 ASP A N 1
ATOM 3132 C CA . ASP A 1 382 ? 42.898 2.327 -35.769 1.00 93.38 382 ASP A CA 1
ATOM 3133 C C . ASP A 1 382 ? 43.309 2.579 -34.307 1.00 93.38 382 ASP A C 1
ATOM 3135 O O . ASP A 1 382 ? 43.568 1.632 -33.567 1.00 93.38 382 ASP A O 1
ATOM 3139 N N . TYR A 1 383 ? 43.226 3.834 -33.845 1.00 94.06 383 TYR A N 1
ATOM 3140 C CA . TYR A 1 383 ? 43.426 4.188 -32.435 1.00 94.06 383 TYR A CA 1
ATOM 3141 C C . TYR A 1 383 ? 42.464 3.447 -31.491 1.00 94.06 383 TYR A C 1
ATOM 3143 O O . TYR A 1 383 ? 42.883 2.926 -30.455 1.00 94.06 383 TYR A O 1
ATOM 3151 N N . MET A 1 384 ? 41.176 3.366 -31.842 1.00 95.00 384 MET A N 1
ATOM 3152 C CA . MET A 1 384 ? 40.201 2.635 -31.031 1.00 95.00 384 MET A CA 1
ATOM 3153 C C . MET A 1 384 ? 40.498 1.133 -30.998 1.00 95.00 384 MET A C 1
ATOM 3155 O O . MET A 1 384 ? 40.398 0.528 -29.931 1.00 95.00 384 MET A O 1
ATOM 3159 N N . CYS A 1 385 ? 40.895 0.529 -32.122 1.00 95.81 385 CYS A N 1
ATOM 3160 C CA . CYS A 1 385 ? 41.305 -0.875 -32.167 1.00 95.81 385 CYS A CA 1
ATOM 3161 C C . CYS A 1 385 ? 42.501 -1.155 -31.247 1.00 95.81 385 CYS A C 1
ATOM 3163 O O . CYS A 1 385 ? 42.464 -2.130 -30.495 1.00 95.81 385 CYS A O 1
ATOM 3165 N N . ASP A 1 386 ? 43.515 -0.289 -31.244 1.00 95.69 386 ASP A N 1
ATOM 3166 C CA . ASP A 1 386 ? 44.694 -0.442 -30.383 1.00 95.69 386 ASP A CA 1
ATOM 3167 C C . ASP A 1 386 ? 44.326 -0.408 -28.894 1.00 95.69 386 ASP A C 1
ATOM 3169 O O . ASP A 1 386 ? 44.798 -1.229 -28.100 1.00 95.69 386 ASP A O 1
ATOM 3173 N N . ILE A 1 387 ? 43.435 0.509 -28.508 1.00 95.50 387 ILE A N 1
ATOM 3174 C CA . ILE A 1 387 ? 42.939 0.612 -27.133 1.00 95.50 387 ILE A CA 1
ATOM 3175 C C . ILE A 1 387 ? 42.143 -0.631 -26.730 1.00 95.50 387 ILE A C 1
ATOM 3177 O O . ILE A 1 387 ? 42.339 -1.154 -25.630 1.00 95.50 387 ILE A O 1
ATOM 3181 N N . ILE A 1 388 ? 41.270 -1.125 -27.610 1.00 95.12 388 ILE A N 1
ATOM 3182 C CA . ILE A 1 388 ? 40.459 -2.321 -27.353 1.00 95.12 388 ILE A CA 1
ATOM 3183 C C . ILE A 1 388 ? 41.357 -3.553 -27.180 1.00 95.12 388 ILE A C 1
ATOM 3185 O O . ILE A 1 388 ? 41.182 -4.317 -26.229 1.00 95.12 388 ILE A O 1
ATOM 3189 N N . GLU A 1 389 ? 42.343 -3.741 -28.058 1.00 93.81 389 GLU A N 1
ATOM 3190 C CA . GLU A 1 389 ? 43.275 -4.870 -27.977 1.00 93.81 389 GLU A CA 1
ATOM 3191 C C . GLU A 1 389 ? 44.199 -4.780 -26.755 1.00 93.81 389 GLU A C 1
ATOM 3193 O O . GLU A 1 389 ? 44.504 -5.797 -26.129 1.00 93.81 389 GLU A O 1
ATOM 3198 N N . SER A 1 390 ? 44.597 -3.572 -26.350 1.00 92.75 390 SER A N 1
ATOM 3199 C CA . SER A 1 390 ? 45.315 -3.354 -25.091 1.00 92.75 390 SER A CA 1
ATOM 3200 C C . SER A 1 390 ? 44.463 -3.746 -23.877 1.00 92.75 390 SER A C 1
ATOM 3202 O O . SER A 1 390 ? 44.914 -4.500 -23.013 1.00 92.75 390 SER A O 1
ATOM 3204 N N . HIS A 1 391 ? 43.193 -3.325 -23.844 1.00 91.25 391 HIS A N 1
ATOM 3205 C CA . HIS A 1 391 ? 42.272 -3.662 -22.756 1.00 91.25 391 HIS A CA 1
ATOM 3206 C C . HIS A 1 391 ? 42.037 -5.177 -22.642 1.00 91.25 391 HIS A C 1
ATOM 3208 O O . HIS A 1 391 ? 42.102 -5.736 -21.548 1.00 91.25 391 HIS A O 1
ATOM 3214 N N . LYS A 1 392 ? 41.868 -5.874 -23.774 1.00 89.44 392 LYS A N 1
ATOM 3215 C CA . LYS A 1 392 ? 41.770 -7.343 -23.809 1.00 89.44 392 LYS A CA 1
ATOM 3216 C C . LYS A 1 392 ? 42.998 -8.045 -23.248 1.00 89.44 392 LYS A C 1
ATOM 3218 O O . LYS A 1 392 ? 42.858 -9.030 -22.527 1.00 89.44 392 LYS A O 1
ATOM 3223 N N . LYS A 1 393 ? 44.200 -7.578 -23.605 1.00 86.06 393 LYS A N 1
ATOM 3224 C CA . LYS A 1 393 ? 45.451 -8.158 -23.097 1.00 86.06 393 LYS A CA 1
ATOM 3225 C C . LYS A 1 393 ? 45.521 -8.033 -21.582 1.00 86.06 393 LYS A C 1
ATOM 3227 O O . LYS A 1 393 ? 45.861 -9.011 -20.925 1.00 86.06 393 LYS A O 1
ATOM 3232 N N . ASN A 1 394 ? 45.123 -6.887 -21.033 1.00 81.44 394 ASN A N 1
ATOM 3233 C CA . ASN A 1 394 ? 45.083 -6.682 -19.587 1.00 81.44 394 ASN A CA 1
ATOM 3234 C C . ASN A 1 394 ? 44.087 -7.639 -18.906 1.00 81.44 394 ASN A C 1
ATOM 3236 O O . ASN A 1 394 ? 44.461 -8.289 -17.938 1.00 81.44 394 ASN A O 1
ATOM 3240 N N . GLN A 1 395 ? 42.892 -7.845 -19.476 1.00 76.81 395 GLN A N 1
ATOM 3241 C CA . GLN A 1 395 ? 41.924 -8.840 -18.975 1.00 76.81 395 GLN A CA 1
ATOM 3242 C C . GLN A 1 395 ? 42.442 -10.289 -19.062 1.00 76.81 395 GLN A C 1
ATOM 3244 O O . GLN A 1 395 ? 42.136 -11.125 -18.216 1.00 76.81 395 GLN A O 1
ATOM 3249 N N . GLY A 1 396 ? 43.227 -10.613 -20.094 1.00 60.88 396 GLY A N 1
ATOM 3250 C CA . GLY A 1 396 ? 43.838 -11.934 -20.269 1.00 60.88 396 GLY A CA 1
ATOM 3251 C C . G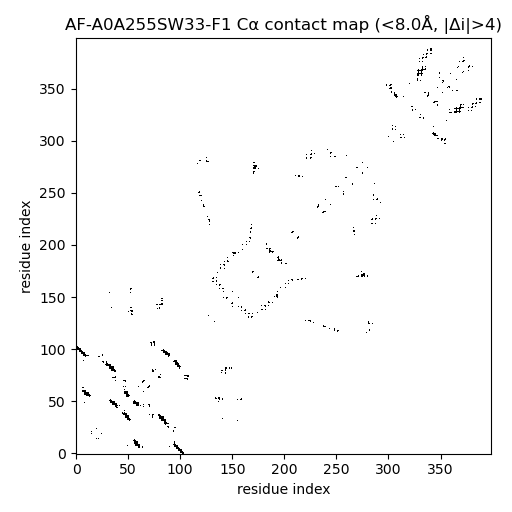LY A 1 396 ? 45.049 -12.204 -19.368 1.00 60.88 396 GLY A C 1
ATOM 3252 O O . GLY A 1 396 ? 45.439 -13.361 -19.239 1.00 60.88 396 GLY A O 1
ATOM 3253 N N . SER A 1 397 ? 45.628 -11.161 -18.764 1.00 54.41 397 SER A N 1
ATOM 3254 C CA . SER A 1 397 ? 46.822 -11.224 -17.903 1.00 54.41 397 SER A CA 1
ATOM 3255 C C . SER A 1 397 ? 46.493 -11.413 -16.416 1.00 54.41 397 SER A C 1
ATOM 3257 O O . SER A 1 397 ? 47.399 -11.625 -15.618 1.00 54.41 397 SER A O 1
ATOM 3259 N N . GLU A 1 398 ? 45.211 -11.323 -16.043 1.00 48.44 398 GLU A N 1
ATOM 3260 C CA . GLU A 1 398 ? 44.697 -11.564 -14.683 1.00 48.44 398 GLU A CA 1
ATOM 3261 C C . GLU A 1 398 ? 44.237 -13.023 -14.459 1.00 48.44 398 GLU A C 1
ATOM 3263 O O . GLU A 1 398 ? 43.561 -13.329 -13.476 1.00 48.44 398 GLU A O 1
ATOM 3268 N N . LYS A 1 399 ? 44.606 -13.937 -15.367 1.00 43.22 399 LYS A N 1
ATOM 3269 C CA . LYS A 1 399 ? 44.572 -15.392 -15.152 1.00 43.22 399 LYS A CA 1
ATOM 3270 C C . LYS A 1 399 ? 45.957 -15.892 -14.783 1.00 43.22 399 LYS A C 1
ATOM 3272 O O . LYS A 1 399 ? 46.015 -16.827 -13.954 1.00 43.22 399 LYS A O 1
#

Secondary structure (DSSP, 8-state):
-EEEEEEEEE--TTTTSS---HHHHHHHHTT-EEEEEE-TTSSSTT-EEEEETTEEEEEE-HHHHHHHTHHHHHHTSGGGEEEEEEEEE-SSSS-EEEEEEEE--PPPP--------TT--TT------HHHHHHHHHHHHHHHHHHTT---HHHHHHHHHHHHHHGGG--BHHHHHHHHHHHHHHHT-SSHHHHTHHHHHHHHHHHHH-HHHHHHHHHHHHHHHHHHHHHHHHTTS----HHHHHHHHHHS-HHHHHHTT-TTTHHHHHHHH-B-HHHHHHHHHHHHHHHHHHHHHHHHTSGGGGB-SS-HHHHHHHHHHHHTT--HHHHHHHHHHHHHTTSBS---HHHHHHHH-----HHHHHHHHH-TTSHHHHHHHHHHHHHHHHHHHHHHT--